Protein 4FTD (pdb70)

Sequence (433 aa):
DTELLSIKILNAGANGDKVVEGTIDEAKKKTINFPRLDVETDFSALSIEAELSEGAALQSEVDYSDAETNEKTQVLRIINHNRYKDYLKVRKRVPVFGADFEKPTVYNFSGDNIYSDFATNYTRCASYDGEHVLVVSRPTTPNFHTPHLLKVSDLKRRGEIKPILDVTGVKGGTYDYNGALINGHVYLSSLSGGKVSPFKIYYWETPTSNPEVIANINVGNIPGAGNRHGDNASYNIDENGNGFIFFGDNAATEFLKVPISGHKTVDIGNIKVLPSKSDATVTNVYRVGDTDQYLWSGIRVPVTLVDESLGEKYKSKIAGEAVAPKVVTFNEERYLLVCTAGQGAASKASIALEVYDLTKGETIEDALKKFDEGENHNPIYQFKLGGSGNGNALAQTDYYIEKDENGKDAKKLCLFASRTQSGFVICEFPIKQEED

Solvent-accessible surface area: 19383 Å² total

B-factor: mean 55.39, std 16.57, range [30.2, 189.11]

Foldseek 3Di:
DWDWPWKWFQQFDLRGGDIWTWDADPVQQEIGTPATEPNTQQQWTFMDTDIDPFKDWPDRIGFDDPPDFKDKDWTWIDGPHDIDTHIMYGHFDDAFDFDQVDKDKLFCFDVNPDVLLQALQWFDWEDAPQWIWTQGCADPPRGDHIFIAGVVCSVVVHGDTAAACVVLDWAPASFRWYQDLQKTKTWGKHQFQATWTWIWIDPHRHRHIDTLDGDRNVPDPPGDTIWRLDWEDEADNQRWDWIWIAGQQQQWIFTWTTGNNRHTDNVPTDTAGGDNQQNLKYWYDADPDQWIWIHHQRAATFIAGPRRHTDGGAPHHLQWHAWYWDAARQWIKTWTARFQADQPRPRQRKTFIATQRPADDSRRSRVVCRPDPDNGTPHIDRLDDHHDNSWNKHKDWYFDADPVRHTFKIWIKMATRSTHMMIIMTGIDDTDD

Secondary structure (DSSP, 8-state):
---EEEEEEEEETTTT-EEEE-EEETTTTEEE-PPBPTTS-TTS--EEEEESTT-EES-------TT--EE---EEEE-SS-EEEE--EEB-----SB-TTS-EEEEEEGGG--GGGGSTTEEEEEE-SSEEEEEEPP-TTT-PPSEEEEHHHHHTT--------TT---SSBS---EEETTEEEEE-BB-STTS-EEEEEESSTTSPPEEEEEE-GGGSTT--S-B-S--EEEE-TTS-EEEEEEBTTSSEEEEEEEETTTEE-GGG-EEEE--GGG--EEEEE-TTSS-EEEEETTEEEEEE-TT--EEEE-S--TTEEEEEEEEETTEEEEEEEE--BSTT-----EEEEEE--SSSSHHHHHHHHHHSS--S-SEEEE-----BTT--EEEEEEEEE-TTS-EEEEEEEEEETTTEEEEEEEEBP----

Structure (mmCIF, N/CA/C/O backbone):
data_4FTD
#
_entry.id   4FTD
#
_cell.length_a   139.428
_cell.length_b   60.391
_cell.length_c   81.109
_cell.angle_alpha   90.000
_cell.angle_beta   91.450
_cell.angle_gamma   90.000
#
_symmetry.space_group_name_H-M   'C 1 2 1'
#
loop_
_entity.id
_entity.type
_entity.pdbx_description
1 polymer 'Uncharacterized protein'
2 non-polymer GLYCEROL
3 water water
#
loop_
_atom_site.group_PDB
_atom_site.id
_atom_site.type_symbol
_atom_site.label_atom_id
_atom_site.label_alt_id
_atom_site.label_comp_id
_atom_site.label_asym_id
_atom_site.label_entity_id
_atom_site.label_seq_id
_atom_site.pdbx_PDB_ins_code
_atom_site.Cartn_x
_atom_site.Cartn_y
_atom_site.Cartn_z
_atom_site.occupancy
_atom_site.B_iso_or_equiv
_atom_site.auth_seq_id
_atom_site.auth_comp_id
_atom_site.auth_asym_id
_atom_site.auth_atom_id
_atom_site.pdbx_PDB_model_num
ATOM 1 N N . ASP A 1 14 ? 62.622 25.489 -39.720 1.00 96.94 35 ASP A N 1
ATOM 2 C CA . ASP A 1 14 ? 62.493 25.701 -38.249 1.00 111.88 35 ASP A CA 1
ATOM 3 C C . ASP A 1 14 ? 63.020 24.453 -37.545 1.00 114.35 35 ASP A C 1
ATOM 4 O O . ASP A 1 14 ? 63.979 24.525 -36.765 1.00 123.43 35 ASP A O 1
ATOM 6 N N . THR A 1 15 ? 62.376 23.327 -37.863 1.00 96.98 36 THR A N 1
ATOM 7 C CA . THR A 1 15 ? 62.675 21.960 -37.379 1.00 91.07 36 THR A CA 1
ATOM 8 C C . THR A 1 15 ? 62.388 21.645 -35.898 1.00 84.98 36 THR A C 1
ATOM 9 O O . THR A 1 15 ? 63.306 21.458 -35.091 1.00 81.80 36 THR A O 1
ATOM 13 N N . GLU A 1 16 ? 61.098 21.562 -35.566 1.00 64.18 37 GLU A N 1
ATOM 14 C CA . GLU A 1 16 ? 60.662 21.180 -34.223 1.00 66.30 37 GLU A CA 1
ATOM 15 C C . GLU A 1 16 ? 59.367 20.369 -34.159 1.00 69.73 37 GLU A C 1
ATOM 16 O O . GLU A 1 16 ? 58.613 20.277 -35.137 1.00 57.64 37 GLU A O 1
ATOM 22 N N . LEU A 1 17 ? 59.200 19.714 -33.006 1.00 55.12 38 LEU A N 1
ATOM 23 C CA . LEU A 1 17 ? 58.092 18.832 -32.720 1.00 65.34 38 LEU A CA 1
ATOM 24 C C . LEU A 1 17 ? 57.119 19.674 -31.955 1.00 61.18 38 LEU A C 1
ATOM 25 O O . LEU A 1 17 ? 57.399 20.049 -30.836 1.00 62.52 38 LEU A O 1
ATOM 30 N N . LEU A 1 18 ? 55.971 19.948 -32.563 1.00 65.11 39 LEU A N 1
ATOM 31 C CA . LEU A 1 18 ? 54.913 20.789 -31.971 1.00 62.67 39 LEU A CA 1
ATOM 32 C C . LEU A 1 18 ? 53.929 19.983 -31.069 1.00 58.07 39 LEU A C 1
ATOM 33 O O . LEU A 1 18 ? 53.425 20.492 -30.075 1.00 64.38 39 LEU A O 1
ATOM 38 N N . SER A 1 19 ? 53.653 18.719 -31.407 1.00 58.20 40 SER A N 1
ATOM 39 C CA . SER A 1 19 ? 52.824 17.854 -30.541 1.00 57.44 40 SER A CA 1
ATOM 40 C C . SER A 1 19 ? 53.066 16.399 -30.907 1.00 51.05 40 SER A C 1
ATOM 41 O O . SER A 1 19 ? 53.512 16.106 -32.004 1.00 51.53 40 SER A O 1
ATOM 44 N N . ILE A 1 20 ? 52.790 15.502 -29.975 1.00 50.01 41 ILE A N 1
ATOM 45 C CA . ILE A 1 20 ? 53.037 14.082 -30.192 1.00 49.13 41 ILE A CA 1
ATOM 46 C C . ILE A 1 20 ? 52.067 13.262 -29.319 1.00 53.94 41 ILE A C 1
ATOM 47 O O . ILE A 1 20 ? 51.689 13.666 -28.207 1.00 51.93 41 ILE A O 1
ATOM 52 N N . LYS A 1 21 ? 51.607 12.161 -29.879 1.00 44.52 42 LYS A N 1
ATOM 53 C CA . LYS A 1 21 ? 50.785 11.194 -29.177 1.00 48.55 42 LYS A CA 1
ATOM 54 C C . LYS A 1 21 ? 51.182 9.793 -29.541 1.00 45.62 42 LYS A C 1
ATOM 55 O O . LYS A 1 21 ? 51.632 9.534 -30.683 1.00 43.56 42 LYS A O 1
ATOM 61 N N . ILE A 1 22 ? 51.034 8.911 -28.558 1.00 42.95 43 ILE A N 1
ATOM 62 C CA . ILE A 1 22 ? 51.109 7.459 -28.761 1.00 40.59 43 ILE A CA 1
ATOM 63 C C . ILE A 1 22 ? 49.663 7.026 -29.037 1.00 47.47 43 ILE A C 1
ATOM 64 O O . ILE A 1 22 ? 48.751 7.380 -28.302 1.00 45.65 43 ILE A O 1
ATOM 69 N N . LEU A 1 23 ? 49.440 6.308 -30.125 1.00 41.99 44 LEU A N 1
ATOM 70 C CA . LEU A 1 23 ? 48.074 5.947 -30.528 1.00 41.14 44 LEU A CA 1
ATOM 71 C C . LEU A 1 23 ? 47.620 4.576 -30.005 1.00 40.62 44 LEU A C 1
ATOM 72 O O . LEU A 1 23 ? 46.425 4.289 -29.964 1.00 46.33 44 LEU A O 1
ATOM 77 N N . ASN A 1 24 ? 48.551 3.749 -29.533 1.00 41.86 45 ASN A N 1
ATOM 78 C CA . ASN A 1 24 ? 48.217 2.346 -29.226 1.00 45.89 45 ASN A CA 1
ATOM 79 C C . ASN A 1 24 ? 48.711 1.826 -27.863 1.00 43.43 45 ASN A C 1
ATOM 80 O O . ASN A 1 24 ? 49.244 0.726 -27.772 1.00 47.12 45 ASN A O 1
ATOM 85 N N . ALA A 1 25 ? 48.473 2.615 -26.815 1.00 44.94 46 ALA A N 1
ATOM 86 C CA . ALA A 1 25 ? 48.780 2.223 -25.424 1.00 45.90 46 ALA A CA 1
ATOM 87 C C . ALA A 1 25 ? 47.658 1.326 -24.920 1.00 48.26 46 ALA A C 1
ATOM 88 O O . ALA A 1 25 ? 46.654 1.133 -25.608 1.00 45.87 46 ALA A O 1
ATOM 90 N N . GLY A 1 26 ? 47.856 0.734 -23.751 1.00 48.08 47 GLY A N 1
ATOM 91 C CA . GLY A 1 26 ? 46.883 -0.121 -23.099 1.00 49.80 47 GLY A CA 1
ATOM 92 C C . GLY A 1 26 ? 46.926 -1.555 -23.532 1.00 56.72 47 GLY A C 1
ATOM 93 O O . GLY A 1 26 ? 47.489 -1.871 -24.577 1.00 52.78 47 GLY A O 1
ATOM 94 N N . ALA A 1 27 ? 46.276 -2.418 -22.736 1.00 52.97 48 ALA A N 1
ATOM 95 C CA . ALA A 1 27 ? 46.186 -3.870 -23.012 1.00 62.13 48 ALA A CA 1
ATOM 96 C C . ALA A 1 27 ? 45.613 -4.150 -24.411 1.00 60.20 48 ALA A C 1
ATOM 97 O O . ALA A 1 27 ? 46.049 -5.069 -25.091 1.00 59.00 48 ALA A O 1
ATOM 99 N N . ASN A 1 28 ? 44.651 -3.336 -24.834 1.00 55.94 49 ASN A N 1
ATOM 100 C CA . ASN A 1 28 ? 44.000 -3.494 -26.123 1.00 59.42 49 ASN A CA 1
ATOM 101 C C . ASN A 1 28 ? 44.577 -2.648 -27.255 1.00 60.30 49 ASN A C 1
ATOM 102 O O . ASN A 1 28 ? 43.989 -2.606 -28.326 1.00 55.93 49 ASN A O 1
ATOM 107 N N . GLY A 1 29 ? 45.709 -1.994 -27.007 1.00 49.18 50 GLY A N 1
ATOM 108 C CA . GLY A 1 29 ? 46.446 -1.263 -28.033 1.00 47.45 50 GLY A CA 1
ATOM 109 C C . GLY A 1 29 ? 45.628 -0.169 -28.693 1.00 46.35 50 GLY A C 1
ATOM 110 O O . GLY A 1 29 ? 45.824 0.113 -29.852 1.00 44.01 50 GLY A O 1
ATOM 111 N N . ASP A 1 30 ? 44.738 0.456 -27.929 1.00 43.73 51 ASP A N 1
ATOM 112 C CA . ASP A 1 30 ? 43.820 1.434 -28.466 1.00 49.06 51 ASP A CA 1
ATOM 113 C C . ASP A 1 30 ? 43.678 2.708 -27.624 1.00 48.13 51 ASP A C 1
ATOM 114 O O . ASP A 1 30 ? 42.726 3.440 -27.823 1.00 49.08 51 ASP A O 1
ATOM 119 N N . LYS A 1 31 ? 44.608 2.985 -26.703 1.00 52.38 52 LYS A N 1
ATOM 120 C CA . LYS A 1 31 ? 44.550 4.225 -25.931 1.00 53.93 52 LYS A CA 1
ATOM 121 C C . LYS A 1 31 ? 45.489 5.269 -26.531 1.00 51.13 52 LYS A C 1
ATOM 122 O O . LYS A 1 31 ? 46.681 5.011 -26.711 1.00 49.95 52 LYS A O 1
ATOM 128 N N . VAL A 1 32 ? 44.943 6.445 -26.834 1.00 49.11 53 VAL A N 1
ATOM 129 C CA . VAL A 1 32 ? 45.693 7.563 -27.394 1.00 44.56 53 VAL A CA 1
ATOM 130 C C . VAL A 1 32 ? 46.178 8.338 -26.177 1.00 53.37 53 VAL A C 1
ATOM 131 O O . VAL A 1 32 ? 45.361 8.713 -25.350 1.00 52.97 53 VAL A O 1
ATOM 135 N N . VAL A 1 33 ? 47.489 8.579 -26.074 1.00 47.92 54 VAL A N 1
ATOM 136 C CA . VAL A 1 33 ? 48.124 9.244 -24.928 1.00 49.43 54 VAL A CA 1
ATOM 137 C C . VAL A 1 33 ? 48.991 10.410 -25.431 1.00 55.65 54 VAL A C 1
ATOM 138 O O . VAL A 1 33 ? 49.879 10.236 -26.252 1.00 48.30 54 VAL A O 1
ATOM 142 N N . GLU A 1 34 ? 48.682 11.600 -24.948 1.00 52.24 55 GLU A N 1
ATOM 143 C CA . GLU A 1 34 ? 49.330 12.824 -25.366 1.00 55.55 55 GLU A CA 1
ATOM 144 C C . GLU A 1 34 ? 50.689 12.975 -24.653 1.00 57.08 55 GLU A C 1
ATOM 145 O O . GLU A 1 34 ? 50.819 12.681 -23.456 1.00 51.87 55 GLU A O 1
ATOM 151 N N . GLY A 1 35 ? 51.700 13.420 -25.393 1.00 51.44 56 GLY A N 1
ATOM 152 C CA . GLY A 1 35 ? 53.025 13.678 -24.841 1.00 48.51 56 GLY A CA 1
ATOM 153 C C . GLY A 1 35 ? 53.216 15.130 -24.440 1.00 53.14 56 GLY A C 1
ATOM 154 O O . GLY A 1 35 ? 52.513 16.014 -24.950 1.00 54.44 56 GLY A O 1
ATOM 155 N N . THR A 1 36 ? 54.165 15.361 -23.527 1.00 54.77 57 THR A N 1
ATOM 156 C CA . THR A 1 36 ? 54.581 16.700 -23.128 1.00 58.91 57 THR A CA 1
ATOM 157 C C . THR A 1 36 ? 56.000 16.934 -23.669 1.00 57.43 57 THR A C 1
ATOM 158 O O . THR A 1 36 ? 56.914 16.189 -23.342 1.00 55.85 57 THR A O 1
ATOM 162 N N . ILE A 1 37 ? 56.169 17.991 -24.466 1.00 59.04 58 ILE A N 1
ATOM 163 C CA . ILE A 1 37 ? 57.442 18.340 -25.093 1.00 57.92 58 ILE A CA 1
ATOM 164 C C . ILE A 1 37 ? 58.075 19.502 -24.354 1.00 62.93 58 ILE A C 1
ATOM 165 O O . ILE A 1 37 ? 57.441 20.525 -24.173 1.00 65.16 58 ILE A O 1
ATOM 170 N N . ASP A 1 38 ? 59.304 19.322 -23.890 1.00 65.86 59 ASP A N 1
ATOM 171 C CA . ASP A 1 38 ? 60.075 20.421 -23.306 1.00 68.14 59 ASP A CA 1
ATOM 172 C C . ASP A 1 38 ? 61.106 20.784 -24.364 1.00 64.44 59 ASP A C 1
ATOM 173 O O . ASP A 1 38 ? 62.119 20.110 -24.504 1.00 65.46 59 ASP A O 1
ATOM 178 N N . GLU A 1 39 ? 60.844 21.846 -25.119 1.00 70.62 60 GLU A N 1
ATOM 179 C CA . GLU A 1 39 ? 61.713 22.218 -26.237 1.00 68.46 60 GLU A CA 1
ATOM 180 C C . GLU A 1 39 ? 63.127 22.646 -25.842 1.00 69.90 60 GLU A C 1
ATOM 181 O O . GLU A 1 39 ? 64.069 22.359 -26.570 1.00 70.02 60 GLU A O 1
ATOM 187 N N . ALA A 1 40 ? 63.271 23.348 -24.717 1.00 75.66 61 ALA A N 1
ATOM 188 C CA . ALA A 1 40 ? 64.591 23.814 -24.267 1.00 79.84 61 ALA A CA 1
ATOM 189 C C . ALA A 1 40 ? 65.459 22.612 -23.905 1.00 82.85 61 ALA A C 1
ATOM 190 O O . ALA A 1 40 ? 66.642 22.568 -24.259 1.00 79.56 61 ALA A O 1
ATOM 192 N N . LYS A 1 41 ? 64.852 21.626 -23.235 1.00 72.77 62 LYS A N 1
ATOM 193 C CA . LYS A 1 41 ? 65.557 20.403 -22.806 1.00 73.30 62 LYS A CA 1
ATOM 194 C C . LYS A 1 41 ? 65.559 19.289 -23.865 1.00 71.99 62 LYS A C 1
ATOM 195 O O . LYS A 1 41 ? 66.269 18.291 -23.708 1.00 67.26 62 LYS A O 1
ATOM 201 N N . LYS A 1 42 ? 64.780 19.476 -24.939 1.00 70.64 63 LYS A N 1
ATOM 202 C CA A LYS A 1 42 ? 64.664 18.482 -26.009 0.50 66.54 63 LYS A CA 1
ATOM 203 C CA B LYS A 1 42 ? 64.633 18.485 -26.002 0.50 63.90 63 LYS A CA 1
ATOM 204 C C . LYS A 1 42 ? 64.239 17.119 -25.418 1.00 59.92 63 LYS A C 1
ATOM 205 O O . LYS A 1 42 ? 64.875 16.099 -25.659 1.00 55.36 63 LYS A O 1
ATOM 216 N N . THR A 1 43 ? 63.167 17.114 -24.629 1.00 59.21 64 THR A N 1
ATOM 217 C CA . THR A 1 43 ? 62.637 15.875 -24.047 1.00 56.11 64 THR A CA 1
ATOM 218 C C . THR A 1 43 ? 61.158 15.744 -24.355 1.00 56.58 64 THR A C 1
ATOM 219 O O . THR A 1 43 ? 60.455 16.735 -24.628 1.00 55.94 64 THR A O 1
ATOM 223 N N . ILE A 1 44 ? 60.700 14.501 -24.329 1.00 51.37 65 ILE A N 1
ATOM 224 C CA . ILE A 1 44 ? 59.307 14.177 -24.510 1.00 52.73 65 ILE A CA 1
ATOM 225 C C . ILE A 1 44 ? 58.942 13.196 -23.398 1.00 51.58 65 ILE A C 1
ATOM 226 O O . ILE A 1 44 ? 59.645 12.211 -23.182 1.00 50.57 65 ILE A O 1
ATOM 231 N N . ASN A 1 45 ? 57.864 13.495 -22.687 1.00 52.70 66 ASN A N 1
ATOM 232 C CA . ASN A 1 45 ? 57.291 12.599 -21.673 1.00 58.12 66 ASN A CA 1
ATOM 233 C C . ASN A 1 45 ? 55.817 12.310 -21.932 1.00 51.64 66 ASN A C 1
ATOM 234 O O . ASN A 1 45 ? 55.145 13.026 -22.658 1.00 51.69 66 ASN A O 1
ATOM 239 N N . PHE A 1 46 ? 55.354 11.229 -21.324 1.00 51.53 67 PHE A N 1
ATOM 240 C CA . PHE A 1 46 ? 53.964 10.800 -21.373 1.00 50.45 67 PHE A CA 1
ATOM 241 C C . PHE A 1 46 ? 53.528 10.375 -19.993 1.00 49.10 67 PHE A C 1
ATOM 242 O O . PHE A 1 46 ? 54.361 9.972 -19.192 1.00 53.30 67 PHE A O 1
ATOM 250 N N . PRO A 1 47 ? 52.220 10.405 -19.728 1.00 57.73 68 PRO A N 1
ATOM 251 C CA . PRO A 1 47 ? 51.758 9.731 -18.498 1.00 56.59 68 PRO A CA 1
ATOM 252 C C . PRO A 1 47 ? 52.166 8.247 -18.528 1.00 55.88 68 PRO A C 1
ATOM 253 O O . PRO A 1 47 ? 52.425 7.668 -19.596 1.00 55.34 68 PRO A O 1
ATOM 257 N N . ARG A 1 48 ? 52.277 7.651 -17.358 1.00 56.18 69 ARG A N 1
ATOM 258 C CA . ARG A 1 48 ? 52.701 6.264 -17.258 1.00 58.63 69 ARG A CA 1
ATOM 259 C C . ARG A 1 48 ? 51.659 5.384 -17.954 1.00 53.16 69 ARG A C 1
ATOM 260 O O . ARG A 1 48 ? 50.471 5.633 -17.852 1.00 53.26 69 ARG A O 1
ATOM 268 N N . LEU A 1 49 ? 52.116 4.375 -18.675 1.00 50.85 70 LEU A N 1
ATOM 269 C CA . LEU A 1 49 ? 51.235 3.510 -19.444 1.00 50.85 70 LEU A CA 1
ATOM 270 C C . LEU A 1 49 ? 50.965 2.195 -18.720 1.00 54.69 70 LEU A C 1
ATOM 271 O O . LEU A 1 49 ? 51.786 1.713 -17.901 1.00 54.72 70 LEU A O 1
ATOM 276 N N . ASP A 1 50 ? 49.832 1.581 -19.058 1.00 50.04 71 ASP A N 1
ATOM 277 C CA . ASP A 1 50 ? 49.466 0.295 -18.483 1.00 55.72 71 ASP A CA 1
ATOM 278 C C . ASP A 1 50 ? 50.563 -0.692 -18.765 1.00 56.39 71 ASP A C 1
ATOM 279 O O . ASP A 1 50 ? 51.073 -0.740 -19.872 1.00 54.09 71 ASP A O 1
ATOM 284 N N . VAL A 1 51 ? 50.906 -1.480 -17.751 1.00 56.32 72 VAL A N 1
ATOM 285 C CA . VAL A 1 51 ? 51.959 -2.501 -17.837 1.00 59.28 72 VAL A CA 1
ATOM 286 C C . VAL A 1 51 ? 51.637 -3.586 -18.869 1.00 61.54 72 VAL A C 1
ATOM 287 O O . VAL A 1 51 ? 52.543 -4.244 -19.335 1.00 60.85 72 VAL A O 1
ATOM 291 N N . GLU A 1 52 ? 50.361 -3.728 -19.250 1.00 59.52 73 GLU A N 1
ATOM 292 C CA . GLU A 1 52 ? 49.930 -4.668 -20.291 1.00 64.67 73 GLU A CA 1
ATOM 293 C C . GLU A 1 52 ? 50.111 -4.132 -21.739 1.00 64.17 73 GLU A C 1
ATOM 294 O O . GLU A 1 52 ? 49.799 -4.826 -22.688 1.00 62.27 73 GLU A O 1
ATOM 300 N N . THR A 1 53 ? 50.611 -2.918 -21.903 1.00 55.73 74 THR A N 1
ATOM 301 C CA . THR A 1 53 ? 50.830 -2.325 -23.217 1.00 54.17 74 THR A CA 1
ATOM 302 C C . THR A 1 53 ? 51.898 -3.079 -23.972 1.00 59.62 74 THR A C 1
ATOM 303 O O . THR A 1 53 ? 52.887 -3.479 -23.376 1.00 54.73 74 THR A O 1
ATOM 307 N N . ASP A 1 54 ? 51.688 -3.308 -25.266 1.00 59.31 75 ASP A N 1
ATOM 308 C CA . ASP A 1 54 ? 52.725 -3.902 -26.130 1.00 59.87 75 ASP A CA 1
ATOM 309 C C . ASP A 1 54 ? 53.675 -2.748 -26.479 1.00 58.42 75 ASP A C 1
ATOM 310 O O . ASP A 1 54 ? 53.454 -1.965 -27.423 1.00 62.85 75 ASP A O 1
ATOM 315 N N . PHE A 1 55 ? 54.746 -2.656 -25.678 1.00 54.91 76 PHE A N 1
ATOM 316 C CA . PHE A 1 55 ? 55.779 -1.609 -25.805 1.00 54.68 76 PHE A CA 1
ATOM 317 C C . PHE A 1 55 ? 56.728 -1.832 -26.973 1.00 58.63 76 PHE A C 1
ATOM 318 O O . PHE A 1 55 ? 57.507 -0.945 -27.295 1.00 55.32 76 PHE A O 1
ATOM 326 N N . SER A 1 56 ? 56.671 -3.005 -27.604 1.00 59.22 77 SER A N 1
ATOM 327 C CA . SER A 1 56 ? 57.589 -3.337 -28.693 1.00 62.91 77 SER A CA 1
ATOM 328 C C . SER A 1 56 ? 57.339 -2.591 -30.000 1.00 62.38 77 SER A C 1
ATOM 329 O O . SER A 1 56 ? 58.261 -2.475 -30.818 1.00 54.04 77 SER A O 1
ATOM 332 N N . ALA A 1 57 ? 56.104 -2.143 -30.226 1.00 54.30 78 ALA A N 1
ATOM 333 C CA . ALA A 1 57 ? 55.769 -1.381 -31.410 1.00 51.19 78 ALA A CA 1
ATOM 334 C C . ALA A 1 57 ? 54.733 -0.274 -31.064 1.00 53.01 78 ALA A C 1
ATOM 335 O O . ALA A 1 57 ? 53.533 -0.445 -31.253 1.00 55.63 78 ALA A O 1
ATOM 337 N N . LEU A 1 58 ? 55.219 0.846 -30.525 1.00 46.06 79 LEU A N 1
ATOM 338 C CA . LEU A 1 58 ? 54.352 2.003 -30.232 1.00 45.86 79 LEU A CA 1
ATOM 339 C C . LEU A 1 58 ? 54.198 2.861 -31.499 1.00 42.83 79 LEU A C 1
ATOM 340 O O . LEU A 1 58 ? 55.188 3.317 -32.084 1.00 44.53 79 LEU A O 1
ATOM 345 N N . SER A 1 59 ? 52.958 3.061 -31.937 1.00 41.95 80 SER A N 1
ATOM 346 C CA . SER A 1 59 ? 52.641 3.877 -33.115 1.00 41.40 80 SER A CA 1
ATOM 347 C C . SER A 1 59 ? 52.416 5.310 -32.591 1.00 40.71 80 SER A C 1
ATOM 348 O O . SER A 1 59 ? 51.713 5.506 -31.586 1.00 41.29 80 SER A O 1
ATOM 351 N N . ILE A 1 60 ? 53.020 6.284 -33.261 1.00 43.30 81 ILE A N 1
ATOM 352 C CA . ILE A 1 60 ? 52.973 7.673 -32.840 1.00 41.71 81 ILE A CA 1
ATOM 353 C C . ILE A 1 60 ? 52.454 8.547 -33.965 1.00 47.66 81 ILE A C 1
ATOM 354 O O . ILE A 1 60 ? 52.534 8.193 -35.122 1.00 43.40 81 ILE A O 1
ATOM 359 N N . GLU A 1 61 ? 51.932 9.699 -33.591 1.00 45.92 82 GLU A N 1
ATOM 360 C CA . GLU A 1 61 ? 51.476 10.709 -34.524 1.00 45.77 82 GLU A CA 1
ATOM 361 C C . GLU A 1 61 ? 51.969 12.025 -33.996 1.00 50.74 82 GLU A C 1
ATOM 362 O O . GLU A 1 61 ? 51.841 12.290 -32.799 1.00 49.02 82 GLU A O 1
ATOM 368 N N . ALA A 1 62 ? 52.491 12.855 -34.886 1.00 50.89 83 ALA A N 1
ATOM 369 C CA . ALA A 1 62 ? 53.145 14.099 -34.483 1.00 56.03 83 ALA A CA 1
ATOM 370 C C . ALA A 1 62 ? 52.753 15.253 -35.357 1.00 56.44 83 ALA A C 1
ATOM 371 O O . ALA A 1 62 ? 52.424 15.051 -36.516 1.00 55.67 83 ALA A O 1
ATOM 373 N N . GLU A 1 63 ? 52.759 16.453 -34.794 1.00 62.74 84 GLU A N 1
ATOM 374 C CA . GLU A 1 63 ? 52.693 17.677 -35.580 1.00 62.47 84 GLU A CA 1
ATOM 375 C C . GLU A 1 63 ? 54.113 18.271 -35.543 1.00 66.53 84 GLU A C 1
ATOM 376 O O . GLU A 1 63 ? 54.700 18.390 -34.478 1.00 60.43 84 GLU A O 1
ATOM 382 N N . LEU A 1 64 ? 54.632 18.621 -36.712 1.00 68.34 85 LEU A N 1
ATOM 383 C CA . LEU A 1 64 ? 55.994 19.109 -36.917 1.00 64.71 85 LEU A CA 1
ATOM 384 C C . LEU A 1 64 ? 55.953 20.491 -37.575 1.00 73.12 85 LEU A C 1
ATOM 385 O O . LEU A 1 64 ? 54.883 21.008 -37.883 1.00 77.22 85 LEU A O 1
ATOM 390 N N . SER A 1 65 ? 57.123 21.096 -37.754 1.00 72.89 86 SER A N 1
ATOM 391 C CA . SER A 1 65 ? 57.266 22.363 -38.481 1.00 68.60 86 SER A CA 1
ATOM 392 C C . SER A 1 65 ? 57.119 22.056 -39.977 1.00 77.02 86 SER A C 1
ATOM 393 O O . SER A 1 65 ? 57.426 20.928 -40.410 1.00 67.44 86 SER A O 1
ATOM 396 N N . GLU A 1 66 ? 56.666 23.044 -40.765 1.00 85.98 87 GLU A N 1
ATOM 397 C CA . GLU A 1 66 ? 56.490 22.880 -42.225 1.00 77.07 87 GLU A CA 1
ATOM 398 C C . GLU A 1 66 ? 57.749 22.215 -42.802 1.00 73.67 87 GLU A C 1
ATOM 399 O O . GLU A 1 66 ? 58.856 22.653 -42.539 1.00 77.47 87 GLU A O 1
ATOM 401 N N . GLY A 1 67 ? 57.575 21.105 -43.513 1.00 70.55 88 GLY A N 1
ATOM 402 C CA . GLY A 1 67 ? 58.685 20.365 -44.129 1.00 70.81 88 GLY A CA 1
ATOM 403 C C . GLY A 1 67 ? 59.416 19.277 -43.341 1.00 73.37 88 GLY A C 1
ATOM 404 O O . GLY A 1 67 ? 60.225 18.550 -43.930 1.00 73.95 88 GLY A O 1
ATOM 405 N N . ALA A 1 68 ? 59.197 19.181 -42.028 1.00 71.97 89 ALA A N 1
ATOM 406 C CA . ALA A 1 68 ? 59.923 18.200 -41.189 1.00 78.48 89 ALA A CA 1
ATOM 407 C C . ALA A 1 68 ? 59.214 16.840 -41.213 1.00 72.99 89 ALA A C 1
ATOM 408 O O . ALA A 1 68 ? 58.007 16.799 -41.260 1.00 73.61 89 ALA A O 1
ATOM 410 N N . ALA A 1 69 ? 59.980 15.749 -41.199 1.00 81.23 90 ALA A N 1
ATOM 411 C CA . ALA A 1 69 ? 59.470 14.366 -41.193 1.00 75.59 90 ALA A CA 1
ATOM 412 C C . ALA A 1 69 ? 59.986 13.614 -39.960 1.00 79.17 90 ALA A C 1
ATOM 413 O O . ALA A 1 69 ? 61.119 13.841 -39.547 1.00 60.80 90 ALA A O 1
ATOM 415 N N . LEU A 1 70 ? 59.158 12.739 -39.375 1.00 59.54 91 LEU A N 1
ATOM 416 C CA . LEU A 1 70 ? 59.620 11.753 -38.402 1.00 60.11 91 LEU A CA 1
ATOM 417 C C . LEU A 1 70 ? 60.488 10.704 -39.139 1.00 56.71 91 LEU A C 1
ATOM 418 O O . LEU A 1 70 ? 60.224 10.348 -40.305 1.00 58.97 91 LEU A O 1
ATOM 423 N N . GLN A 1 71 ? 61.547 10.225 -38.489 1.00 70.98 92 GLN A N 1
ATOM 424 C CA . GLN A 1 71 ? 62.278 9.054 -39.012 1.00 73.95 92 GLN A CA 1
ATOM 425 C C . GLN A 1 71 ? 61.327 7.882 -39.223 1.00 69.59 92 GLN A C 1
ATOM 426 O O . GLN A 1 71 ? 61.421 7.165 -40.204 1.00 68.25 92 GLN A O 1
ATOM 432 N N . SER A 1 72 ? 60.456 7.655 -38.239 1.00 57.97 93 SER A N 1
ATOM 433 C CA . SER A 1 72 ? 59.555 6.507 -38.238 1.00 57.17 93 SER A CA 1
ATOM 434 C C . SER A 1 72 ? 58.319 6.858 -37.403 1.00 57.74 93 SER A C 1
ATOM 435 O O . SER A 1 72 ? 58.397 7.713 -36.531 1.00 50.71 93 SER A O 1
ATOM 438 N N . GLU A 1 73 ? 57.214 6.178 -37.687 1.00 48.66 94 GLU A N 1
ATOM 439 C CA . GLU A 1 73 ? 55.951 6.330 -36.954 1.00 48.25 94 GLU A CA 1
ATOM 440 C C . GLU A 1 73 ? 55.769 5.249 -35.932 1.00 46.23 94 GLU A C 1
ATOM 441 O O . GLU A 1 73 ? 54.727 5.237 -35.281 1.00 46.15 94 GLU A O 1
ATOM 447 N N . VAL A 1 74 ? 56.715 4.297 -35.861 1.00 45.54 95 VAL A N 1
ATOM 448 C CA . VAL A 1 74 ? 56.632 3.132 -34.977 1.00 48.49 95 VAL A CA 1
ATOM 449 C C . VAL A 1 74 ? 57.916 3.101 -34.180 1.00 45.31 95 VAL A C 1
ATOM 450 O O . VAL A 1 74 ? 58.965 3.306 -34.744 1.00 47.91 95 VAL A O 1
ATOM 462 N N . ASP A 1 76 ? 60.248 1.141 -30.869 1.00 49.63 97 ASP A N 1
ATOM 463 C CA . ASP A 1 76 ? 60.429 -0.062 -30.051 1.00 51.49 97 ASP A CA 1
ATOM 464 C C . ASP A 1 76 ? 60.893 0.345 -28.652 1.00 54.01 97 ASP A C 1
ATOM 465 O O . ASP A 1 76 ? 62.052 0.747 -28.454 1.00 54.67 97 ASP A O 1
ATOM 470 N N . TYR A 1 77 ? 59.972 0.274 -27.700 1.00 55.74 98 TYR A N 1
ATOM 471 C CA . TYR A 1 77 ? 60.247 0.550 -26.290 1.00 57.54 98 TYR A CA 1
ATOM 472 C C . TYR A 1 77 ? 60.237 -0.745 -25.441 1.00 55.48 98 TYR A C 1
ATOM 473 O O . TYR A 1 77 ? 59.903 -0.712 -24.267 1.00 60.46 98 TYR A O 1
ATOM 482 N N . SER A 1 78 ? 60.575 -1.871 -26.054 1.00 59.12 99 SER A N 1
ATOM 483 C CA . SER A 1 78 ? 60.708 -3.135 -25.345 1.00 68.60 99 SER A CA 1
ATOM 484 C C . SER A 1 78 ? 61.509 -2.937 -24.050 1.00 67.96 99 SER A C 1
ATOM 485 O O . SER A 1 78 ? 62.568 -2.302 -24.044 1.00 68.29 99 SER A O 1
ATOM 496 N N . ASP A 1 80 ? 62.294 -5.279 -20.224 1.00 85.71 101 ASP A N 1
ATOM 497 C CA . ASP A 1 80 ? 62.035 -6.504 -19.441 1.00 87.59 101 ASP A CA 1
ATOM 498 C C . ASP A 1 80 ? 61.045 -6.205 -18.292 1.00 94.12 101 ASP A C 1
ATOM 499 O O . ASP A 1 80 ? 60.847 -5.045 -17.917 1.00 88.10 101 ASP A O 1
ATOM 504 N N . ALA A 1 81 ? 60.436 -7.247 -17.728 1.00 100.08 102 ALA A N 1
ATOM 505 C CA . ALA A 1 81 ? 59.444 -7.077 -16.657 1.00 93.84 102 ALA A CA 1
ATOM 506 C C . ALA A 1 81 ? 59.973 -6.272 -15.451 1.00 96.54 102 ALA A C 1
ATOM 507 O O . ALA A 1 81 ? 59.191 -5.634 -14.753 1.00 101.75 102 ALA A O 1
ATOM 509 N N . GLU A 1 82 ? 61.287 -6.282 -15.228 1.00 89.42 103 GLU A N 1
ATOM 510 C CA . GLU A 1 82 ? 61.910 -5.510 -14.132 1.00 98.03 103 GLU A CA 1
ATOM 511 C C . GLU A 1 82 ? 61.916 -3.994 -14.329 1.00 92.36 103 GLU A C 1
ATOM 512 O O . GLU A 1 82 ? 61.793 -3.252 -13.358 1.00 93.32 103 GLU A O 1
ATOM 518 N N . THR A 1 83 ? 62.070 -3.548 -15.578 1.00 92.37 104 THR A N 1
ATOM 519 C CA . THR A 1 83 ? 62.279 -2.128 -15.917 1.00 78.50 104 THR A CA 1
ATOM 520 C C . THR A 1 83 ? 60.977 -1.372 -16.021 1.00 73.04 104 THR A C 1
ATOM 521 O O . THR A 1 83 ? 60.066 -1.855 -16.689 1.00 76.91 104 THR A O 1
ATOM 525 N N . ASN A 1 84 ? 60.884 -0.198 -15.380 1.00 70.39 105 ASN A N 1
ATOM 526 C CA . ASN A 1 84 ? 59.676 0.679 -15.480 1.00 71.15 105 ASN A CA 1
ATOM 527 C C . ASN A 1 84 ? 59.764 1.869 -16.419 1.00 62.80 105 ASN A C 1
ATOM 528 O O . ASN A 1 84 ? 58.759 2.561 -16.611 1.00 62.83 105 ASN A O 1
ATOM 533 N N . GLU A 1 85 ? 60.935 2.113 -16.996 1.00 67.18 106 GLU A N 1
ATOM 534 C CA . GLU A 1 85 ? 61.088 3.172 -17.988 1.00 66.45 106 GLU A CA 1
ATOM 535 C C . GLU A 1 85 ? 62.189 2.898 -19.013 1.00 69.83 106 GLU A C 1
ATOM 536 O O . GLU A 1 85 ? 63.111 2.120 -18.773 1.00 69.17 106 GLU A O 1
ATOM 542 N N . LYS A 1 86 ? 62.052 3.552 -20.167 1.00 69.28 107 LYS A N 1
ATOM 543 C CA . LYS A 1 86 ? 63.006 3.454 -21.255 1.00 66.33 107 LYS A CA 1
ATOM 544 C C . LYS A 1 86 ? 62.960 4.745 -22.063 1.00 60.12 107 LYS A C 1
ATOM 545 O O . LYS A 1 86 ? 61.880 5.250 -22.347 1.00 54.41 107 LYS A O 1
ATOM 551 N N . THR A 1 87 ? 64.132 5.251 -22.437 1.00 59.82 108 THR A N 1
ATOM 552 C CA . THR A 1 87 ? 64.292 6.441 -23.291 1.00 58.56 108 THR A CA 1
ATOM 553 C C . THR A 1 87 ? 64.868 5.988 -24.647 1.00 63.68 108 THR A C 1
ATOM 554 O O . THR A 1 87 ? 65.661 5.065 -24.697 1.00 68.44 108 THR A O 1
ATOM 558 N N . GLN A 1 88 ? 64.394 6.601 -25.727 1.00 53.33 109 GLN A N 1
ATOM 559 C CA . GLN A 1 88 ? 64.827 6.385 -27.121 1.00 56.70 109 GLN A CA 1
ATOM 560 C C . GLN A 1 88 ? 64.916 7.804 -27.752 1.00 58.23 109 GLN A C 1
ATOM 561 O O . GLN A 1 88 ? 64.231 8.730 -27.315 1.00 56.95 109 GLN A O 1
ATOM 567 N N . VAL A 1 89 ? 65.719 7.940 -28.804 1.00 59.61 110 VAL A N 1
ATOM 568 C CA . VAL A 1 89 ? 65.852 9.182 -29.547 1.00 49.46 110 VAL A CA 1
ATOM 569 C C . VAL A 1 89 ? 64.707 9.262 -30.552 1.00 48.88 110 VAL A C 1
ATOM 570 O O . VAL A 1 89 ? 64.444 8.307 -31.259 1.00 50.94 110 VAL A O 1
ATOM 574 N N . LEU A 1 90 ? 63.973 10.372 -30.541 1.00 47.19 111 LEU A N 1
ATOM 575 C CA . LEU A 1 90 ? 63.009 10.679 -31.585 1.00 47.28 111 LEU A CA 1
ATOM 576 C C . LEU A 1 90 ? 63.659 11.763 -32.422 1.00 49.87 111 LEU A C 1
ATOM 577 O O . LEU A 1 90 ? 63.899 12.876 -31.928 1.00 47.15 111 LEU A O 1
ATOM 582 N N . ARG A 1 91 ? 63.948 11.433 -33.680 1.00 45.18 112 ARG A N 1
ATOM 583 C CA . ARG A 1 91 ? 64.594 12.336 -34.613 1.00 45.07 112 ARG A CA 1
ATOM 584 C C . ARG A 1 91 ? 63.606 12.944 -35.632 1.00 48.16 112 ARG A C 1
ATOM 585 O O . ARG A 1 91 ? 62.837 12.229 -36.252 1.00 57.17 112 ARG A O 1
ATOM 593 N N . ILE A 1 92 ? 63.631 14.271 -35.760 1.00 51.77 113 ILE A N 1
ATOM 594 C CA . ILE A 1 92 ? 62.868 14.952 -36.799 1.00 47.19 113 ILE A CA 1
ATOM 595 C C . ILE A 1 92 ? 63.878 15.535 -37.803 1.00 52.83 113 ILE A C 1
ATOM 596 O O . ILE A 1 92 ? 64.974 16.004 -37.425 1.00 49.87 113 ILE A O 1
ATOM 601 N N . ILE A 1 93 ? 63.549 15.437 -39.084 1.00 49.04 114 ILE A N 1
ATOM 602 C CA . ILE A 1 93 ? 64.504 15.748 -40.146 1.00 57.54 114 ILE A CA 1
ATOM 603 C C . ILE A 1 93 ? 63.814 16.535 -41.210 1.00 64.41 114 ILE A C 1
ATOM 604 O O . ILE A 1 93 ? 62.628 16.340 -41.458 1.00 73.40 114 ILE A O 1
ATOM 609 N N . ASN A 1 94 ? 64.580 17.400 -41.854 1.00 66.07 115 ASN A N 1
ATOM 610 C CA . ASN A 1 94 ? 64.171 17.978 -43.120 1.00 76.85 115 ASN A CA 1
ATOM 611 C C . ASN A 1 94 ? 65.309 18.063 -44.201 1.00 76.77 115 ASN A C 1
ATOM 612 O O . ASN A 1 94 ? 66.335 17.344 -44.140 1.00 60.13 115 ASN A O 1
ATOM 617 N N . HIS A 1 95 ? 65.107 18.914 -45.196 1.00 64.06 116 HIS A N 1
ATOM 618 C CA . HIS A 1 95 ? 66.000 18.999 -46.342 1.00 86.99 116 HIS A CA 1
ATOM 619 C C . HIS A 1 95 ? 67.490 19.012 -45.969 1.00 84.05 116 HIS A C 1
ATOM 620 O O . HIS A 1 95 ? 68.351 18.540 -46.729 1.00 81.59 116 HIS A O 1
ATOM 627 N N . ASN A 1 96 ? 67.804 19.568 -44.819 1.00 61.55 117 ASN A N 1
ATOM 628 C CA . ASN A 1 96 ? 69.182 19.558 -44.399 1.00 64.35 117 ASN A CA 1
ATOM 629 C C . ASN A 1 96 ? 69.422 19.789 -42.899 1.00 58.49 117 ASN A C 1
ATOM 630 O O . ASN A 1 96 ? 70.528 20.134 -42.507 1.00 58.88 117 ASN A O 1
ATOM 635 N N . ARG A 1 97 ? 68.388 19.643 -42.089 1.00 53.69 118 ARG A N 1
ATOM 636 C CA . ARG A 1 97 ? 68.518 19.868 -40.649 1.00 56.85 118 ARG A CA 1
ATOM 637 C C . ARG A 1 97 ? 67.880 18.720 -39.985 1.00 49.50 118 ARG A C 1
ATOM 638 O O . ARG A 1 97 ? 67.007 18.094 -40.561 1.00 53.24 118 ARG A O 1
ATOM 646 N N . TYR A 1 98 ? 68.274 18.460 -38.761 1.00 46.99 119 TYR A N 1
ATOM 647 C CA . TYR A 1 98 ? 67.644 17.432 -37.969 1.00 48.85 119 TYR A CA 1
ATOM 648 C C . TYR A 1 98 ? 67.725 17.857 -36.505 1.00 50.65 119 TYR A C 1
ATOM 649 O O . TYR A 1 98 ? 68.556 18.686 -36.163 1.00 48.30 119 TYR A O 1
ATOM 658 N N . LYS A 1 99 ? 66.881 17.263 -35.676 1.00 51.64 120 LYS A N 1
ATOM 659 C CA . LYS A 1 99 ? 66.840 17.567 -34.250 1.00 54.71 120 LYS A CA 1
ATOM 660 C C . LYS A 1 99 ? 66.460 16.308 -33.516 1.00 51.30 120 LYS A C 1
ATOM 661 O O . LYS A 1 99 ? 65.512 15.626 -33.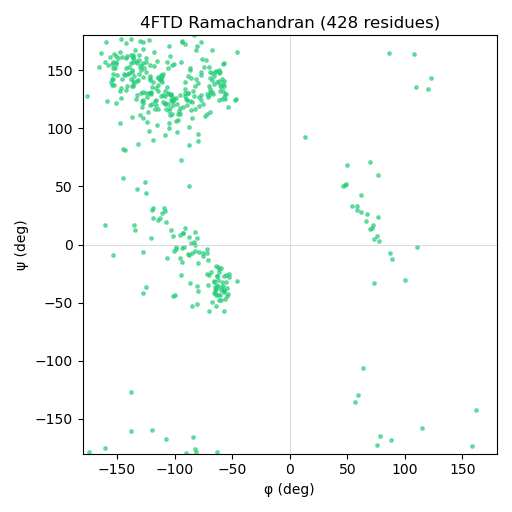887 1.00 48.17 120 LYS A O 1
ATOM 667 N N . ASP A 1 100 ? 67.214 16.000 -32.467 1.00 48.43 121 ASP A N 1
ATOM 668 C CA . ASP A 1 100 ? 66.971 14.813 -31.651 1.00 43.27 121 ASP A CA 1
ATOM 669 C C . ASP A 1 100 ? 66.322 15.178 -30.302 1.00 52.10 121 ASP A C 1
ATOM 670 O O . ASP A 1 100 ? 66.788 16.060 -29.583 1.00 53.17 121 ASP A O 1
ATOM 675 N N . TYR A 1 101 ? 65.226 14.492 -29.989 1.00 51.89 122 TYR A N 1
ATOM 676 C CA . TYR A 1 101 ? 64.520 14.620 -28.718 1.00 53.85 122 TYR A CA 1
ATOM 677 C C . TYR A 1 101 ? 64.716 13.296 -27.987 1.00 50.98 122 TYR A C 1
ATOM 678 O O . TYR A 1 101 ? 64.740 12.236 -28.618 1.00 52.18 122 TYR A O 1
ATOM 687 N N . LEU A 1 102 ? 64.865 13.361 -26.668 1.00 52.69 123 LEU A N 1
ATOM 688 C CA . LEU A 1 102 ? 64.954 12.175 -25.818 1.00 53.47 123 LEU A CA 1
ATOM 689 C C . LEU A 1 102 ? 63.543 11.865 -25.321 1.00 53.37 123 LEU A C 1
ATOM 690 O O . LEU A 1 102 ? 62.975 12.611 -24.505 1.00 51.54 123 LEU A O 1
ATOM 703 N N . LYS A 1 104 ? 60.927 9.555 -23.363 1.00 51.28 125 LYS A N 1
ATOM 704 C CA . LYS A 1 104 ? 60.838 8.601 -22.259 1.00 52.67 125 LYS A CA 1
ATOM 705 C C . LYS A 1 104 ? 59.425 8.030 -22.149 1.00 47.60 125 LYS A C 1
ATOM 706 O O . LYS A 1 104 ? 58.445 8.784 -22.129 1.00 49.31 125 LYS A O 1
ATOM 712 N N . VAL A 1 105 ? 59.340 6.698 -22.116 1.00 51.57 126 VAL A N 1
ATOM 713 C CA . VAL A 1 105 ? 58.083 5.990 -21.900 1.00 50.21 126 VAL A CA 1
ATOM 714 C C . VAL A 1 105 ? 58.225 5.220 -20.568 1.00 49.55 126 VAL A C 1
ATOM 715 O O . VAL A 1 105 ? 59.247 4.566 -20.339 1.00 58.03 126 VAL A O 1
ATOM 719 N N . ARG A 1 106 ? 57.181 5.312 -19.736 1.00 54.05 127 ARG A N 1
ATOM 720 C CA . ARG A 1 106 ? 57.159 4.764 -18.382 1.00 57.76 127 ARG A CA 1
ATOM 721 C C . ARG A 1 106 ? 55.948 3.876 -18.120 1.00 54.26 127 ARG A C 1
ATOM 722 O O . ARG A 1 106 ? 54.866 4.157 -18.639 1.00 55.41 127 ARG A O 1
ATOM 730 N N . LYS A 1 107 ? 56.157 2.806 -17.333 1.00 59.57 128 LYS A N 1
ATOM 731 C CA . LYS A 1 107 ? 55.096 1.886 -16.910 1.00 55.81 128 LYS A CA 1
ATOM 732 C C . LYS A 1 107 ? 54.464 2.440 -15.651 1.00 61.07 128 LYS A C 1
ATOM 733 O O . LYS A 1 107 ? 55.143 3.063 -14.813 1.00 65.10 128 LYS A O 1
ATOM 739 N N . ARG A 1 108 ? 53.182 2.151 -15.470 1.00 59.30 129 ARG A N 1
ATOM 740 C CA . ARG A 1 108 ? 52.525 2.443 -14.194 1.00 61.48 129 ARG A CA 1
ATOM 741 C C . ARG A 1 108 ? 53.123 1.585 -13.096 1.00 66.12 129 ARG A C 1
ATOM 742 O O . ARG A 1 108 ? 53.507 0.447 -13.347 1.00 66.10 129 ARG A O 1
ATOM 750 N N . VAL A 1 109 ? 53.210 2.158 -11.896 1.00 70.25 130 VAL A N 1
ATOM 751 C CA . VAL A 1 109 ? 53.777 1.497 -10.737 1.00 73.72 130 VAL A CA 1
ATOM 752 C C . VAL A 1 109 ? 52.688 1.514 -9.663 1.00 72.80 130 VAL A C 1
ATOM 753 O O . VAL A 1 109 ? 52.311 2.588 -9.212 1.00 72.12 130 VAL A O 1
ATOM 757 N N . PRO A 1 110 ? 52.161 0.339 -9.266 1.00 75.37 131 PRO A N 1
ATOM 758 C CA . PRO A 1 110 ? 51.162 0.311 -8.205 1.00 71.20 131 PRO A CA 1
ATOM 759 C C . PRO A 1 110 ? 51.734 0.791 -6.891 1.00 73.48 131 PRO A C 1
ATOM 760 O O . PRO A 1 110 ? 52.922 0.634 -6.664 1.00 76.77 131 PRO A O 1
ATOM 764 N N . VAL A 1 111 ? 50.899 1.403 -6.063 1.00 76.13 132 VAL A N 1
ATOM 765 C CA . VAL A 1 111 ? 51.317 1.914 -4.756 1.00 79.89 132 VAL A CA 1
ATOM 766 C C . VAL A 1 111 ? 50.394 1.344 -3.691 1.00 83.93 132 VAL A C 1
ATOM 767 O O . VAL A 1 111 ? 49.240 1.017 -3.967 1.00 82.77 132 VAL A O 1
ATOM 771 N N . PHE A 1 112 ? 50.920 1.204 -2.478 1.00 87.31 133 PHE A N 1
ATOM 772 C CA . PHE A 1 112 ? 50.226 0.539 -1.385 1.00 90.11 133 PHE A CA 1
ATOM 773 C C . PHE A 1 112 ? 50.348 1.295 -0.083 1.00 96.43 133 PHE A C 1
ATOM 774 O O . PHE A 1 112 ? 51.185 2.171 0.064 1.00 95.61 133 PHE A O 1
ATOM 782 N N . GLY A 1 113 ? 49.473 0.948 0.849 1.00 54.51 134 GLY A N 1
ATOM 783 C CA . GLY A 1 113 ? 49.485 1.504 2.175 1.00 50.65 134 GLY A CA 1
ATOM 784 C C . GLY A 1 113 ? 48.888 2.894 2.276 1.00 52.69 134 GLY A C 1
ATOM 785 O O . GLY A 1 113 ? 48.164 3.343 1.406 1.00 56.75 134 GLY A O 1
ATOM 786 N N . ALA A 1 114 ? 49.178 3.538 3.397 1.00 52.27 135 ALA A N 1
ATOM 787 C CA . ALA A 1 114 ? 48.735 4.885 3.715 1.00 54.00 135 ALA A CA 1
ATOM 788 C C . ALA A 1 114 ? 49.711 5.901 3.145 1.00 56.83 135 ALA A C 1
ATOM 789 O O . ALA A 1 114 ? 50.899 5.627 2.988 1.00 53.04 135 ALA A O 1
ATOM 791 N N . ASP A 1 115 ? 49.206 7.082 2.830 1.00 59.09 136 ASP A N 1
ATOM 792 C CA . ASP A 1 115 ? 50.062 8.173 2.417 1.00 57.87 136 ASP A CA 1
ATOM 793 C C . ASP A 1 115 ? 50.299 9.046 3.647 1.00 56.36 136 ASP A C 1
ATOM 794 O O . ASP A 1 115 ? 49.497 9.922 3.987 1.00 53.86 136 ASP A O 1
ATOM 799 N N . PHE A 1 116 ? 51.432 8.803 4.288 1.00 55.43 137 PHE A N 1
ATOM 800 C CA . PHE A 1 116 ? 51.804 9.526 5.500 1.00 58.54 137 PHE A CA 1
ATOM 801 C C . PHE A 1 116 ? 52.203 10.978 5.261 1.00 58.76 137 PHE A C 1
ATOM 802 O O . PHE A 1 116 ? 52.353 11.724 6.215 1.00 59.74 137 PHE A O 1
ATOM 810 N N . GLU A 1 117 ? 52.319 11.372 3.994 1.00 58.49 138 GLU A N 1
ATOM 81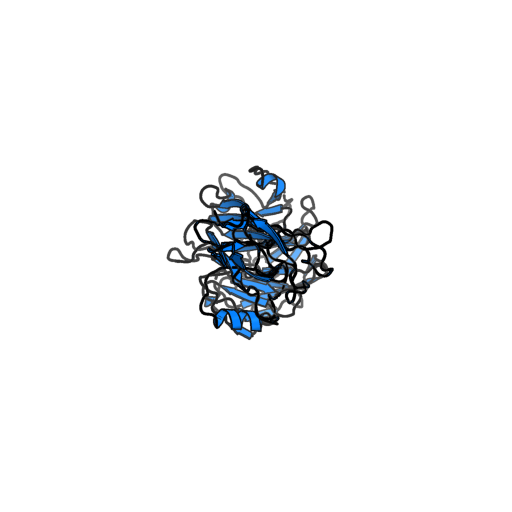1 C CA . GLU A 1 117 ? 52.589 12.772 3.606 1.00 61.31 138 GLU A CA 1
ATOM 812 C C . GLU A 1 117 ? 51.313 13.632 3.592 1.00 66.10 138 GLU A C 1
ATOM 813 O O . GLU A 1 117 ? 51.403 14.837 3.360 1.00 70.56 138 GLU A O 1
ATOM 819 N N . LYS A 1 118 ? 50.141 13.017 3.805 1.00 60.65 139 LYS A N 1
ATOM 820 C CA . LYS A 1 118 ? 48.843 13.700 3.774 1.00 61.03 139 LYS A CA 1
ATOM 821 C C . LYS A 1 118 ? 48.013 13.480 5.064 1.00 58.06 139 LYS A C 1
ATOM 822 O O . LYS A 1 118 ? 46.858 13.061 5.000 1.00 59.75 139 LYS A O 1
ATOM 828 N N . PRO A 1 119 ? 48.608 13.773 6.239 1.00 57.02 140 PRO A N 1
ATOM 829 C CA . PRO A 1 119 ? 47.866 13.655 7.479 1.00 55.68 140 PRO A CA 1
ATOM 830 C C . PRO A 1 119 ? 46.755 14.678 7.606 1.00 51.97 140 PRO A C 1
ATOM 831 O O . PRO A 1 119 ? 46.898 15.793 7.138 1.00 54.72 140 PRO A O 1
ATOM 835 N N . THR A 1 120 ? 45.626 14.274 8.167 1.00 54.24 141 THR A N 1
ATOM 836 C CA . THR A 1 120 ? 44.599 15.212 8.637 1.00 54.60 141 THR A CA 1
ATOM 837 C C . THR A 1 120 ? 44.616 14.976 10.129 1.00 51.47 141 THR A C 1
ATOM 838 O O . THR A 1 120 ? 44.351 13.853 10.603 1.00 51.19 141 THR A O 1
ATOM 842 N N . VAL A 1 121 ? 44.985 16.008 10.870 1.00 49.69 142 VAL A N 1
ATOM 843 C CA . VAL A 1 121 ? 45.169 15.916 12.323 1.00 48.02 142 VAL A CA 1
ATOM 844 C C . VAL A 1 121 ? 44.082 16.636 13.108 1.00 50.43 142 VAL A C 1
ATOM 845 O O . VAL A 1 121 ? 43.758 17.769 12.804 1.00 53.61 142 VAL A O 1
ATOM 849 N N . TYR A 1 122 ? 43.527 15.952 14.112 1.00 48.24 143 TYR A N 1
ATOM 850 C CA . TYR A 1 122 ? 42.623 16.541 15.093 1.00 43.15 143 TYR A CA 1
ATOM 851 C C . TYR A 1 122 ? 43.372 16.433 16.413 1.00 48.02 143 TYR A C 1
ATOM 852 O O . TYR A 1 122 ? 43.471 15.351 17.031 1.00 43.29 143 TYR A O 1
ATOM 861 N N . ASN A 1 123 ? 43.928 17.562 16.825 1.00 46.30 144 ASN A N 1
ATOM 862 C CA . ASN A 1 123 ? 44.855 17.629 17.939 1.00 49.18 144 ASN A CA 1
ATOM 863 C C . ASN A 1 123 ? 44.267 18.119 19.254 1.00 47.12 144 ASN A C 1
ATOM 864 O O . ASN A 1 123 ? 43.732 19.216 19.314 1.00 43.73 144 ASN A O 1
ATOM 869 N N . PHE A 1 124 ? 44.405 17.291 20.290 1.00 45.89 145 PHE A N 1
ATOM 870 C CA . PHE A 1 124 ? 44.002 17.649 21.672 1.00 46.65 145 PHE A CA 1
ATOM 871 C C . PHE A 1 124 ? 45.189 17.466 22.623 1.00 47.02 145 PHE A C 1
ATOM 872 O O . PHE A 1 124 ? 45.031 16.953 23.733 1.00 40.76 145 PHE A O 1
ATOM 880 N N . SER A 1 125 ? 46.344 17.956 22.154 1.00 41.16 146 SER A N 1
ATOM 881 C CA . SER A 1 125 ? 47.620 17.917 22.878 1.00 44.73 146 SER A CA 1
ATOM 882 C C . SER A 1 125 ? 48.313 19.246 22.710 1.00 41.77 146 SER A C 1
ATOM 883 O O . SER A 1 125 ? 47.806 20.104 21.995 1.00 50.29 146 SER A O 1
ATOM 886 N N . GLY A 1 126 ? 49.470 19.399 23.368 1.00 52.86 147 GLY A N 1
ATOM 887 C CA . GLY A 1 126 ? 50.316 20.574 23.251 1.00 55.67 147 GLY A CA 1
ATOM 888 C C . GLY A 1 126 ? 49.536 21.783 23.678 1.00 55.31 147 GLY A C 1
ATOM 889 O O . GLY A 1 126 ? 48.885 21.754 24.710 1.00 56.66 147 GLY A O 1
ATOM 890 N N . ASP A 1 127 ? 49.538 22.812 22.848 1.00 62.84 148 ASP A N 1
ATOM 891 C CA . ASP A 1 127 ? 48.722 23.995 23.085 1.00 63.49 148 ASP A CA 1
ATOM 892 C C . ASP A 1 127 ? 47.231 23.738 23.165 1.00 61.70 148 ASP A C 1
ATOM 893 O O . ASP A 1 127 ? 46.528 24.582 23.676 1.00 58.85 148 ASP A O 1
ATOM 898 N N . ASN A 1 128 ? 46.730 22.638 22.636 1.00 52.74 149 ASN A N 1
ATOM 899 C CA . ASN A 1 128 ? 45.310 22.361 22.745 1.00 47.92 149 ASN A CA 1
ATOM 900 C C . ASN A 1 128 ? 45.010 21.163 23.680 1.00 49.59 149 ASN A C 1
ATOM 901 O O . ASN A 1 128 ? 43.993 20.473 23.484 1.00 48.82 149 ASN A O 1
ATOM 906 N N . ILE A 1 129 ? 45.893 20.910 24.661 1.00 42.21 150 ILE A N 1
ATOM 907 C CA . ILE A 1 129 ? 45.798 19.755 25.578 1.00 45.82 150 ILE A CA 1
ATOM 908 C C . ILE A 1 129 ? 44.386 19.587 26.166 1.00 45.86 150 ILE A C 1
ATOM 909 O O . ILE A 1 129 ? 43.843 20.527 26.699 1.00 42.14 150 ILE A O 1
ATOM 914 N N . TYR A 1 130 ? 43.767 18.409 26.011 1.00 45.94 151 TYR A N 1
ATOM 915 C CA . TYR A 1 130 ? 42.455 18.138 26.603 1.00 41.62 151 TYR A CA 1
ATOM 916 C C . TYR A 1 130 ? 42.564 18.367 28.126 1.00 41.99 151 TYR A C 1
ATOM 917 O O . TYR A 1 130 ? 43.459 17.824 28.765 1.00 38.67 151 TYR A O 1
ATOM 926 N N . SER A 1 131 ? 41.684 19.195 28.694 1.00 41.18 152 SER A N 1
ATOM 927 C CA . SER A 1 131 ? 41.883 19.739 30.065 1.00 47.11 152 SER A CA 1
ATOM 928 C C . SER A 1 131 ? 42.042 18.648 31.127 1.00 46.02 152 SER A C 1
ATOM 929 O O . SER A 1 131 ? 42.897 18.753 31.997 1.00 47.06 152 SER A O 1
ATOM 932 N N . ASP A 1 132 ? 41.264 17.578 31.027 1.00 42.39 153 ASP A N 1
ATOM 933 C CA . ASP A 1 132 ? 41.419 16.430 31.991 1.00 45.16 153 ASP A CA 1
ATOM 934 C C . ASP A 1 132 ? 42.750 15.725 31.935 1.00 40.47 153 ASP A C 1
ATOM 935 O O . ASP A 1 132 ? 43.240 15.222 32.940 1.00 44.14 153 ASP A O 1
ATOM 940 N N . PHE A 1 133 ? 43.371 15.774 30.767 1.00 41.09 154 PHE A N 1
ATOM 941 C CA . PHE A 1 133 ? 44.727 15.288 30.586 1.00 39.49 154 PHE A CA 1
ATOM 942 C C . PHE A 1 133 ? 45.856 16.209 31.019 1.00 43.44 154 PHE A C 1
ATOM 943 O O . PHE A 1 133 ? 46.998 15.878 30.786 1.00 53.73 154 PHE A O 1
ATOM 951 N N . ALA A 1 134 ? 45.553 17.336 31.627 1.00 42.85 155 ALA A N 1
ATOM 952 C CA . ALA A 1 134 ? 46.571 18.210 32.132 1.00 50.20 155 ALA A CA 1
ATOM 953 C C . ALA A 1 134 ? 47.008 17.778 33.518 1.00 51.78 155 ALA A C 1
ATOM 954 O O . ALA A 1 134 ? 47.944 18.329 34.006 1.00 52.63 155 ALA A O 1
ATOM 956 N N . THR A 1 135 ? 46.365 16.802 34.156 1.00 45.93 156 THR A N 1
ATOM 957 C CA . THR A 1 135 ? 46.794 16.329 35.506 1.00 43.22 156 THR A CA 1
ATOM 958 C C . THR A 1 135 ? 46.973 14.859 35.488 1.00 49.83 156 THR A C 1
ATOM 959 O O . THR A 1 135 ? 46.539 14.205 34.571 1.00 45.21 156 THR A O 1
ATOM 963 N N . ASN A 1 136 ? 47.581 14.314 36.527 1.00 42.83 157 ASN A N 1
ATOM 964 C CA . ASN A 1 136 ? 47.715 12.869 36.597 1.00 50.68 157 ASN A CA 1
ATOM 965 C C . ASN A 1 136 ? 46.459 12.176 37.133 1.00 38.60 157 ASN A C 1
ATOM 966 O O . ASN A 1 136 ? 46.489 11.013 37.475 1.00 42.08 157 ASN A O 1
ATOM 971 N N . TYR A 1 137 ? 45.354 12.906 37.248 1.00 38.79 158 TYR A N 1
ATOM 972 C CA . TYR A 1 137 ? 44.058 12.269 37.587 1.00 38.95 158 TYR A CA 1
ATOM 973 C C . TYR A 1 137 ? 43.392 11.590 36.393 1.00 39.04 158 TYR A C 1
ATOM 974 O O . TYR A 1 137 ? 42.409 10.915 36.553 1.00 37.32 158 TYR A O 1
ATOM 983 N N . THR A 1 138 ? 43.946 11.757 35.202 1.00 38.66 159 THR A N 1
ATOM 984 C CA . THR A 1 138 ? 43.492 11.011 34.018 1.00 35.98 159 THR A CA 1
ATOM 985 C C . THR A 1 138 ? 44.733 10.388 33.410 1.00 37.88 159 THR A C 1
ATOM 986 O O . THR A 1 138 ? 45.645 11.096 33.012 1.00 38.01 159 THR A O 1
ATOM 990 N N . ARG A 1 139 ? 44.764 9.067 33.356 1.00 32.53 160 ARG A N 1
ATOM 991 C CA . ARG A 1 139 ? 45.945 8.300 32.878 1.00 35.13 160 ARG A CA 1
ATOM 992 C C . ARG A 1 139 ? 45.653 7.415 31.691 1.00 35.82 160 ARG A C 1
ATOM 993 O O . ARG A 1 139 ? 46.513 6.679 31.202 1.00 37.24 160 ARG A O 1
ATOM 1001 N N . CYS A 1 140 ? 44.443 7.521 31.160 1.00 35.33 161 CYS A N 1
ATOM 1002 C CA . CYS A 1 140 ? 44.043 6.682 30.068 1.00 36.32 161 CYS A CA 1
ATOM 1003 C C . CYS A 1 140 ? 42.945 7.284 29.216 1.00 38.05 161 CYS A C 1
ATOM 1004 O O . CYS A 1 140 ? 41.986 7.826 29.734 1.00 34.40 161 CYS A O 1
ATOM 1007 N N . ALA A 1 141 ? 43.092 7.097 27.916 1.00 36.30 162 ALA A N 1
ATOM 1008 C CA . ALA A 1 141 ? 42.100 7.415 26.910 1.00 37.58 162 ALA A CA 1
ATOM 1009 C C . ALA A 1 141 ? 42.154 6.327 25.840 1.00 37.83 162 ALA A C 1
ATOM 1010 O O . ALA A 1 141 ? 43.179 5.678 25.648 1.00 40.14 162 ALA A O 1
ATOM 1012 N N . SER A 1 142 ? 41.029 6.082 25.178 1.00 37.15 163 SER A N 1
ATOM 1013 C CA . SER A 1 142 ? 40.916 5.082 24.150 1.00 38.85 163 SER A CA 1
ATOM 1014 C C . SER A 1 142 ? 39.995 5.632 23.023 1.00 39.15 163 SER A C 1
ATOM 1015 O O . SER A 1 142 ? 39.292 6.600 23.225 1.00 39.93 163 SER A O 1
ATOM 1018 N N . TYR A 1 143 ? 40.088 5.048 21.842 1.00 35.59 164 TYR A N 1
ATOM 1019 C CA . TYR A 1 143 ? 39.410 5.542 20.631 1.00 38.57 164 TYR A CA 1
ATOM 1020 C C . TYR A 1 143 ? 38.989 4.383 19.765 1.00 43.12 164 TYR A C 1
ATOM 1021 O O . TYR A 1 143 ? 39.694 3.417 19.682 1.00 37.93 164 TYR A O 1
ATOM 1030 N N . ASP A 1 144 ? 37.834 4.471 19.139 1.00 41.63 165 ASP A N 1
ATOM 1031 C CA . ASP A 1 144 ? 37.381 3.447 18.220 1.00 47.56 165 ASP A CA 1
ATOM 1032 C C . ASP A 1 144 ? 36.818 4.010 16.907 1.00 49.18 165 ASP A C 1
ATOM 1033 O O . ASP A 1 144 ? 36.155 3.295 16.202 1.00 47.42 165 ASP A O 1
ATOM 1038 N N . GLY A 1 145 ? 37.017 5.295 16.625 1.00 45.86 166 GLY A N 1
ATOM 1039 C CA . GLY A 1 145 ? 36.501 5.913 15.402 1.00 49.25 166 GLY A CA 1
ATOM 1040 C C . GLY A 1 145 ? 35.222 6.695 15.629 1.00 45.53 166 GLY A C 1
ATOM 1041 O O . GLY A 1 145 ? 34.970 7.657 14.937 1.00 48.59 166 GLY A O 1
ATOM 1042 N N . GLU A 1 146 ? 34.411 6.265 16.588 1.00 43.29 167 GLU A N 1
ATOM 1043 C CA . GLU A 1 146 ? 33.129 6.891 16.884 1.00 47.76 167 GLU A CA 1
ATOM 1044 C C . GLU A 1 146 ? 33.272 7.780 18.121 1.00 44.50 167 GLU A C 1
ATOM 1045 O O . GLU A 1 146 ? 32.758 8.880 18.132 1.00 46.05 167 GLU A O 1
ATOM 1051 N N . HIS A 1 147 ? 33.952 7.283 19.166 1.00 41.18 168 HIS A N 1
ATOM 1052 C CA . HIS A 1 147 ? 34.210 8.076 20.356 1.00 40.36 168 HIS A CA 1
ATOM 1053 C C . HIS A 1 147 ? 35.668 8.023 20.794 1.00 40.33 168 HIS A C 1
ATOM 1054 O O . HIS A 1 147 ? 36.381 7.101 20.474 1.00 40.05 168 HIS A O 1
ATOM 1061 N N . VAL A 1 148 ? 36.017 8.984 21.624 1.00 39.46 169 VAL A N 1
ATOM 1062 C CA . VAL A 1 148 ? 37.200 8.951 22.492 1.00 36.82 169 VAL A CA 1
ATOM 1063 C C . VAL A 1 148 ? 36.661 8.768 23.937 1.00 42.30 169 VAL A C 1
ATOM 1064 O O . VAL A 1 148 ? 35.766 9.473 24.359 1.00 42.38 169 VAL A O 1
ATOM 1068 N N . LEU A 1 149 ? 37.181 7.782 24.646 1.00 37.05 170 LEU A N 1
ATOM 1069 C CA . LEU A 1 149 ? 36.914 7.542 26.065 1.00 37.66 170 LEU A CA 1
ATOM 1070 C C . LEU A 1 149 ? 38.037 8.211 26.853 1.00 39.22 170 LEU A C 1
ATOM 1071 O O . LEU A 1 149 ? 39.206 8.004 26.530 1.00 37.30 170 LEU A O 1
ATOM 1076 N N . VAL A 1 150 ? 37.675 9.037 27.847 1.00 36.76 171 VAL A N 1
ATOM 1077 C CA . VAL A 1 150 ? 38.610 9.703 28.726 1.00 32.73 171 VAL A CA 1
ATOM 1078 C C . VAL A 1 150 ? 38.340 9.182 30.132 1.00 34.82 171 VAL A C 1
ATOM 1079 O O . VAL A 1 150 ? 37.219 9.306 30.619 1.00 35.17 171 VAL A O 1
ATOM 1083 N N . VAL A 1 151 ? 39.333 8.499 30.745 1.00 33.70 172 VAL A N 1
ATOM 1084 C CA . VAL A 1 151 ? 39.099 7.834 32.038 1.00 36.38 172 VAL A CA 1
ATOM 1085 C C . VAL A 1 151 ? 39.554 8.835 33.098 1.00 34.37 172 VAL A C 1
ATOM 1086 O O . VAL A 1 151 ? 40.582 8.690 33.734 1.00 36.02 172 VAL A O 1
ATOM 1090 N N . SER A 1 152 ? 38.753 9.876 33.261 1.00 35.40 173 SER A N 1
ATOM 1091 C CA . SER A 1 152 ? 39.080 10.919 34.202 1.00 39.21 173 SER A CA 1
ATOM 1092 C C . SER A 1 152 ? 38.543 10.627 35.612 1.00 38.92 173 SER A C 1
ATOM 1093 O O . SER A 1 152 ? 37.423 10.214 35.779 1.00 36.59 173 SER A O 1
ATOM 1096 N N . ARG A 1 153 ? 39.422 10.755 36.597 1.00 41.16 174 ARG A N 1
ATOM 1097 C CA . ARG A 1 153 ? 39.017 10.722 37.987 1.00 40.02 174 ARG A CA 1
ATOM 1098 C C . ARG A 1 153 ? 38.747 12.205 38.336 1.00 33.23 174 ARG A C 1
ATOM 1099 O O . ARG A 1 153 ? 39.467 13.088 37.896 1.00 43.49 174 ARG A O 1
ATOM 1107 N N . PRO A 1 154 ? 37.693 12.458 39.107 1.00 37.99 175 PRO A N 1
ATOM 1108 C CA . PRO A 1 154 ? 37.275 13.832 39.327 1.00 39.92 175 PRO A CA 1
ATOM 1109 C C . PRO A 1 154 ? 38.253 14.645 40.187 1.00 45.24 175 PRO A C 1
ATOM 1110 O O . PRO A 1 154 ? 38.609 14.228 41.258 1.00 39.84 175 PRO A O 1
ATOM 1114 N N . THR A 1 155 ? 38.607 15.834 39.743 1.00 43.14 176 THR A N 1
ATOM 1115 C CA . THR A 1 155 ? 39.550 16.652 40.486 1.00 42.31 176 THR A CA 1
ATOM 1116 C C . THR A 1 155 ? 39.343 18.106 40.127 1.00 44.21 176 THR A C 1
ATOM 1117 O O . THR A 1 155 ? 38.688 18.413 39.118 1.00 42.08 176 THR A O 1
ATOM 1121 N N . THR A 1 156 ? 39.842 19.007 40.975 1.00 44.24 177 THR A N 1
ATOM 1122 C CA . THR A 1 156 ? 39.668 20.427 40.721 1.00 47.92 177 THR A CA 1
ATOM 1123 C C . THR A 1 156 ? 40.281 20.807 39.366 1.00 53.02 177 THR A C 1
ATOM 1124 O O . THR A 1 156 ? 41.248 20.174 38.957 1.00 49.42 177 THR A O 1
ATOM 1128 N N . PRO A 1 157 ? 39.651 21.717 38.598 1.00 52.12 178 PRO A N 1
ATOM 1129 C CA . PRO A 1 157 ? 38.370 22.401 38.825 1.00 54.68 178 PRO A CA 1
ATOM 1130 C C . PRO A 1 157 ? 37.177 21.785 38.061 1.00 44.40 178 PRO A C 1
ATOM 1131 O O . PRO A 1 157 ? 36.053 22.213 38.302 1.00 47.49 178 PRO A O 1
ATOM 1135 N N . ASN A 1 158 ? 37.403 20.762 37.210 1.00 47.44 179 ASN A N 1
ATOM 1136 C CA . ASN A 1 158 ? 36.372 20.144 36.363 1.00 46.16 179 ASN A CA 1
ATOM 1137 C C . ASN A 1 158 ? 35.476 19.134 37.137 1.00 38.34 179 ASN A C 1
ATOM 1138 O O . ASN A 1 158 ? 34.261 19.032 36.894 1.00 39.72 179 ASN A O 1
ATOM 1143 N N . PHE A 1 159 ? 36.083 18.343 38.020 1.00 38.96 180 PHE A N 1
ATOM 1144 C CA . PHE A 1 159 ? 35.390 17.224 38.668 1.00 41.69 180 PHE A CA 1
ATOM 1145 C C . PHE A 1 159 ? 34.634 16.364 37.649 1.00 41.61 180 PHE A C 1
ATOM 1146 O O . PHE A 1 159 ? 33.452 16.003 37.854 1.00 39.08 180 PHE A O 1
ATOM 1154 N N . HIS A 1 160 ? 35.361 15.971 36.600 1.00 39.01 181 HIS A N 1
ATOM 1155 C CA . HIS A 1 160 ? 34.827 15.058 35.548 1.00 37.32 181 HIS A CA 1
ATOM 1156 C C . HIS A 1 160 ? 35.054 13.600 35.934 1.00 35.43 181 HIS A C 1
ATOM 1157 O O . HIS A 1 160 ? 36.147 13.232 36.338 1.00 42.00 181 HIS A O 1
ATOM 1164 N N . THR A 1 161 ? 33.991 12.819 35.846 1.00 35.22 182 THR A N 1
ATOM 1165 C CA . THR A 1 161 ? 34.067 11.335 35.938 1.00 34.35 182 THR A CA 1
ATOM 1166 C C . THR A 1 161 ? 34.255 10.812 34.490 1.00 35.47 182 THR A C 1
ATOM 1167 O O . THR A 1 161 ? 34.252 11.574 33.523 1.00 38.62 182 THR A O 1
ATOM 1171 N N . PRO A 1 162 ? 34.502 9.495 34.321 1.00 34.11 183 PRO A N 1
ATOM 1172 C CA . PRO A 1 162 ? 34.821 8.977 32.986 1.00 34.18 183 PRO A CA 1
ATOM 1173 C C . PRO A 1 162 ? 33.742 9.255 31.938 1.00 34.22 183 PRO A C 1
ATOM 1174 O O . PRO A 1 162 ? 32.535 9.182 32.232 1.00 40.74 183 PRO A O 1
ATOM 1178 N N . HIS A 1 163 ? 34.184 9.633 30.746 1.00 36.21 184 HIS A N 1
ATOM 1179 C CA . HIS A 1 163 ? 33.289 10.097 29.755 1.00 34.64 184 HIS A CA 1
ATOM 1180 C C . HIS A 1 163 ? 33.758 9.821 28.343 1.00 37.57 184 HIS A C 1
ATOM 1181 O O . HIS A 1 163 ? 34.892 9.498 28.116 1.00 37.34 184 HIS A O 1
ATOM 1188 N N . LEU A 1 164 ? 32.802 9.903 27.434 1.00 36.61 185 LEU A N 1
ATOM 1189 C CA . LEU A 1 164 ? 33.020 9.793 26.000 1.00 40.68 185 LEU A CA 1
ATOM 1190 C C . LEU A 1 164 ? 32.908 11.173 25.345 1.00 44.10 185 LEU A C 1
ATOM 1191 O O . LEU A 1 164 ? 32.221 12.062 25.841 1.00 44.85 185 LEU A O 1
ATOM 1196 N N . LEU A 1 165 ? 33.615 11.328 24.242 1.00 39.91 186 LEU A N 1
ATOM 1197 C CA . LEU A 1 165 ? 33.569 12.493 23.392 1.00 44.12 186 LEU A CA 1
ATOM 1198 C C . LEU A 1 165 ? 33.287 11.927 21.998 1.00 44.83 186 LEU A C 1
ATOM 1199 O O . LEU A 1 165 ? 33.981 11.051 21.520 1.00 42.16 186 LEU A O 1
ATOM 1204 N N . LYS A 1 166 ? 32.243 12.393 21.366 1.00 42.64 187 LYS A N 1
ATOM 1205 C CA . LYS A 1 166 ? 31.907 11.930 20.031 1.00 47.63 187 LYS A CA 1
ATOM 1206 C C . LYS A 1 166 ? 32.968 12.504 19.063 1.00 45.32 187 LYS A C 1
ATOM 1207 O O . LYS A 1 166 ? 33.270 13.709 19.067 1.00 40.25 187 LYS A O 1
ATOM 1213 N N . VAL A 1 167 ? 33.585 11.636 18.281 1.00 43.38 188 VAL A N 1
ATOM 1214 C CA . VAL A 1 167 ? 34.603 12.058 17.306 1.00 43.52 188 VAL A CA 1
ATOM 1215 C C . VAL A 1 167 ? 34.065 13.101 16.299 1.00 45.98 188 VAL A C 1
ATOM 1216 O O . VAL A 1 167 ? 34.761 14.077 16.006 1.00 53.06 188 VAL A O 1
ATOM 1220 N N . SER A 1 168 ? 32.832 12.956 15.842 1.00 49.72 189 SER A N 1
ATOM 1221 C CA . SER A 1 168 ? 32.248 13.976 14.925 1.00 50.94 189 SER A CA 1
ATOM 1222 C C . SER A 1 168 ? 32.214 15.371 15.588 1.00 56.53 189 SER A C 1
ATOM 1223 O O . SER A 1 168 ? 32.456 16.375 14.917 1.00 52.70 189 SER A O 1
ATOM 1226 N N . ASP A 1 169 ? 31.955 15.434 16.898 1.00 54.18 190 ASP A N 1
ATOM 1227 C CA . ASP A 1 169 ? 32.044 16.707 17.640 1.00 54.50 190 ASP A CA 1
ATOM 1228 C C . ASP A 1 169 ? 33.467 17.233 17.734 1.00 52.86 190 ASP A C 1
ATOM 1229 O O . ASP A 1 169 ? 33.709 18.400 17.459 1.00 53.65 190 ASP A O 1
ATOM 1234 N N . LEU A 1 170 ? 34.403 16.384 18.132 1.00 48.61 191 LEU A N 1
ATOM 1235 C CA . LEU A 1 170 ? 35.813 16.780 18.199 1.00 52.27 191 LEU A CA 1
ATOM 1236 C C . LEU A 1 170 ? 36.403 17.274 16.859 1.00 60.35 191 LEU A C 1
ATOM 1237 O O . LEU A 1 170 ? 37.245 18.162 16.852 1.00 53.00 191 LEU A O 1
ATOM 1242 N N . LYS A 1 171 ? 35.987 16.686 15.740 1.00 55.14 192 LYS A N 1
ATOM 1243 C CA . LYS A 1 171 ? 36.458 17.141 14.427 1.00 52.35 192 LYS A CA 1
ATOM 1244 C C . LYS A 1 171 ? 36.023 18.576 14.147 1.00 55.86 192 LYS A C 1
ATOM 1245 O O . LYS A 1 171 ? 36.683 19.258 13.401 1.00 56.32 192 LYS A O 1
ATOM 1251 N N . ARG A 1 172 ? 34.912 19.006 14.743 1.00 56.81 193 ARG A N 1
ATOM 1252 C CA A ARG A 1 172 ? 34.428 20.374 14.616 0.50 60.16 193 ARG A CA 1
ATOM 1253 C CA B ARG A 1 172 ? 34.417 20.380 14.624 0.50 62.21 193 ARG A CA 1
ATOM 1254 C C . ARG A 1 172 ? 34.959 21.242 15.769 1.00 61.58 193 ARG A C 1
ATOM 1255 O O . ARG A 1 172 ? 34.543 22.367 15.938 1.00 64.26 193 ARG A O 1
ATOM 1270 N N . GLY A 1 173 ? 35.899 20.719 16.550 1.00 59.13 194 GLY A N 1
ATOM 1271 C CA . GLY A 1 173 ? 36.469 21.437 17.689 1.00 61.18 194 GLY A CA 1
ATOM 1272 C C . GLY A 1 173 ? 35.536 21.567 18.886 1.00 63.41 194 GLY A C 1
ATOM 1273 O O . GLY A 1 173 ? 35.793 22.358 19.766 1.00 69.83 194 GLY A O 1
ATOM 1274 N N . GLU A 1 174 ? 34.476 20.770 18.951 1.00 57.85 195 GLU A N 1
ATOM 1275 C CA . GLU A 1 174 ? 33.506 20.885 20.033 1.00 58.62 195 GLU A CA 1
ATOM 1276 C C . GLU A 1 174 ? 33.727 19.784 21.060 1.00 53.37 195 GLU A C 1
ATOM 1277 O O . GLU A 1 174 ? 33.656 18.605 20.732 1.00 49.76 195 GLU A O 1
ATOM 1283 N N . ILE A 1 175 ? 33.941 20.188 22.305 1.00 53.21 196 ILE A N 1
ATOM 1284 C CA . ILE A 1 175 ? 34.113 19.292 23.457 1.00 52.57 196 ILE A CA 1
ATOM 1285 C C . ILE A 1 175 ? 32.767 19.224 24.196 1.00 50.85 196 ILE A C 1
ATOM 1286 O O . ILE A 1 175 ? 32.336 20.200 24.813 1.00 56.02 196 ILE A O 1
ATOM 1291 N N . LYS A 1 176 ? 32.088 18.087 24.048 1.00 45.70 197 LYS A N 1
ATOM 1292 C CA . LYS A 1 176 ? 30.787 17.792 24.649 1.00 47.56 197 LYS A CA 1
ATOM 1293 C C . LYS A 1 176 ? 30.813 16.404 25.333 1.00 47.15 197 LYS A C 1
ATOM 1294 O O . LYS A 1 176 ? 30.424 15.414 24.728 1.00 50.89 197 LYS A O 1
ATOM 1300 N N . PRO A 1 177 ? 31.254 16.359 26.607 1.00 46.18 198 PRO A N 1
ATOM 1301 C CA . PRO A 1 177 ? 31.358 15.121 27.367 1.00 47.56 198 PRO A CA 1
ATOM 1302 C C . PRO A 1 177 ? 30.063 14.387 27.556 1.00 49.92 198 PRO A C 1
ATOM 1303 O O . PRO A 1 177 ? 29.048 14.965 27.909 1.00 47.34 198 PRO A O 1
ATOM 1307 N N . ILE A 1 178 ? 30.091 13.095 27.286 1.00 49.34 199 ILE A N 1
ATOM 1308 C CA . ILE A 1 178 ? 28.961 12.235 27.511 1.00 44.73 199 ILE A CA 1
ATOM 1309 C C . ILE A 1 178 ? 29.434 11.440 28.726 1.00 45.30 199 ILE A C 1
ATOM 1310 O O . ILE A 1 178 ? 30.286 10.546 28.591 1.00 40.73 199 ILE A O 1
ATOM 1323 N N . LEU A 1 180 ? 29.548 8.608 31.507 1.00 40.42 201 LEU A N 1
ATOM 1324 C CA . LEU A 1 180 ? 29.075 7.300 31.812 1.00 39.63 201 LEU A CA 1
ATOM 1325 C C . LEU A 1 180 ? 28.353 7.268 33.133 1.00 40.03 201 LEU A C 1
ATOM 1326 O O . LEU A 1 180 ? 28.720 7.979 34.071 1.00 40.56 201 LEU A O 1
ATOM 1331 N N . ASP A 1 181 ? 27.365 6.382 33.242 1.00 41.84 202 ASP A N 1
ATOM 1332 C CA . ASP A 1 181 ? 26.728 6.087 34.525 1.00 42.16 202 ASP A CA 1
ATOM 1333 C C . ASP A 1 181 ? 27.739 5.358 35.378 1.00 45.46 202 ASP A C 1
ATOM 1334 O O . ASP A 1 181 ? 28.162 4.266 35.010 1.00 40.02 202 ASP A O 1
ATOM 1339 N N . VAL A 1 182 ? 28.179 5.981 36.487 1.00 42.04 203 VAL A N 1
ATOM 1340 C CA . VAL A 1 182 ? 29.178 5.374 37.395 1.00 42.11 203 VAL A CA 1
ATOM 1341 C C . VAL A 1 182 ? 28.539 5.030 38.764 1.00 41.07 203 VAL A C 1
ATOM 1342 O O . VAL A 1 182 ? 29.227 4.862 39.754 1.00 39.63 203 VAL A O 1
ATOM 1346 N N . THR A 1 183 ? 27.222 4.855 38.815 1.00 41.86 204 THR A N 1
ATOM 1347 C CA . THR A 1 183 ? 26.542 4.423 40.072 1.00 48.87 204 THR A CA 1
ATOM 1348 C C . THR A 1 183 ? 27.109 3.079 40.522 1.00 48.44 204 THR A C 1
ATOM 1349 O O . THR A 1 183 ? 27.231 2.160 39.721 1.00 43.71 204 THR A O 1
ATOM 1353 N N . GLY A 1 184 ? 27.591 3.016 41.760 1.00 53.37 205 GLY A N 1
ATOM 1354 C CA . GLY A 1 184 ? 28.218 1.777 42.281 1.00 46.00 205 GLY A CA 1
ATOM 1355 C C . GLY A 1 184 ? 29.590 1.429 41.756 1.00 45.63 205 GLY A C 1
ATOM 1356 O O . GLY A 1 184 ? 30.115 0.370 42.095 1.00 51.12 205 GLY A O 1
ATOM 1357 N N . VAL A 1 185 ? 30.198 2.302 40.937 1.00 39.82 206 VAL A N 1
ATOM 1358 C CA . VAL A 1 185 ? 31.520 2.070 40.423 1.00 37.66 206 VAL A CA 1
ATOM 1359 C C . VAL A 1 185 ? 32.490 2.643 41.487 1.00 44.68 206 VAL A C 1
ATOM 1360 O O . VAL A 1 185 ? 32.978 3.784 41.387 1.00 45.86 206 VAL A O 1
ATOM 1364 N N . LYS A 1 186 ? 32.776 1.787 42.459 1.00 38.92 207 LYS A N 1
ATOM 1365 C CA . LYS A 1 186 ? 33.503 2.071 43.702 1.00 41.48 207 LYS A CA 1
ATOM 1366 C C . LYS A 1 186 ? 34.258 0.842 44.192 1.00 37.53 207 LYS A C 1
ATOM 1367 O O . LYS A 1 186 ? 33.759 -0.277 44.100 1.00 42.04 207 LYS A O 1
ATOM 1373 N N . GLY A 1 187 ? 35.419 1.069 44.802 1.00 41.41 208 GLY A N 1
ATOM 1374 C CA . GLY A 1 187 ? 36.266 -0.025 45.281 1.00 41.72 208 GLY A CA 1
ATOM 1375 C C . GLY A 1 187 ? 37.651 -0.016 44.635 1.00 40.29 208 GLY A C 1
ATOM 1376 O O . GLY A 1 187 ? 37.783 0.027 43.399 1.00 41.83 208 GLY A O 1
ATOM 1377 N N . GLY A 1 188 ? 38.670 -0.171 45.471 1.00 39.49 209 GLY A N 1
ATOM 1378 C CA . GLY A 1 188 ? 40.033 -0.120 45.036 1.00 41.90 209 GLY A CA 1
ATOM 1379 C C . GLY A 1 188 ? 40.643 1.176 45.520 1.00 37.73 209 GLY A C 1
ATOM 1380 O O . GLY A 1 188 ? 39.954 2.047 45.976 1.00 39.32 209 GLY A O 1
ATOM 1381 N N . THR A 1 189 ? 41.966 1.256 45.503 1.00 35.76 210 THR A N 1
ATOM 1382 C CA . THR A 1 189 ? 42.688 2.499 45.801 1.00 38.69 210 THR A CA 1
ATOM 1383 C C . THR A 1 189 ? 42.265 3.641 44.873 1.00 41.19 210 THR A C 1
ATOM 1384 O O . THR A 1 189 ? 42.098 4.788 45.319 1.00 38.98 210 THR A O 1
ATOM 1388 N N . TYR A 1 190 ? 42.079 3.350 43.587 1.00 36.69 211 TYR A N 1
ATOM 1389 C CA . TYR A 1 190 ? 41.358 4.259 42.687 1.00 37.60 211 TYR A CA 1
ATOM 1390 C C . TYR A 1 190 ? 40.157 3.511 42.194 1.00 41.46 211 TYR A C 1
ATOM 1391 O O . TYR A 1 190 ? 40.213 2.301 41.902 1.00 33.73 211 TYR A O 1
ATOM 1400 N N . ASP A 1 191 ? 39.042 4.198 42.101 1.00 33.92 212 ASP A N 1
ATOM 1401 C CA . ASP A 1 191 ? 37.810 3.550 41.619 1.00 37.58 212 ASP A CA 1
ATOM 1402 C C . ASP A 1 191 ? 37.945 3.072 40.159 1.00 36.29 212 ASP A C 1
ATOM 1403 O O . ASP A 1 191 ? 37.287 2.166 39.738 1.00 36.00 212 ASP A O 1
ATOM 1408 N N . TYR A 1 192 ? 38.678 3.840 39.365 1.00 34.96 213 TYR A N 1
ATOM 1409 C CA . TYR A 1 192 ? 38.998 3.524 37.981 1.00 36.56 213 TYR A CA 1
ATOM 1410 C C . TYR A 1 192 ? 40.328 4.221 37.630 1.00 35.10 213 TYR A C 1
ATOM 1411 O O . TYR A 1 192 ? 40.722 5.216 38.242 1.00 40.86 213 TYR A O 1
ATOM 1420 N N . ASN A 1 193 ? 40.980 3.665 36.629 1.00 34.89 214 ASN A N 1
ATOM 1421 C CA . ASN A 1 193 ? 42.292 4.092 36.201 1.00 32.39 214 ASN A CA 1
ATOM 1422 C C . ASN A 1 193 ? 42.519 3.790 34.747 1.00 35.99 214 ASN A C 1
ATOM 1423 O O . ASN A 1 193 ? 42.637 4.712 33.960 1.00 33.54 214 ASN A O 1
ATOM 1436 N N . GLY A 1 195 ? 41.173 1.816 31.014 1.00 33.99 216 GLY A N 1
ATOM 1437 C CA . GLY A 1 195 ? 39.948 1.332 30.385 1.00 30.20 216 GLY A CA 1
ATOM 1438 C C . GLY A 1 195 ? 40.165 1.244 28.885 1.00 32.37 216 GLY A C 1
ATOM 1439 O O . GLY A 1 195 ? 41.252 1.561 28.403 1.00 36.32 216 GLY A O 1
ATOM 1440 N N . ALA A 1 196 ? 39.109 0.951 28.160 1.00 34.19 217 ALA A N 1
ATOM 1441 C CA . ALA A 1 196 ? 39.204 0.768 26.726 1.00 34.64 217 ALA A CA 1
ATOM 1442 C C . ALA A 1 196 ? 37.791 0.807 26.138 1.00 34.16 217 ALA A C 1
ATOM 1443 O O . ALA A 1 196 ? 36.804 0.407 26.775 1.00 39.99 217 ALA A O 1
ATOM 1445 N N . LEU A 1 197 ? 37.746 1.220 24.886 1.00 34.51 218 LEU A N 1
ATOM 1446 C CA . LEU A 1 197 ? 36.616 1.093 23.993 1.00 39.53 218 LEU A CA 1
ATOM 1447 C C . LEU A 1 197 ? 36.894 -0.099 23.058 1.00 39.17 218 LEU A C 1
ATOM 1448 O O . LEU A 1 197 ? 37.901 -0.139 22.370 1.00 40.56 218 LEU A O 1
ATOM 1453 N N . ILE A 1 198 ? 36.030 -1.097 23.083 1.00 41.45 219 ILE A N 1
ATOM 1454 C CA . ILE A 1 198 ? 36.208 -2.327 22.318 1.00 46.41 219 ILE A CA 1
ATOM 1455 C C . ILE A 1 198 ? 34.826 -2.815 21.914 1.00 44.45 219 ILE A C 1
ATOM 1456 O O . ILE A 1 198 ? 33.960 -2.969 22.771 1.00 41.45 219 ILE A O 1
ATOM 1461 N N . ASN A 1 199 ? 34.632 -3.050 20.614 1.00 44.22 220 ASN A N 1
ATOM 1462 C CA . ASN A 1 199 ? 33.377 -3.587 20.066 1.00 42.07 220 ASN A CA 1
ATOM 1463 C C . ASN A 1 199 ? 32.196 -2.712 20.380 1.00 43.98 220 ASN A C 1
ATOM 1464 O O . ASN A 1 199 ? 31.093 -3.181 20.532 1.00 46.82 220 ASN A O 1
ATOM 1469 N N . GLY A 1 200 ? 32.411 -1.413 20.506 1.00 41.12 221 GLY A N 1
ATOM 1470 C CA . GLY A 1 200 ? 31.332 -0.522 20.911 1.00 41.84 221 GLY A CA 1
ATOM 1471 C C . GLY A 1 200 ? 30.991 -0.522 22.412 1.00 44.60 221 GLY A C 1
ATOM 1472 O O . GLY A 1 200 ? 30.033 0.124 22.805 1.00 50.61 221 GLY A O 1
ATOM 1473 N N . HIS A 1 201 ? 31.741 -1.271 23.223 1.00 43.38 222 HIS A N 1
ATOM 1474 C CA . HIS A 1 201 ? 31.530 -1.337 24.662 1.00 42.05 222 HIS A CA 1
ATOM 1475 C C . HIS A 1 201 ? 32.628 -0.584 25.388 1.00 40.92 222 HIS A C 1
ATOM 1476 O O . HIS A 1 201 ? 33.727 -0.442 24.874 1.00 44.19 222 HIS A O 1
ATOM 1483 N N . VAL A 1 202 ? 32.339 -0.164 26.613 1.00 39.66 223 VAL A N 1
ATOM 1484 C CA . VAL A 1 202 ? 33.333 0.433 27.475 1.00 36.99 223 VAL A CA 1
ATOM 1485 C C . VAL A 1 202 ? 33.720 -0.557 28.581 1.00 36.37 223 VAL A C 1
ATOM 1486 O O . VAL A 1 202 ? 32.864 -1.237 29.177 1.00 39.15 223 VAL A O 1
ATOM 1490 N N . TYR A 1 203 ? 35.025 -0.650 28.806 1.00 35.48 224 TYR A N 1
ATOM 1491 C CA . TYR A 1 203 ? 35.583 -1.370 29.922 1.00 38.26 224 TYR A CA 1
ATOM 1492 C C . TYR A 1 203 ? 36.385 -0.410 30.771 1.00 37.99 224 TYR A C 1
ATOM 1493 O O . TYR A 1 203 ? 37.164 0.352 30.219 1.00 38.11 224 TYR A O 1
ATOM 1502 N N . LEU A 1 204 ? 36.235 -0.479 32.091 1.00 34.57 225 LEU A N 1
ATOM 1503 C CA . LEU A 1 204 ? 37.117 0.221 33.008 1.00 39.60 225 LEU A CA 1
ATOM 1504 C C . LEU A 1 204 ? 37.618 -0.748 34.073 1.00 33.16 225 LEU A C 1
ATOM 1505 O O . LEU A 1 204 ? 36.926 -1.662 34.450 1.00 36.86 225 LEU A O 1
ATOM 1510 N N . SER A 1 205 ? 38.805 -0.467 34.630 1.00 36.19 226 SER A N 1
ATOM 1511 C CA . SER A 1 205 ? 39.334 -1.239 35.717 1.00 36.58 226 SER A CA 1
ATOM 1512 C C . SER A 1 205 ? 39.805 -0.319 36.848 1.00 34.55 226 SER A C 1
ATOM 1513 O O . SER A 1 205 ? 40.323 0.775 36.575 1.00 37.00 226 SER A O 1
ATOM 1516 N N . SER A 1 206 ? 39.674 -0.797 38.085 1.00 34.78 227 SER A N 1
ATOM 1517 C CA . SER A 1 206 ? 40.137 -0.067 39.248 1.00 33.67 227 SER A CA 1
ATOM 1518 C C . SER A 1 206 ? 41.668 -0.180 39.369 1.00 32.15 227 SER A C 1
ATOM 1519 O O . SER A 1 206 ? 42.311 -0.909 38.575 1.00 33.93 227 SER A O 1
ATOM 1522 N N . LEU A 1 207 ? 42.213 0.542 40.329 1.00 36.94 228 LEU A N 1
ATOM 1523 C CA . LEU A 1 207 ? 43.592 0.433 40.771 1.00 32.80 228 LEU A CA 1
ATOM 1524 C C . LEU A 1 207 ? 43.520 -0.251 42.147 1.00 37.89 228 LEU A C 1
ATOM 1525 O O . LEU A 1 207 ? 42.895 0.281 43.072 1.00 40.90 228 LEU A O 1
ATOM 1530 N N . SER A 1 208 ? 44.110 -1.458 42.234 1.00 35.38 229 SER A N 1
ATOM 1531 C CA . SER A 1 208 ? 44.196 -2.214 43.460 1.00 34.27 229 SER A CA 1
ATOM 1532 C C . SER A 1 208 ? 45.555 -1.929 44.098 1.00 40.91 229 SER A C 1
ATOM 1533 O O . SER A 1 208 ? 46.579 -2.381 43.579 1.00 40.16 229 SER A O 1
ATOM 1536 N N . GLY A 1 209 ? 45.569 -1.256 45.241 1.00 40.67 230 GLY A N 1
ATOM 1537 C CA . GLY A 1 209 ? 46.813 -0.903 45.935 1.00 44.09 230 GLY A CA 1
ATOM 1538 C C . GLY A 1 209 ? 47.418 -1.943 46.878 1.00 44.76 230 GLY A C 1
ATOM 1539 O O . GLY A 1 209 ? 48.429 -1.678 47.486 1.00 55.55 230 GLY A O 1
ATOM 1540 N N . GLY A 1 210 ? 46.815 -3.119 47.014 1.00 46.06 231 GLY A N 1
ATOM 1541 C CA . GLY A 1 210 ? 47.388 -4.166 47.873 1.00 45.76 231 GLY A CA 1
ATOM 1542 C C . GLY A 1 210 ? 46.547 -5.393 47.689 1.00 53.95 231 GLY A C 1
ATOM 1543 O O . GLY A 1 210 ? 45.559 -5.352 46.965 1.00 50.73 231 GLY A O 1
ATOM 1544 N N . LYS A 1 211 ? 46.890 -6.450 48.406 1.00 50.98 232 LYS A N 1
ATOM 1545 C CA . LYS A 1 211 ? 46.233 -7.753 48.298 1.00 48.90 232 LYS A CA 1
ATOM 1546 C C . LYS A 1 211 ? 44.752 -7.724 48.596 1.00 55.40 232 LYS A C 1
ATOM 1547 O O . LYS A 1 211 ? 43.995 -8.551 48.085 1.00 57.70 232 LYS A O 1
ATOM 1553 N N . VAL A 1 212 ? 44.375 -6.820 49.492 1.00 47.50 233 VAL A N 1
ATOM 1554 C CA . VAL A 1 212 ? 43.029 -6.704 50.001 1.00 52.80 233 VAL A CA 1
ATOM 1555 C C . VAL A 1 212 ? 42.196 -5.645 49.230 1.00 45.30 233 VAL A C 1
ATOM 1556 O O . VAL A 1 212 ? 40.945 -5.636 49.299 1.00 49.37 233 VAL A O 1
ATOM 1560 N N . SER A 1 213 ? 42.851 -4.829 48.396 1.00 42.68 234 SER A N 1
ATOM 1561 C CA . SER A 1 213 ? 42.145 -3.774 47.648 1.00 44.81 234 SER A CA 1
ATOM 1562 C C . SER A 1 213 ? 41.371 -4.383 46.439 1.00 41.36 234 SER A C 1
ATOM 1563 O O . SER A 1 213 ? 41.997 -5.016 45.600 1.00 43.23 234 SER A O 1
ATOM 1566 N N . PRO A 1 214 ? 40.044 -4.151 46.334 1.00 46.74 235 PRO A N 1
ATOM 1567 C CA . PRO A 1 214 ? 39.299 -4.719 45.206 1.00 42.63 235 PRO A CA 1
ATOM 1568 C C . PRO A 1 214 ? 39.881 -4.339 43.832 1.00 38.10 235 PRO A C 1
ATOM 1569 O O . PRO A 1 214 ? 40.195 -3.174 43.575 1.00 40.50 235 PRO A O 1
ATOM 1573 N N . PHE A 1 215 ? 40.086 -5.352 43.004 1.00 37.23 236 PHE A N 1
ATOM 1574 C CA . PHE A 1 215 ? 40.518 -5.183 41.648 1.00 37.04 236 PHE A CA 1
ATOM 1575 C C . PHE A 1 215 ? 39.351 -5.503 40.729 1.00 39.18 236 PHE A C 1
ATOM 1576 O O . PHE A 1 215 ? 39.111 -6.638 40.420 1.00 41.57 236 PHE A O 1
ATOM 1584 N N . LYS A 1 216 ? 38.629 -4.455 40.344 1.00 38.06 237 LYS A N 1
ATOM 1585 C CA . LYS A 1 216 ? 37.340 -4.582 39.705 1.00 39.13 237 LYS A CA 1
ATOM 1586 C C . LYS A 1 216 ? 37.416 -4.176 38.268 1.00 37.12 237 LYS A C 1
ATOM 1587 O O . LYS A 1 216 ? 38.247 -3.325 37.916 1.00 34.86 237 LYS A O 1
ATOM 1593 N N . ILE A 1 217 ? 36.615 -4.845 37.446 1.00 36.38 238 ILE A N 1
ATOM 1594 C CA . ILE A 1 217 ? 36.455 -4.561 36.025 1.00 36.05 238 ILE A CA 1
ATOM 1595 C C . ILE A 1 217 ? 34.959 -4.352 35.791 1.00 32.58 238 ILE A C 1
ATOM 1596 O O . ILE A 1 217 ? 34.113 -5.155 36.237 1.00 39.41 238 ILE A O 1
ATOM 1601 N N . TYR A 1 218 ? 34.683 -3.250 35.125 1.00 35.19 239 TYR A N 1
ATOM 1602 C CA . TYR A 1 218 ? 33.361 -2.814 34.804 1.00 32.91 239 TYR A CA 1
ATOM 1603 C C . TYR A 1 218 ? 33.144 -2.758 33.285 1.00 35.07 239 TYR A C 1
ATOM 1604 O O . TYR A 1 218 ? 34.086 -2.486 32.518 1.00 37.66 239 TYR A O 1
ATOM 1613 N N . TYR A 1 219 ? 31.865 -2.917 32.895 1.00 37.81 240 TYR A N 1
ATOM 1614 C CA . TYR A 1 219 ? 31.447 -3.006 31.516 1.00 39.63 240 TYR A CA 1
ATOM 1615 C C . TYR A 1 219 ? 30.187 -2.188 31.257 1.00 38.02 240 TYR A C 1
ATOM 1616 O O . TYR A 1 219 ? 29.224 -2.254 32.047 1.00 40.39 240 TYR A O 1
ATOM 1625 N N . TRP A 1 220 ? 30.188 -1.452 30.143 1.00 39.65 241 TRP A N 1
ATOM 1626 C CA . TRP A 1 220 ? 29.030 -0.737 29.648 1.00 41.28 241 TRP A CA 1
ATOM 1627 C C . TRP A 1 220 ? 28.732 -1.254 28.258 1.00 44.42 241 TRP A C 1
ATOM 1628 O O . TRP A 1 220 ? 29.585 -1.155 27.351 1.00 40.92 241 TRP A O 1
ATOM 1639 N N . GLU A 1 221 ? 27.546 -1.807 28.083 1.00 43.91 242 GLU A N 1
ATOM 1640 C CA . GLU A 1 221 ? 27.122 -2.344 26.784 1.00 43.17 242 GLU A CA 1
ATOM 1641 C C . GLU A 1 221 ? 27.091 -1.244 25.733 1.00 47.55 242 GLU A C 1
ATOM 1642 O O . GLU A 1 221 ? 27.594 -1.400 24.622 1.00 48.05 242 GLU A O 1
ATOM 1648 N N . THR A 1 222 ? 26.477 -0.131 26.112 1.00 40.97 243 THR A N 1
ATOM 1649 C CA . THR A 1 222 ? 26.386 1.062 25.302 1.00 50.59 243 THR A CA 1
ATOM 1650 C C . THR A 1 222 ? 26.715 2.267 26.206 1.00 51.66 243 THR A C 1
ATOM 1651 O O . THR A 1 222 ? 26.665 2.152 27.428 1.00 50.25 243 THR A O 1
ATOM 1655 N N . PRO A 1 223 ? 26.948 3.447 25.615 1.00 51.22 244 PRO A N 1
ATOM 1656 C CA . PRO A 1 223 ? 27.250 4.655 26.391 1.00 53.80 244 PRO A CA 1
ATOM 1657 C C . PRO A 1 223 ? 26.233 5.084 27.420 1.00 47.33 244 PRO A C 1
ATOM 1658 O O . PRO A 1 223 ? 26.603 5.729 28.389 1.00 45.90 244 PRO A O 1
ATOM 1662 N N . THR A 1 224 ? 24.964 4.738 27.213 1.00 46.80 245 THR A N 1
ATOM 1663 C CA . THR A 1 224 ? 23.887 5.133 28.123 1.00 55.64 245 THR A CA 1
ATOM 1664 C C . THR A 1 224 ? 23.480 3.978 29.060 1.00 50.49 245 THR A C 1
ATOM 1665 O O . THR A 1 224 ? 22.551 4.120 29.824 1.00 50.47 245 THR A O 1
ATOM 1669 N N . SER A 1 225 ? 24.210 2.859 29.047 1.00 53.45 246 SER A N 1
ATOM 1670 C CA . SER A 1 225 ? 23.845 1.662 29.858 1.00 54.03 246 SER A CA 1
ATOM 1671 C C . SER A 1 225 ? 24.197 1.854 31.327 1.00 45.90 246 SER A C 1
ATOM 1672 O O . SER A 1 225 ? 25.050 2.650 31.650 1.00 48.22 246 SER A O 1
ATOM 1675 N N . ASN A 1 226 ? 23.566 1.072 32.196 1.00 45.52 247 ASN A N 1
ATOM 1676 C CA . ASN A 1 226 ? 24.018 0.931 33.575 1.00 44.85 247 ASN A CA 1
ATOM 1677 C C . ASN A 1 226 ? 25.347 0.201 33.534 1.00 43.96 247 ASN A C 1
ATOM 1678 O O . ASN A 1 226 ? 25.549 -0.658 32.659 1.00 45.79 247 ASN A O 1
ATOM 1683 N N . PRO A 1 227 ? 26.247 0.503 34.474 1.00 43.97 248 PRO A N 1
ATOM 1684 C CA . PRO A 1 227 ? 27.491 -0.215 34.560 1.00 42.59 248 PRO A CA 1
ATOM 1685 C C . PRO A 1 227 ? 27.229 -1.674 35.038 1.00 40.29 248 PRO A C 1
ATOM 1686 O O . PRO A 1 227 ? 26.327 -1.871 35.823 1.00 43.00 248 PRO A O 1
ATOM 1690 N N . GLU A 1 228 ? 28.029 -2.641 34.601 1.00 44.72 249 GLU A N 1
ATOM 1691 C CA . GLU A 1 228 ? 27.992 -4.001 35.129 1.00 46.34 249 GLU A CA 1
ATOM 1692 C C . GLU A 1 228 ? 29.359 -4.334 35.700 1.00 44.48 249 GLU A C 1
ATOM 1693 O O . GLU A 1 228 ? 30.363 -4.119 35.038 1.00 39.77 249 GLU A O 1
ATOM 1699 N N . VAL A 1 229 ? 29.402 -4.836 36.930 1.00 41.41 250 VAL A N 1
ATOM 1700 C CA . VAL A 1 229 ? 30.650 -5.341 37.481 1.00 43.91 250 VAL A CA 1
ATOM 1701 C C . VAL A 1 229 ? 30.819 -6.729 36.848 1.00 36.89 250 VAL A C 1
ATOM 1702 O O . VAL A 1 229 ? 29.963 -7.581 37.029 1.00 37.04 250 VAL A O 1
ATOM 1706 N N . ILE A 1 230 ? 31.899 -6.921 36.102 1.00 39.29 251 ILE A N 1
ATOM 1707 C CA . ILE A 1 230 ? 32.221 -8.223 35.487 1.00 40.26 251 ILE A CA 1
ATOM 1708 C C . ILE A 1 230 ? 33.377 -8.948 36.174 1.00 42.36 251 ILE A C 1
ATOM 1709 O O . ILE A 1 230 ? 33.579 -10.118 35.925 1.00 39.56 251 ILE A O 1
ATOM 1714 N N . ALA A 1 231 ? 34.114 -8.271 37.052 1.00 43.75 252 ALA A N 1
ATOM 1715 C CA . ALA A 1 231 ? 35.147 -8.926 37.872 1.00 43.15 252 ALA A CA 1
ATOM 1716 C C . ALA A 1 231 ? 35.352 -8.163 39.131 1.00 40.32 252 ALA A C 1
ATOM 1717 O O . ALA A 1 231 ? 35.238 -6.915 39.159 1.00 36.70 252 ALA A O 1
ATOM 1719 N N . ASN A 1 232 ? 35.667 -8.906 40.173 1.00 35.98 253 ASN A N 1
ATOM 1720 C CA . ASN A 1 232 ? 36.039 -8.396 41.475 1.00 38.11 253 ASN A CA 1
ATOM 1721 C C . ASN A 1 232 ? 37.108 -9.359 42.020 1.00 43.77 253 ASN A C 1
ATOM 1722 O O . ASN A 1 232 ? 36.824 -10.280 42.758 1.00 45.56 253 ASN A O 1
ATOM 1727 N N . ILE A 1 233 ? 38.337 -9.130 41.575 1.00 38.89 254 ILE A N 1
ATOM 1728 C CA . ILE A 1 233 ? 39.453 -10.047 41.733 1.00 47.17 254 ILE A CA 1
ATOM 1729 C C . ILE A 1 233 ? 40.112 -9.785 43.066 1.00 44.78 254 ILE A C 1
ATOM 1730 O O . ILE A 1 233 ? 40.454 -8.634 43.418 1.00 45.26 254 ILE A O 1
ATOM 1735 N N . ASN A 1 234 ? 40.167 -10.852 43.855 1.00 45.87 255 ASN A N 1
ATOM 1736 C CA . ASN A 1 234 ? 40.859 -10.871 45.133 1.00 47.59 255 ASN A CA 1
ATOM 1737 C C . ASN A 1 234 ? 42.296 -11.246 44.816 1.00 46.25 255 ASN A C 1
ATOM 1738 O O . ASN A 1 234 ? 42.595 -12.419 44.639 1.00 45.24 255 ASN A O 1
ATOM 1743 N N . VAL A 1 235 ? 43.181 -10.255 44.791 1.00 43.49 256 VAL A N 1
ATOM 1744 C CA . VAL A 1 235 ? 44.573 -10.464 44.395 1.00 45.04 256 VAL A CA 1
ATOM 1745 C C . VAL A 1 235 ? 45.283 -11.363 45.410 1.00 52.93 256 VAL A C 1
ATOM 1746 O O . VAL A 1 235 ? 46.161 -12.149 45.040 1.00 46.25 256 VAL A O 1
ATOM 1750 N N . GLY A 1 236 ? 44.852 -11.267 46.676 1.00 46.57 257 GLY A N 1
ATOM 1751 C CA . GLY A 1 236 ? 45.381 -12.067 47.762 1.00 51.46 257 GLY A CA 1
ATOM 1752 C C . GLY A 1 236 ? 45.165 -13.570 47.562 1.00 50.95 257 GLY A C 1
ATOM 1753 O O . GLY A 1 236 ? 45.865 -14.330 48.134 1.00 55.30 257 GLY A O 1
ATOM 1754 N N . ASN A 1 237 ? 44.173 -13.968 46.763 1.00 52.55 258 ASN A N 1
ATOM 1755 C CA . ASN A 1 237 ? 43.896 -15.376 46.462 1.00 53.64 258 ASN A CA 1
ATOM 1756 C C . ASN A 1 237 ? 44.604 -15.842 45.180 1.00 55.05 258 ASN A C 1
ATOM 1757 O O . ASN A 1 237 ? 44.285 -16.898 44.690 1.00 60.35 258 ASN A O 1
ATOM 1762 N N . ILE A 1 238 ? 45.516 -15.041 44.603 1.00 48.20 259 ILE A N 1
ATOM 1763 C CA . ILE A 1 238 ? 46.256 -15.450 43.391 1.00 50.30 259 ILE A CA 1
ATOM 1764 C C . ILE A 1 238 ? 47.698 -15.822 43.783 1.00 52.05 259 ILE A C 1
ATOM 1765 O O . ILE A 1 238 ? 48.499 -14.942 44.041 1.00 51.02 259 ILE A O 1
ATOM 1770 N N . PRO A 1 239 ? 48.043 -17.126 43.823 1.00 53.32 260 PRO A N 1
ATOM 1771 C CA . PRO A 1 239 ? 49.452 -17.435 44.166 1.00 51.96 260 PRO A CA 1
ATOM 1772 C C . PRO A 1 239 ? 50.454 -16.775 43.200 1.00 52.10 260 PRO A C 1
ATOM 1773 O O . PRO A 1 239 ? 50.260 -16.836 42.000 1.00 52.65 260 PRO A O 1
ATOM 1777 N N . GLY A 1 240 ? 51.487 -16.129 43.734 1.00 57.24 261 GLY A N 1
ATOM 1778 C CA . GLY A 1 240 ? 52.525 -15.473 42.915 1.00 58.59 261 GLY A CA 1
ATOM 1779 C C . GLY A 1 240 ? 52.225 -14.035 42.491 1.00 54.17 261 GLY A C 1
ATOM 1780 O O . GLY A 1 240 ? 53.084 -13.353 41.923 1.00 53.87 261 GLY A O 1
ATOM 1781 N N . ALA A 1 241 ? 51.017 -13.534 42.744 1.00 48.74 262 ALA A N 1
ATOM 1782 C CA . ALA A 1 241 ? 50.705 -12.176 42.313 1.00 46.27 262 ALA A CA 1
ATOM 1783 C C . ALA A 1 241 ? 51.484 -11.194 43.164 1.00 50.59 262 ALA A C 1
ATOM 1784 O O . ALA A 1 241 ? 51.785 -11.486 44.300 1.00 50.11 262 ALA A O 1
ATOM 1786 N N . GLY A 1 242 ? 51.774 -10.020 42.608 1.00 51.87 263 GLY A N 1
ATOM 1787 C CA . GLY A 1 242 ? 52.391 -8.935 43.351 1.00 53.90 263 GLY A CA 1
ATOM 1788 C C . GLY A 1 242 ? 51.393 -8.088 44.122 1.00 44.66 263 GLY A C 1
ATOM 1789 O O . GLY A 1 242 ? 50.204 -8.441 44.308 1.00 52.45 263 GLY A O 1
ATOM 1790 N N . ASN A 1 243 ? 51.867 -6.934 44.549 1.00 46.86 264 ASN A N 1
ATOM 1791 C CA . ASN A 1 243 ? 51.129 -6.075 45.469 1.00 48.21 264 ASN A CA 1
ATOM 1792 C C . ASN A 1 243 ? 50.073 -5.215 44.864 1.00 45.06 264 ASN A C 1
ATOM 1793 O O . ASN A 1 243 ? 48.937 -5.182 45.354 1.00 47.06 264 ASN A O 1
ATOM 1798 N N . ARG A 1 244 ? 50.460 -4.496 43.820 1.00 39.14 265 ARG A N 1
ATOM 1799 C CA . ARG A 1 244 ? 49.601 -3.470 43.246 1.00 38.05 265 ARG A CA 1
ATOM 1800 C C . ARG A 1 244 ? 49.351 -3.691 41.755 1.00 35.33 265 ARG A C 1
ATOM 1801 O O . ARG A 1 244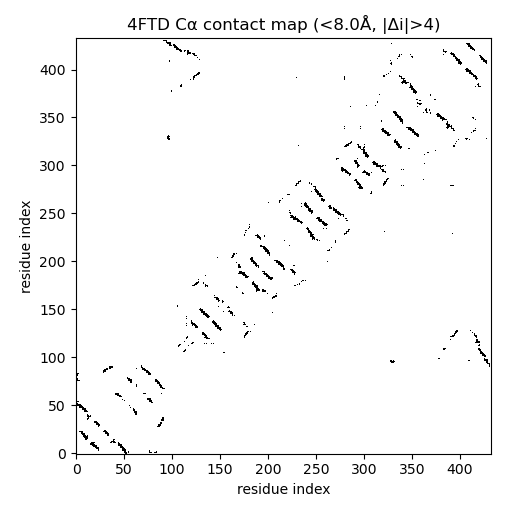 ? 50.315 -3.816 40.999 1.00 41.43 265 ARG A O 1
ATOM 1809 N N . HIS A 1 245 ? 48.068 -3.714 41.336 1.00 36.31 266 HIS A N 1
ATOM 1810 C CA . HIS A 1 245 ? 47.658 -3.917 39.917 1.00 36.22 266 HIS A CA 1
ATOM 1811 C C . HIS A 1 245 ? 46.698 -2.867 39.454 1.00 38.80 266 HIS A C 1
ATOM 1812 O O . HIS A 1 245 ? 45.948 -2.319 40.255 1.00 35.43 266 HIS A O 1
ATOM 1819 N N . GLY A 1 246 ? 46.734 -2.574 38.164 1.00 37.41 267 GLY A N 1
ATOM 1820 C CA . GLY A 1 246 ? 45.837 -1.581 37.584 1.00 41.82 267 GLY A CA 1
ATOM 1821 C C . GLY A 1 246 ? 46.505 -0.319 37.130 1.00 40.18 267 GLY A C 1
ATOM 1822 O O . GLY A 1 246 ? 45.833 0.570 36.635 1.00 34.89 267 GLY A O 1
ATOM 1823 N N . ASP A 1 247 ? 47.820 -0.187 37.318 1.00 34.28 268 ASP A N 1
ATOM 1824 C CA . ASP A 1 247 ? 48.496 0.983 36.784 1.00 36.42 268 ASP A CA 1
ATOM 1825 C C . ASP A 1 247 ? 48.485 1.030 35.254 1.00 34.18 268 ASP A C 1
ATOM 1826 O O . ASP A 1 247 ? 48.517 2.086 34.704 1.00 40.29 268 ASP A O 1
ATOM 1831 N N . ASN A 1 248 ? 48.516 -0.153 34.640 1.00 34.69 269 ASN A N 1
ATOM 1832 C CA . ASN A 1 248 ? 48.541 -0.368 33.197 1.00 40.70 269 ASN A CA 1
ATOM 1833 C C . ASN A 1 248 ? 47.509 -1.451 32.901 1.00 40.14 269 ASN A C 1
ATOM 1834 O O . ASN A 1 248 ? 47.080 -2.142 33.802 1.00 37.30 269 ASN A O 1
ATOM 1839 N N . ALA A 1 249 ? 47.041 -1.497 31.667 1.00 35.25 270 ALA A N 1
ATOM 1840 C CA . ALA A 1 249 ? 46.160 -2.545 31.213 1.00 39.12 270 ALA A CA 1
ATOM 1841 C C . ALA A 1 249 ? 46.291 -2.706 29.718 1.00 40.69 270 ALA A C 1
ATOM 1842 O O . ALA A 1 249 ? 46.422 -1.717 28.988 1.00 37.40 270 ALA A O 1
ATOM 1844 N N . SER A 1 250 ? 46.327 -3.954 29.272 1.00 34.56 271 SER A N 1
ATOM 1845 C CA . SER A 1 250 ? 46.251 -4.242 27.808 1.00 35.60 271 SER A CA 1
ATOM 1846 C C . SER A 1 250 ? 45.052 -5.147 27.541 1.00 36.70 271 SER A C 1
ATOM 1847 O O . SER A 1 250 ? 45.066 -6.332 27.838 1.00 37.77 271 SER A O 1
ATOM 1850 N N . TYR A 1 251 ? 43.953 -4.516 27.127 1.00 36.08 272 TYR A N 1
ATOM 1851 C CA . TYR A 1 251 ? 42.731 -5.212 26.810 1.00 39.36 272 TYR A CA 1
ATOM 1852 C C . TYR A 1 251 ? 42.840 -5.763 25.386 1.00 39.99 272 TYR A C 1
ATOM 1853 O O . TYR A 1 251 ? 42.968 -4.994 24.443 1.00 43.97 272 TYR A O 1
ATOM 1862 N N . ASN A 1 252 ? 42.812 -7.086 25.260 1.00 40.06 273 ASN A N 1
ATOM 1863 C CA . ASN A 1 252 ? 42.865 -7.798 23.980 1.00 39.94 273 ASN A CA 1
ATOM 1864 C C . ASN A 1 252 ? 41.556 -8.604 23.832 1.00 44.09 273 ASN A C 1
ATOM 1865 O O . ASN A 1 252 ? 41.457 -9.692 24.309 1.00 43.96 273 ASN A O 1
ATOM 1870 N N . ILE A 1 253 ? 40.530 -8.018 23.246 1.00 41.85 274 ILE A N 1
ATOM 1871 C CA . ILE A 1 253 ? 39.249 -8.667 23.161 1.00 40.70 274 ILE A CA 1
ATOM 1872 C C . ILE A 1 253 ? 38.839 -8.600 21.695 1.00 44.59 274 ILE A C 1
ATOM 1873 O O . ILE A 1 253 ? 38.754 -7.519 21.121 1.00 42.80 274 ILE A O 1
ATOM 1878 N N . ASP A 1 254 ? 38.582 -9.760 21.118 1.00 42.68 275 ASP A N 1
ATOM 1879 C CA . ASP A 1 254 ? 38.276 -9.898 19.688 1.00 48.26 275 ASP A CA 1
ATOM 1880 C C . ASP A 1 254 ? 36.803 -9.601 19.394 1.00 54.69 275 ASP A C 1
ATOM 1881 O O . ASP A 1 254 ? 36.046 -9.227 20.291 1.00 49.54 275 ASP A O 1
ATOM 1886 N N . GLU A 1 255 ? 36.388 -9.780 18.144 1.00 51.37 276 GLU A N 1
ATOM 1887 C CA . GLU A 1 255 ? 35.051 -9.370 17.751 1.00 59.68 276 GLU A CA 1
ATOM 1888 C C . GLU A 1 255 ? 33.981 -10.234 18.398 1.00 49.74 276 GLU A C 1
ATOM 1889 O O . GLU A 1 255 ? 32.856 -9.777 18.550 1.00 58.42 276 GLU A O 1
ATOM 1895 N N . ASN A 1 256 ? 34.338 -11.456 18.799 1.00 52.91 277 ASN A N 1
ATOM 1896 C CA . ASN A 1 256 ? 33.427 -12.317 19.536 1.00 47.01 277 ASN A CA 1
ATOM 1897 C C . ASN A 1 256 ? 33.473 -12.092 21.049 1.00 45.66 277 ASN A C 1
ATOM 1898 O O . ASN A 1 256 ? 32.839 -12.838 21.771 1.00 56.90 277 ASN A O 1
ATOM 1903 N N . GLY A 1 257 ? 34.209 -11.085 21.525 1.00 50.26 278 GLY A N 1
ATOM 1904 C CA . GLY A 1 257 ? 34.295 -10.822 22.974 1.00 46.34 278 GLY A CA 1
ATOM 1905 C C . GLY A 1 257 ? 35.209 -11.781 23.738 1.00 44.86 278 GLY A C 1
ATOM 1906 O O . GLY A 1 257 ? 35.097 -11.943 24.957 1.00 47.01 278 GLY A O 1
ATOM 1907 N N . ASN A 1 258 ? 36.153 -12.373 23.017 1.00 42.57 279 ASN A N 1
ATOM 1908 C CA . ASN A 1 258 ? 37.102 -13.334 23.567 1.00 50.82 279 ASN A CA 1
ATOM 1909 C C . ASN A 1 258 ? 38.522 -12.825 23.545 1.00 46.47 279 ASN A C 1
ATOM 1910 O O . ASN A 1 258 ? 38.975 -12.290 22.533 1.00 47.28 279 ASN A O 1
ATOM 1915 N N . GLY A 1 259 ? 39.222 -13.070 24.647 1.00 42.81 280 GLY A N 1
ATOM 1916 C CA . GLY A 1 259 ? 40.643 -12.787 24.712 1.00 51.46 280 GLY A CA 1
ATOM 1917 C C . GLY A 1 259 ? 41.151 -12.723 26.145 1.00 50.53 280 GLY A C 1
ATOM 1918 O O . GLY A 1 259 ? 40.726 -13.484 27.021 1.00 42.30 280 GLY A O 1
ATOM 1919 N N . PHE A 1 260 ? 42.062 -11.795 26.372 1.00 43.64 281 PHE A N 1
ATOM 1920 C CA . PHE A 1 260 ? 42.770 -11.669 27.662 1.00 42.78 281 PHE A CA 1
ATOM 1921 C C . PHE A 1 260 ? 43.000 -10.194 27.961 1.00 46.16 281 PHE A C 1
ATOM 1922 O O . PHE A 1 260 ? 43.267 -9.417 27.054 1.00 43.53 281 PHE A O 1
ATOM 1930 N N . ILE A 1 261 ? 42.965 -9.843 29.232 1.00 39.33 282 ILE A N 1
ATOM 1931 C CA . ILE A 1 261 ? 43.408 -8.553 29.676 1.00 38.37 282 ILE A CA 1
ATOM 1932 C C . ILE A 1 261 ? 44.726 -8.810 30.472 1.00 41.22 282 ILE A C 1
ATOM 1933 O O . ILE A 1 261 ? 44.782 -9.633 31.404 1.00 39.71 282 ILE A O 1
ATOM 1938 N N . PHE A 1 262 ? 45.771 -8.083 30.127 1.00 37.69 283 PHE A N 1
ATOM 1939 C CA . PHE A 1 262 ? 47.045 -8.187 30.819 1.00 35.18 283 PHE A CA 1
ATOM 1940 C C . PHE A 1 262 ? 47.200 -6.984 31.752 1.00 45.32 283 PHE A C 1
ATOM 1941 O O . PHE A 1 262 ? 47.127 -5.840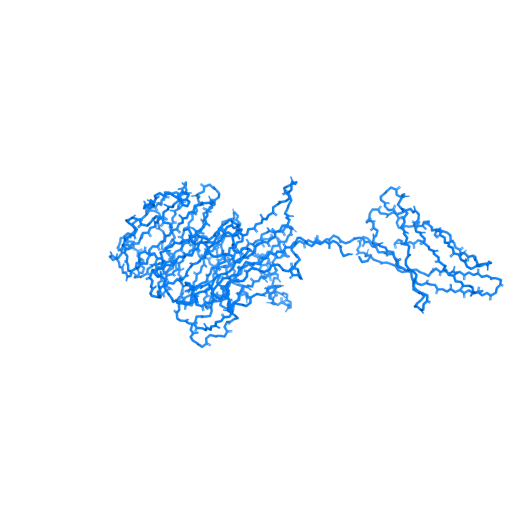 31.287 1.00 35.22 283 PHE A O 1
ATOM 1949 N N . PHE A 1 263 ? 47.533 -7.258 33.011 1.00 39.64 284 PHE A N 1
ATOM 1950 C CA . PHE A 1 263 ? 47.705 -6.215 34.019 1.00 36.66 284 PHE A CA 1
ATOM 1951 C C . PHE A 1 263 ? 49.052 -6.390 34.685 1.00 36.90 284 PHE A C 1
ATOM 1952 O O . PHE A 1 263 ? 49.252 -7.338 35.456 1.00 40.29 284 PHE A O 1
ATOM 1960 N N . GLY A 1 264 ? 49.988 -5.503 34.405 1.00 34.62 285 GLY A N 1
ATOM 1961 C CA . GLY A 1 264 ? 51.322 -5.612 35.062 1.00 35.84 285 GLY A CA 1
ATOM 1962 C C . GLY A 1 264 ? 51.325 -5.028 36.465 1.00 36.20 285 GLY A C 1
ATOM 1963 O O . GLY A 1 264 ? 50.718 -4.002 36.697 1.00 40.19 285 GLY A O 1
ATOM 1964 N N . ASP A 1 265 ? 52.035 -5.640 37.394 1.00 38.34 286 ASP A N 1
ATOM 1965 C CA . ASP A 1 265 ? 52.105 -5.091 38.753 1.00 37.91 286 ASP A CA 1
ATOM 1966 C C . ASP A 1 265 ? 52.984 -3.843 38.739 1.00 40.49 286 ASP A C 1
ATOM 1967 O O . ASP A 1 265 ? 53.816 -3.648 37.816 1.00 42.52 286 ASP A O 1
ATOM 1972 N N . ASN A 1 266 ? 52.794 -3.005 39.761 1.00 38.69 287 ASN A N 1
ATOM 1973 C CA . ASN A 1 266 ? 53.519 -1.753 39.846 1.00 42.08 287 ASN A CA 1
ATOM 1974 C C . ASN A 1 266 ? 55.037 -2.018 39.898 1.00 42.02 287 ASN A C 1
ATOM 1975 O O . AS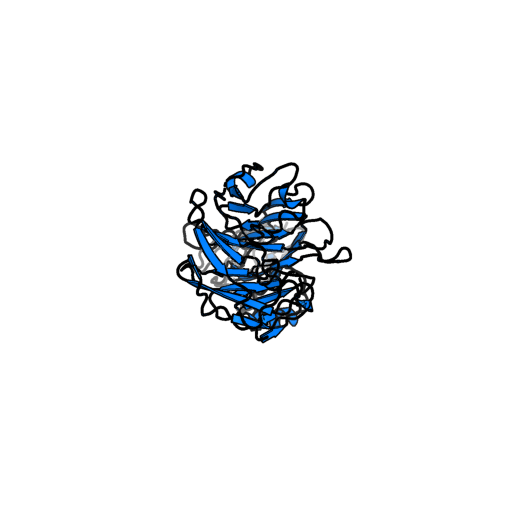N A 1 266 ? 55.791 -1.329 39.215 1.00 43.83 287 ASN A O 1
ATOM 1980 N N . ALA A 1 267 ? 55.447 -3.057 40.618 1.00 42.91 288 ALA A N 1
ATOM 1981 C CA . ALA A 1 267 ? 56.883 -3.399 40.774 1.00 47.87 288 ALA A CA 1
ATOM 1982 C C . ALA A 1 267 ? 57.490 -4.052 39.514 1.00 46.35 288 ALA A C 1
ATOM 1983 O O . ALA A 1 267 ? 58.669 -4.291 39.458 1.00 47.78 288 ALA A O 1
ATOM 1985 N N . ALA A 1 268 ? 56.672 -4.377 38.520 1.00 42.70 289 ALA A N 1
ATOM 1986 C CA . ALA A 1 268 ? 57.123 -5.017 37.262 1.00 46.34 289 ALA A CA 1
ATOM 1987 C C . ALA A 1 268 ? 57.755 -6.396 37.531 1.00 47.51 289 ALA A C 1
ATOM 1988 O O . ALA A 1 268 ? 58.815 -6.727 36.991 1.00 55.56 289 ALA A O 1
ATOM 1990 N N . THR A 1 269 ? 57.132 -7.170 38.418 1.00 46.31 290 THR A N 1
ATOM 1991 C CA . THR A 1 269 ? 57.534 -8.567 38.659 1.00 48.99 290 THR A CA 1
ATOM 1992 C C . THR A 1 269 ? 56.696 -9.524 37.814 1.00 47.56 290 THR A C 1
ATOM 1993 O O . THR A 1 269 ? 57.138 -10.626 37.516 1.00 51.46 290 THR A O 1
ATOM 1997 N N . GLU A 1 270 ? 55.479 -9.137 37.450 1.00 44.29 291 GLU A N 1
ATOM 1998 C CA . GLU A 1 270 ? 54.608 -10.037 36.713 1.00 43.33 291 GLU A CA 1
ATOM 1999 C C . GLU A 1 270 ? 53.516 -9.315 35.988 1.00 42.26 291 GLU A C 1
ATOM 2000 O O . GLU A 1 270 ? 53.350 -8.118 36.142 1.00 42.61 291 GLU A O 1
ATOM 2006 N N . PHE A 1 271 ? 52.769 -10.090 35.210 1.00 38.74 292 PHE A N 1
ATOM 2007 C CA . PHE A 1 271 ? 51.486 -9.725 34.653 1.00 34.29 292 PHE A CA 1
ATOM 2008 C C . PHE A 1 271 ? 50.460 -10.731 35.138 1.00 40.96 292 P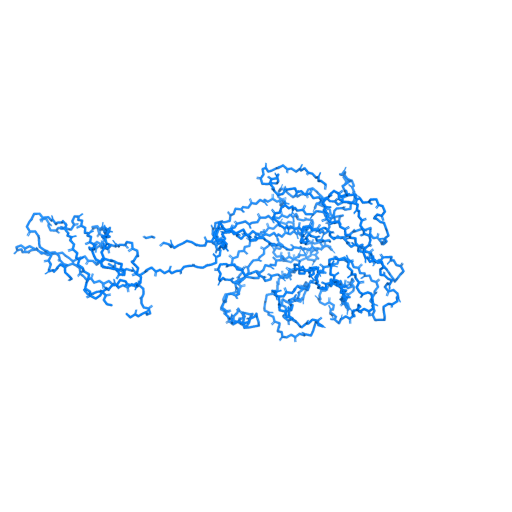HE A C 1
ATOM 2009 O O . PHE A 1 271 ? 50.741 -11.908 35.220 1.00 47.33 292 PHE A O 1
ATOM 2017 N N . LEU A 1 272 ? 49.270 -10.251 35.443 1.00 39.06 293 LEU A N 1
ATOM 2018 C CA . LEU A 1 272 ? 48.070 -11.071 35.590 1.00 46.59 293 LEU A CA 1
ATOM 2019 C C . LEU A 1 272 ? 47.474 -11.129 34.197 1.00 43.26 293 LEU A C 1
ATOM 2020 O O . LEU A 1 272 ? 47.220 -10.107 33.609 1.00 41.83 293 LEU A O 1
ATOM 2025 N N . LYS A 1 273 ? 47.343 -12.330 33.648 1.00 42.14 294 LYS A N 1
ATOM 2026 C CA . LYS A 1 273 ? 46.655 -12.584 32.376 1.00 45.29 294 LYS A CA 1
ATOM 2027 C C . LYS A 1 273 ? 45.221 -13.030 32.716 1.00 47.24 294 LYS A C 1
ATOM 2028 O O . LYS A 1 273 ? 45.005 -14.145 33.153 1.00 43.47 294 LYS A O 1
ATOM 2034 N N . VAL A 1 274 ? 44.255 -12.169 32.475 1.00 42.01 295 VAL A N 1
ATOM 2035 C CA . VAL A 1 274 ? 42.846 -12.382 32.891 1.00 45.22 295 VAL A CA 1
ATOM 2036 C C . VAL A 1 274 ? 41.994 -12.778 31.680 1.00 47.60 295 VAL A C 1
ATOM 2037 O O . VAL A 1 274 ? 41.815 -11.978 30.788 1.00 41.54 295 VAL A O 1
ATOM 2041 N N . PRO A 1 275 ? 41.498 -14.030 31.622 1.00 42.60 296 PRO A N 1
ATOM 2042 C CA . PRO A 1 275 ? 40.717 -14.388 30.420 1.00 47.33 296 PRO A CA 1
ATOM 2043 C C . PRO A 1 275 ? 39.307 -13.820 30.432 1.00 46.35 296 PRO A C 1
ATOM 2044 O O . PRO A 1 275 ? 38.694 -13.714 31.492 1.00 47.39 296 PRO A O 1
ATOM 2048 N N . ILE A 1 276 ? 38.820 -13.477 29.243 1.00 44.57 297 ILE A N 1
ATOM 2049 C CA . ILE A 1 276 ? 37.483 -12.937 29.065 1.00 45.67 297 ILE A CA 1
ATOM 2050 C C . ILE A 1 276 ? 36.869 -13.648 27.859 1.00 51.47 297 ILE A C 1
ATOM 2051 O O . ILE A 1 276 ? 37.560 -13.913 26.892 1.00 48.17 297 ILE A O 1
ATOM 2056 N N . SER A 1 277 ? 35.592 -13.998 27.966 1.00 43.59 298 SER A N 1
ATOM 2057 C CA . SER A 1 277 ? 34.825 -14.606 26.892 1.00 50.56 298 SER A CA 1
ATOM 2058 C C . SER A 1 277 ? 33.424 -14.029 26.851 1.00 48.96 298 SER A C 1
ATOM 2059 O O . SER A 1 277 ? 32.880 -13.568 27.858 1.00 47.75 298 SER A O 1
ATOM 2062 N N . GLY A 1 278 ? 32.846 -14.060 25.660 1.00 56.29 299 GLY A N 1
ATOM 2063 C CA . GLY A 1 278 ? 31.510 -13.541 25.423 1.00 49.60 299 GLY A CA 1
ATOM 2064 C C . GLY A 1 278 ? 31.368 -12.103 25.877 1.00 48.16 299 GLY A C 1
ATOM 2065 O O . GLY A 1 278 ? 30.323 -11.730 26.345 1.00 46.99 299 GLY A O 1
ATOM 2066 N N . HIS A 1 279 ? 32.429 -11.302 25.773 1.00 44.67 300 HIS A N 1
ATOM 2067 C CA . HIS A 1 279 ? 32.448 -9.888 26.114 1.00 51.57 300 HIS A CA 1
ATOM 2068 C C . HIS A 1 279 ? 32.414 -9.556 27.612 1.00 49.30 300 HIS A C 1
ATOM 2069 O O . HIS A 1 279 ? 32.942 -8.538 27.972 1.00 47.07 300 HIS A O 1
ATOM 2076 N N . LYS A 1 280 ? 31.735 -10.356 28.433 1.00 47.63 301 LYS A N 1
ATOM 2077 C CA . LYS A 1 280 ? 31.468 -10.004 29.826 1.00 51.28 301 LYS A CA 1
ATOM 2078 C C . LYS A 1 280 ? 31.871 -11.023 30.838 1.00 45.12 301 LYS A C 1
ATOM 2079 O O . LYS A 1 280 ? 31.695 -10.756 32.017 1.00 47.99 301 LYS A O 1
ATOM 2085 N N . THR A 1 281 ? 32.309 -12.219 30.430 1.00 48.12 302 THR A N 1
ATOM 2086 C CA . THR A 1 281 ? 32.557 -13.289 31.394 1.00 47.31 302 THR A CA 1
ATOM 2087 C C . THR A 1 281 ? 34.053 -13.408 31.647 1.00 49.47 302 THR A C 1
ATOM 2088 O O . THR A 1 281 ? 34.780 -13.814 30.753 1.00 51.34 302 THR A O 1
ATOM 2092 N N . VAL A 1 282 ? 34.493 -13.065 32.861 1.00 47.28 303 VAL A N 1
ATOM 2093 C CA . VAL A 1 282 ? 35.900 -13.120 33.266 1.00 46.46 303 VAL A CA 1
ATOM 2094 C C . VAL A 1 282 ? 36.112 -14.481 33.983 1.00 57.71 303 VAL A C 1
ATOM 2095 O O . VAL A 1 282 ? 35.515 -14.736 35.015 1.00 53.24 303 VAL A O 1
ATOM 2099 N N . ASP A 1 283 ? 36.961 -15.340 33.426 1.00 53.93 304 ASP A N 1
ATOM 2100 C CA . ASP A 1 283 ? 37.276 -16.659 34.017 1.00 51.56 304 ASP A CA 1
ATOM 2101 C C . ASP A 1 283 ? 38.309 -16.581 35.169 1.00 47.54 304 ASP A C 1
ATOM 2102 O O . ASP A 1 283 ? 39.526 -16.720 34.947 1.00 51.50 304 ASP A O 1
ATOM 2107 N N . ILE A 1 284 ? 37.810 -16.393 36.395 1.00 49.62 305 ILE A N 1
ATOM 2108 C CA . ILE A 1 284 ? 38.656 -16.258 37.602 1.00 52.14 305 ILE A CA 1
ATOM 2109 C C . ILE A 1 284 ? 39.499 -17.481 37.921 1.00 51.39 305 ILE A C 1
ATOM 2110 O O . ILE A 1 284 ? 40.603 -17.341 38.408 1.00 66.99 305 ILE A O 1
ATOM 2115 N N . GLY A 1 285 ? 39.013 -18.670 37.581 1.00 54.44 306 GLY A N 1
ATOM 2116 C CA . GLY A 1 285 ? 39.793 -19.893 37.748 1.00 54.98 306 GLY A CA 1
ATOM 2117 C C . GLY A 1 285 ? 40.963 -20.047 36.784 1.00 52.39 306 GLY A C 1
ATOM 2118 O O . GLY A 1 285 ? 41.800 -20.909 36.997 1.00 55.77 306 GLY A O 1
ATOM 2119 N N . ASN A 1 286 ? 41.038 -19.243 35.723 1.00 49.01 307 ASN A N 1
ATOM 2120 C CA . ASN A 1 286 ? 42.163 -19.333 34.787 1.00 51.73 307 ASN A CA 1
ATOM 2121 C C . ASN A 1 286 ? 43.024 -18.092 34.657 1.00 48.66 307 ASN A C 1
ATOM 2122 O O . ASN A 1 286 ? 43.717 -17.926 33.643 1.00 46.63 307 ASN A O 1
ATOM 2127 N N . ILE A 1 287 ? 43.007 -17.243 35.682 1.00 45.74 308 ILE A N 1
ATOM 2128 C CA . ILE A 1 287 ? 43.948 -16.127 35.721 1.00 43.08 308 ILE A CA 1
ATOM 2129 C C . ILE A 1 287 ? 45.319 -16.749 35.880 1.00 47.67 308 ILE A C 1
ATOM 2130 O O . ILE A 1 287 ? 45.492 -17.603 36.725 1.00 49.27 308 ILE A O 1
ATOM 2135 N N . LYS A 1 288 ? 46.245 -16.335 35.035 1.00 45.77 309 LYS A N 1
ATOM 2136 C CA . LYS A 1 288 ? 47.624 -16.794 35.084 1.00 49.91 309 LYS A CA 1
ATOM 2137 C C . LYS A 1 288 ? 48.541 -15.642 35.505 1.00 48.55 309 LYS A C 1
ATOM 2138 O O . LYS A 1 288 ? 48.307 -14.477 35.156 1.00 48.50 309 LYS A O 1
ATOM 2144 N N . VAL A 1 289 ? 49.588 -15.973 36.246 1.00 48.93 310 VAL A N 1
ATOM 2145 C CA . VAL A 1 289 ? 50.604 -15.013 36.687 1.00 43.34 310 VAL A CA 1
ATOM 2146 C C . VAL A 1 289 ? 51.803 -15.278 35.780 1.00 48.98 310 VAL A C 1
ATOM 2147 O O . VAL A 1 289 ? 52.332 -16.378 35.782 1.00 48.84 310 VAL A O 1
ATOM 2151 N N . LEU A 1 290 ? 52.204 -14.294 34.979 1.00 49.19 311 LEU A N 1
ATOM 2152 C CA . LEU A 1 290 ? 53.285 -14.464 34.000 1.00 48.21 311 LEU A CA 1
ATOM 2153 C C . LEU A 1 290 ? 54.485 -13.658 34.409 1.00 51.32 311 LEU A C 1
ATOM 2154 O O . LEU A 1 290 ? 54.324 -12.564 34.877 1.00 51.75 311 LEU A O 1
ATOM 2159 N N . PRO A 1 291 ? 55.701 -14.156 34.148 1.00 53.41 312 PRO A N 1
ATOM 2160 C CA . PRO A 1 291 ? 56.889 -13.404 34.548 1.00 55.23 312 PRO A CA 1
ATOM 2161 C C . PRO A 1 291 ? 57.102 -12.126 33.716 1.00 54.28 312 PRO A C 1
ATOM 2162 O O . PRO A 1 291 ? 56.873 -12.111 32.511 1.00 59.21 312 PRO A O 1
ATOM 2166 N N . SER A 1 292 ? 57.437 -11.029 34.387 1.00 50.89 313 SER A N 1
ATOM 2167 C CA . SER A 1 292 ? 57.788 -9.767 33.710 1.00 49.24 313 SER A CA 1
ATOM 2168 C C . SER A 1 292 ? 59.216 -9.437 34.127 1.00 54.19 313 SER A C 1
ATOM 2169 O O . SER A 1 292 ? 59.947 -10.331 34.544 1.00 49.53 313 SER A O 1
ATOM 2172 N N . LYS A 1 293 ? 59.654 -8.189 34.011 1.00 45.73 314 LYS A N 1
ATOM 2173 C CA . LYS A 1 293 ? 61.032 -7.861 34.492 1.00 49.03 314 LYS A CA 1
ATOM 2174 C C . LYS A 1 293 ? 61.014 -6.397 34.845 1.00 50.04 314 LYS A C 1
ATOM 2175 O O . LYS A 1 293 ? 60.224 -5.650 34.262 1.00 44.84 314 LYS A O 1
ATOM 2181 N N . SER A 1 294 ? 61.863 -5.998 35.794 1.00 53.34 315 SER A N 1
ATOM 2182 C CA . SER A 1 294 ? 61.824 -4.634 36.341 1.00 55.49 315 SER A CA 1
ATOM 2183 C C . SER A 1 294 ? 61.953 -3.565 35.254 1.00 53.68 315 SER A C 1
ATOM 2184 O O . SER A 1 294 ? 61.329 -2.534 35.372 1.00 49.06 315 SER A O 1
ATOM 2187 N N . ASP A 1 295 ? 62.691 -3.850 34.183 1.00 49.13 316 ASP A N 1
ATOM 2188 C CA . ASP A 1 295 ? 62.853 -2.909 33.070 1.00 46.65 316 ASP A CA 1
ATOM 2189 C C . ASP A 1 295 ? 61.561 -2.592 32.307 1.00 49.71 316 ASP A C 1
ATOM 2190 O O . ASP A 1 295 ? 61.541 -1.626 31.565 1.00 48.70 316 ASP A O 1
ATOM 2195 N N . ALA A 1 296 ? 60.526 -3.424 32.442 1.00 43.33 317 ALA A N 1
ATOM 2196 C CA . ALA A 1 296 ? 59.208 -3.119 31.866 1.00 44.06 317 ALA A CA 1
ATOM 2197 C C . ALA A 1 296 ? 58.631 -1.878 32.528 1.00 43.03 317 ALA A C 1
ATOM 2198 O O . ALA A 1 296 ? 57.990 -1.070 31.862 1.00 40.86 317 ALA A O 1
ATOM 2200 N N . THR A 1 297 ? 58.855 -1.764 33.838 1.00 43.72 318 THR A N 1
ATOM 2201 C CA . THR A 1 297 ? 58.265 -0.735 34.710 1.00 44.76 318 THR A CA 1
ATOM 2202 C C . THR A 1 297 ? 56.740 -0.870 34.791 1.00 44.61 318 THR A C 1
ATOM 2203 O O . THR A 1 297 ? 56.115 -1.804 34.251 1.00 43.54 318 THR A O 1
ATOM 2215 N N . VAL A 1 299 ? 54.802 1.217 33.287 1.00 39.88 320 VAL A N 1
ATOM 2216 C CA . VAL A 1 299 ? 54.357 1.661 31.949 1.00 42.88 320 VAL A CA 1
ATOM 2217 C C . VAL A 1 299 ? 54.812 0.626 30.938 1.00 41.76 320 VAL A C 1
ATOM 2218 O O . VAL A 1 299 ? 55.926 0.660 30.429 1.00 41.55 320 VAL A O 1
ATOM 2222 N N . THR A 1 300 ? 53.917 -0.323 30.666 1.00 40.65 321 THR A N 1
ATOM 2223 C CA . THR A 1 300 ? 54.215 -1.505 29.833 1.00 42.44 321 THR A CA 1
ATOM 2224 C C . THR A 1 300 ? 52.887 -2.049 29.297 1.00 43.12 321 THR A C 1
ATOM 2225 O O . THR A 1 300 ? 51.820 -1.816 29.902 1.00 38.28 321 THR A O 1
ATOM 2229 N N . ASN A 1 301 ? 52.953 -2.743 28.162 1.00 39.00 322 ASN A N 1
ATOM 2230 C CA . ASN A 1 301 ? 51.788 -3.259 27.503 1.00 37.67 322 ASN A CA 1
ATOM 2231 C C . ASN A 1 301 ? 52.119 -4.493 26.732 1.00 40.71 322 ASN A C 1
ATOM 2232 O O . ASN A 1 301 ? 53.229 -4.649 26.278 1.00 41.05 322 ASN A O 1
ATOM 2237 N N . VAL A 1 302 ? 51.094 -5.296 26.524 1.00 38.91 323 VAL A N 1
ATOM 2238 C CA . VAL A 1 302 ? 51.122 -6.582 25.822 1.00 39.98 323 VAL A CA 1
ATOM 2239 C C . VAL A 1 302 ? 49.887 -6.639 24.893 1.00 40.03 323 VAL A C 1
ATOM 2240 O O . VAL A 1 302 ? 48.744 -6.753 25.374 1.00 39.47 323 VAL A O 1
ATOM 2244 N N . TYR A 1 303 ? 50.104 -6.568 23.580 1.00 40.78 324 TYR A N 1
ATOM 2245 C CA . TYR A 1 303 ? 49.017 -6.538 22.600 1.00 40.57 324 TYR A CA 1
ATOM 2246 C C . TYR A 1 303 ? 49.175 -7.591 21.506 1.00 42.26 324 TYR A C 1
ATOM 2247 O O . TYR A 1 303 ? 50.253 -7.771 20.900 1.00 47.93 324 TYR A O 1
ATOM 2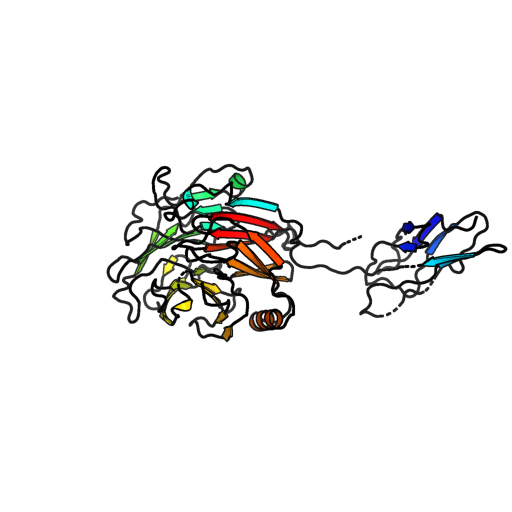256 N N . ARG A 1 304 ? 48.079 -8.310 21.296 1.00 44.66 325 ARG A N 1
ATOM 2257 C CA . ARG A 1 304 ? 47.974 -9.388 20.315 1.00 45.61 325 ARG A CA 1
ATOM 2258 C C . ARG A 1 304 ? 48.252 -8.911 18.895 1.00 46.37 325 ARG A C 1
ATOM 2259 O O . ARG A 1 304 ? 47.810 -7.869 18.507 1.00 44.79 325 ARG A O 1
ATOM 2267 N N . VAL A 1 305 ? 49.029 -9.682 18.162 1.00 47.97 326 VAL A N 1
ATOM 2268 C CA . VAL A 1 305 ? 49.303 -9.419 16.751 1.00 49.11 326 VAL A CA 1
ATOM 2269 C C . VAL A 1 305 ? 48.175 -10.035 15.937 1.00 54.09 326 VAL A C 1
ATOM 2270 O O . VAL A 1 305 ? 48.067 -11.248 15.867 1.00 53.44 326 VAL A O 1
ATOM 2274 N N . GLY A 1 306 ? 47.317 -9.203 15.360 1.00 51.18 327 GLY A N 1
ATOM 2275 C CA . GLY A 1 306 ? 46.228 -9.689 14.513 1.00 57.15 327 GLY A CA 1
ATOM 2276 C C . GLY A 1 306 ? 45.327 -10.681 15.218 1.00 62.36 327 GLY A C 1
ATOM 2277 O O . GLY A 1 306 ? 44.989 -10.484 16.386 1.00 57.41 327 GLY A O 1
ATOM 2278 N N . ASP A 1 307 ? 44.975 -11.775 14.533 1.00 58.34 328 ASP A N 1
ATOM 2279 C CA . ASP A 1 307 ? 44.192 -12.827 15.152 1.00 62.94 328 ASP A CA 1
ATOM 2280 C C . ASP A 1 307 ? 45.113 -14.041 15.348 1.00 72.04 328 ASP A C 1
ATOM 2281 O O . ASP A 1 307 ? 44.651 -15.158 15.305 1.00 69.92 328 ASP A O 1
ATOM 2283 N N . THR A 1 308 ? 46.412 -13.810 15.571 1.00 67.84 329 THR A N 1
ATOM 2284 C CA . THR A 1 308 ? 47.398 -14.893 15.777 1.00 56.10 329 THR A CA 1
ATOM 2285 C C . THR A 1 308 ? 47.579 -15.201 17.262 1.00 57.41 329 THR A C 1
ATOM 2286 O O . THR A 1 308 ? 47.071 -14.485 18.131 1.00 56.46 329 THR A O 1
ATOM 2290 N N . ASP A 1 309 ? 48.369 -16.221 17.570 1.00 58.38 330 ASP A N 1
ATOM 2291 C CA . ASP A 1 309 ? 48.641 -16.588 18.988 1.00 65.18 330 ASP A CA 1
ATOM 2292 C C . ASP A 1 309 ? 49.899 -15.881 19.584 1.00 60.48 330 ASP A C 1
ATOM 2293 O O . ASP A 1 309 ? 50.402 -16.278 20.641 1.00 64.54 330 ASP A O 1
ATOM 2298 N N . GLN A 1 310 ? 50.401 -14.844 18.905 1.00 56.57 331 GLN A N 1
ATOM 2299 C CA . GLN A 1 310 ? 51.557 -14.066 19.376 1.00 55.43 331 GLN A CA 1
ATOM 2300 C C . GLN A 1 310 ? 51.194 -12.627 19.699 1.00 51.21 331 GLN A C 1
ATOM 2301 O O . GLN A 1 310 ? 50.189 -12.096 19.235 1.00 51.24 331 GLN A O 1
ATOM 2307 N N . TYR A 1 311 ? 52.028 -12.013 20.532 1.00 50.29 332 TYR A N 1
ATOM 2308 C CA . TYR A 1 311 ? 51.782 -10.679 21.106 1.00 45.03 332 TYR A CA 1
ATOM 2309 C C . TYR A 1 311 ? 53.053 -9.861 21.053 1.00 41.71 332 TYR A C 1
ATOM 2310 O O . TYR A 1 311 ? 54.155 -10.427 20.931 1.00 49.86 332 TYR A O 1
ATOM 2319 N N . LEU A 1 312 ? 52.904 -8.540 21.166 1.00 49.50 333 LEU A N 1
ATOM 2320 C CA . LEU A 1 312 ? 54.047 -7.659 21.255 1.00 43.73 333 LEU A CA 1
ATOM 2321 C C . LEU A 1 312 ? 54.033 -7.092 22.669 1.00 45.06 333 LEU A C 1
ATOM 2322 O O . LEU A 1 312 ? 53.032 -6.615 23.143 1.00 43.57 333 LEU A O 1
ATOM 2327 N N . TRP A 1 313 ? 55.162 -7.208 23.353 1.00 45.48 334 TRP A N 1
ATOM 2328 C CA . TRP A 1 313 ? 55.347 -6.661 24.675 1.00 44.53 334 TRP A CA 1
ATOM 2329 C C . TRP A 1 313 ? 56.399 -5.573 24.598 1.00 45.23 334 TRP A C 1
ATOM 2330 O O . TRP A 1 313 ? 57.431 -5.752 23.969 1.00 42.00 334 TRP A O 1
ATOM 2341 N N . SER A 1 314 ? 56.103 -4.430 25.194 1.00 42.79 335 SER A N 1
ATOM 2342 C CA . SER A 1 314 ? 57.098 -3.403 25.399 1.00 46.21 335 SER A CA 1
ATOM 2343 C C . SER A 1 314 ? 56.840 -2.632 26.688 1.00 44.61 335 SER A C 1
ATOM 2344 O O . SER A 1 314 ? 55.747 -2.726 27.318 1.00 43.38 335 SER A O 1
ATOM 2347 N N . GLY A 1 315 ? 57.883 -1.889 27.072 1.00 47.76 336 GLY A N 1
ATOM 2348 C CA . GLY A 1 315 ? 57.903 -1.069 28.279 1.00 45.27 336 GLY A CA 1
ATOM 2349 C C . GLY A 1 315 ? 58.993 -0.005 28.180 1.00 40.84 336 GLY A C 1
ATOM 2350 O O . GLY A 1 315 ? 59.680 0.127 27.145 1.00 44.96 336 GLY A O 1
ATOM 2351 N N . ILE A 1 316 ? 59.173 0.730 29.261 1.00 44.79 337 ILE A N 1
ATOM 2352 C CA . ILE A 1 316 ? 60.088 1.859 29.287 1.00 44.71 337 ILE A CA 1
ATOM 2353 C C . ILE A 1 316 ? 61.496 1.462 28.891 1.00 50.21 337 ILE A C 1
ATOM 2354 O O . ILE A 1 316 ? 62.106 2.126 28.054 1.00 50.77 337 ILE A O 1
ATOM 2359 N N . ARG A 1 317 ? 61.985 0.377 29.467 1.00 46.83 338 ARG A N 1
ATOM 2360 C CA . ARG A 1 317 ? 63.308 -0.170 29.124 1.00 49.42 338 ARG A CA 1
ATOM 2361 C C . ARG A 1 317 ? 63.220 -1.602 28.567 1.00 49.37 338 ARG A C 1
ATOM 2362 O O . ARG A 1 317 ? 64.145 -2.403 28.741 1.00 53.11 338 ARG A O 1
ATOM 2370 N N . VAL A 1 318 ? 62.101 -1.916 27.913 1.00 52.80 339 VAL A N 1
ATOM 2371 C CA . VAL A 1 318 ? 61.897 -3.175 27.203 1.00 50.10 339 VAL A CA 1
ATOM 2372 C C . VAL A 1 318 ? 61.539 -2.802 25.753 1.00 47.09 339 VAL A C 1
ATOM 2373 O O . VAL A 1 318 ? 60.417 -2.313 25.481 1.00 46.48 339 VAL A O 1
ATOM 2377 N N . PRO A 1 319 ? 62.489 -2.990 24.814 1.00 51.25 340 PRO A N 1
ATOM 2378 C CA . PRO A 1 319 ? 62.171 -2.807 23.391 1.00 49.94 340 PRO A CA 1
ATOM 2379 C C . PRO A 1 319 ? 61.021 -3.712 22.981 1.00 48.31 340 PRO A C 1
ATOM 2380 O O . PRO A 1 319 ? 60.820 -4.738 23.619 1.00 50.54 340 PRO A O 1
ATOM 2384 N N . VAL A 1 320 ? 60.314 -3.330 21.916 1.00 49.18 341 VAL A N 1
ATOM 2385 C CA . VAL A 1 320 ? 59.200 -4.089 21.337 1.00 49.10 341 VAL A CA 1
ATOM 2386 C C . VAL A 1 320 ? 59.695 -5.518 21.056 1.00 47.72 341 VAL A C 1
ATOM 2387 O O . VAL A 1 320 ? 60.656 -5.731 20.305 1.00 52.63 341 VAL A O 1
ATOM 2391 N N . THR A 1 321 ? 59.062 -6.480 21.716 1.00 45.97 342 THR A N 1
ATOM 2392 C CA . THR A 1 321 ? 59.468 -7.884 21.701 1.00 51.66 342 THR A CA 1
ATOM 2393 C C . THR A 1 321 ? 58.267 -8.755 21.354 1.00 48.92 342 THR A C 1
ATOM 2394 O O . THR A 1 321 ? 57.192 -8.637 21.969 1.00 47.02 342 THR A O 1
ATOM 2398 N N . LEU A 1 322 ? 58.461 -9.647 20.396 1.00 54.18 343 LEU A N 1
ATOM 2399 C CA . LEU A 1 322 ? 57.472 -10.639 20.040 1.00 53.30 343 LEU A CA 1
ATOM 2400 C C . LEU A 1 322 ? 57.536 -11.734 21.125 1.00 53.61 343 LEU A C 1
ATOM 2401 O O . LEU A 1 322 ? 58.619 -12.256 21.410 1.00 57.06 343 LEU A O 1
ATOM 2406 N N . VAL A 1 323 ? 56.383 -12.077 21.697 1.00 55.10 344 VAL A N 1
ATOM 2407 C CA . VAL A 1 323 ? 56.255 -13.103 22.743 1.00 51.34 344 VAL A CA 1
ATOM 2408 C C . VAL A 1 323 ? 55.061 -14.029 22.501 1.00 53.32 344 VAL A C 1
ATOM 2409 O O . VAL A 1 323 ? 54.165 -13.689 21.757 1.00 53.49 344 VAL A O 1
ATOM 2413 N N . ASP A 1 324 ? 55.064 -15.209 23.117 1.00 56.11 345 ASP A N 1
ATOM 2414 C CA . ASP A 1 324 ? 53.901 -16.118 23.066 1.00 55.94 345 ASP A CA 1
ATOM 2415 C C . ASP A 1 324 ? 52.863 -15.682 24.098 1.00 59.57 345 ASP A C 1
ATOM 2416 O O . ASP A 1 324 ? 53.073 -14.681 24.793 1.00 55.62 345 ASP A O 1
ATOM 2421 N N . GLU A 1 325 ? 51.738 -16.391 24.232 1.00 64.40 346 GLU A N 1
ATOM 2422 C CA . GLU A 1 325 ? 50.691 -15.924 25.179 1.00 65.50 346 GLU A CA 1
ATOM 2423 C C . GLU A 1 325 ? 51.050 -16.094 26.682 1.00 59.95 346 GLU A C 1
ATOM 2424 O O . GLU A 1 325 ? 50.299 -15.665 27.539 1.00 59.17 346 GLU A O 1
ATOM 2430 N N . SER A 1 326 ? 52.200 -16.706 26.973 1.00 59.30 347 SER A N 1
ATOM 2431 C CA . SER A 1 326 ? 52.758 -16.801 28.336 1.00 57.09 347 SER A CA 1
ATOM 2432 C C . SER A 1 326 ? 53.900 -15.836 28.558 1.00 54.82 347 SER A C 1
ATOM 2433 O O . SER A 1 326 ? 54.631 -15.954 29.540 1.00 57.87 347 SER A O 1
ATOM 2436 N N . LEU A 1 327 ? 54.062 -14.891 27.630 1.00 52.25 348 LEU A N 1
ATOM 2437 C CA . LEU A 1 327 ? 55.130 -13.914 27.647 1.00 56.48 348 LEU A CA 1
ATOM 2438 C C . LEU A 1 327 ? 56.530 -14.520 27.444 1.00 56.78 348 LEU A C 1
ATOM 2439 O O . LEU A 1 327 ? 57.530 -13.888 27.779 1.00 57.50 348 LEU A O 1
ATOM 2444 N N . GLY A 1 328 ? 56.610 -15.726 26.889 1.00 61.09 349 GLY A N 1
ATOM 2445 C CA . GLY A 1 328 ? 57.902 -16.310 26.523 1.00 56.34 349 GLY A CA 1
ATOM 2446 C C . GLY A 1 328 ? 58.455 -15.530 25.335 1.00 60.34 349 GLY A C 1
ATOM 2447 O O . GLY A 1 328 ? 57.744 -15.354 24.344 1.00 60.00 349 GLY A O 1
ATOM 2448 N N . GLU A 1 329 ? 59.715 -15.075 25.434 1.00 59.00 350 GLU A N 1
ATOM 2449 C CA . GLU A 1 329 ? 60.322 -14.177 24.446 1.00 62.41 350 GLU A CA 1
ATOM 2450 C C . GLU A 1 329 ? 60.706 -14.909 23.169 1.00 60.73 350 GLU A C 1
ATOM 2451 O O . GLU A 1 329 ? 61.444 -15.847 23.215 1.00 69.64 350 GLU A O 1
ATOM 2457 N N . LYS A 1 330 ? 60.145 -14.487 22.041 1.00 68.38 351 LYS A N 1
ATOM 2458 C CA . LYS A 1 330 ? 60.421 -15.083 20.716 1.00 60.98 351 LYS A CA 1
ATOM 2459 C C . LYS A 1 330 ? 61.429 -14.223 19.971 1.00 62.79 351 LYS A C 1
ATOM 2460 O O . LYS A 1 330 ? 62.301 -14.757 19.340 1.00 65.98 351 LYS A O 1
ATOM 2466 N N . TYR A 1 331 ? 61.286 -12.890 20.001 1.00 65.33 352 TYR A N 1
ATOM 2467 C CA . TYR A 1 331 ? 62.234 -12.015 19.300 1.00 59.81 352 TYR A CA 1
ATOM 2468 C C . TYR A 1 331 ? 62.233 -10.589 19.843 1.00 54.86 352 TYR A C 1
ATOM 2469 O O . TYR A 1 331 ? 61.223 -9.946 19.809 1.00 57.11 352 TYR A O 1
ATOM 2478 N N . LYS A 1 332 ? 63.404 -10.103 20.267 1.00 57.60 353 LYS A N 1
ATOM 2479 C CA . LYS A 1 332 ? 63.574 -8.749 20.761 1.00 59.35 353 LYS A CA 1
ATOM 2480 C C . LYS A 1 332 ? 63.989 -7.865 19.600 1.00 58.39 353 LYS A C 1
ATOM 2481 O O . LYS A 1 332 ? 65.004 -8.101 19.014 1.00 59.60 353 LYS A O 1
ATOM 2487 N N . SER A 1 333 ? 63.199 -6.856 19.250 1.00 56.62 354 SER A N 1
ATOM 2488 C CA . SER A 1 333 ? 63.544 -5.936 18.150 1.00 58.01 354 SER A CA 1
ATOM 2489 C C . SER A 1 333 ? 64.354 -4.747 18.654 1.00 60.59 354 SER A C 1
ATOM 2490 O O . SER A 1 333 ? 64.632 -4.621 19.860 1.00 61.82 354 SER A O 1
ATOM 2493 N N . LYS A 1 334 ? 64.698 -3.860 17.727 1.00 60.38 355 LYS A N 1
ATOM 2494 C CA . LYS A 1 334 ? 65.424 -2.627 18.041 1.00 61.06 355 LYS A CA 1
ATOM 2495 C C . LYS A 1 334 ? 64.493 -1.434 18.262 1.00 63.71 355 LYS A C 1
ATOM 2496 O O . LYS A 1 334 ? 64.978 -0.365 18.581 1.00 61.79 355 LYS A O 1
ATOM 2502 N N . ILE A 1 335 ? 63.177 -1.603 18.098 1.00 55.15 356 ILE A N 1
ATOM 2503 C CA . ILE A 1 335 ? 62.219 -0.510 18.336 1.00 53.55 356 ILE A CA 1
ATOM 2504 C C . ILE A 1 335 ? 62.105 -0.292 19.858 1.00 52.35 356 ILE A C 1
ATOM 2505 O O . ILE A 1 335 ? 61.589 -1.136 20.554 1.00 53.82 356 ILE A O 1
ATOM 2510 N N . ALA A 1 336 ? 62.623 0.841 20.340 1.00 53.85 357 ALA A N 1
ATOM 2511 C CA . ALA A 1 336 ? 62.740 1.162 21.768 1.00 54.11 357 ALA A CA 1
ATOM 2512 C C . ALA A 1 336 ? 62.338 2.624 21.950 1.00 51.48 357 ALA A C 1
ATOM 2513 O O . ALA A 1 336 ? 61.261 3.001 21.520 1.00 47.30 357 ALA A O 1
ATOM 2515 N N . GLY A 1 337 ? 63.163 3.450 22.581 1.00 48.50 358 GLY A N 1
ATOM 2516 C CA . GLY A 1 337 ? 62.803 4.868 22.828 1.00 53.43 358 GLY A CA 1
ATOM 2517 C C . GLY A 1 337 ? 61.560 5.103 23.705 1.00 48.03 358 GLY A C 1
ATOM 2518 O O . GLY A 1 337 ? 60.886 6.149 23.587 1.00 49.15 358 GLY A O 1
ATOM 2519 N N . GLU A 1 338 ? 61.286 4.141 24.599 1.00 44.28 359 GLU A N 1
ATOM 2520 C CA . GLU A 1 338 ? 60.152 4.119 25.513 1.00 43.80 359 GLU A CA 1
ATOM 2521 C C . GLU A 1 338 ? 58.800 3.954 24.799 1.00 44.02 359 GLU A C 1
ATOM 2522 O O . GLU A 1 338 ? 57.775 4.393 25.335 1.00 41.41 359 GLU A O 1
ATOM 2528 N N . ALA A 1 339 ? 58.826 3.323 23.610 1.00 44.10 360 ALA A N 1
ATOM 2529 C CA . ALA A 1 339 ? 57.639 2.929 22.873 1.00 44.50 360 ALA A CA 1
ATOM 2530 C C . ALA A 1 339 ? 56.860 1.939 23.736 1.00 51.58 360 ALA A C 1
ATOM 2531 O O . ALA A 1 339 ? 57.383 0.935 24.217 1.00 42.36 360 ALA A O 1
ATOM 2533 N N . VAL A 1 340 ? 55.612 2.285 23.960 1.00 40.65 361 VAL A N 1
ATOM 2534 C CA . VAL A 1 340 ? 54.659 1.482 24.691 1.00 41.24 361 VAL A CA 1
ATOM 2535 C C . VAL A 1 340 ? 53.373 1.377 23.845 1.00 40.41 361 VAL A C 1
ATOM 2536 O O . VAL A 1 340 ? 53.284 1.915 22.740 1.00 40.24 361 VAL A O 1
ATOM 2540 N N . ALA A 1 341 ? 52.429 0.587 24.331 1.00 38.61 362 ALA A N 1
ATOM 2541 C CA . ALA A 1 341 ? 51.183 0.274 23.617 1.00 44.71 362 ALA A CA 1
ATOM 2542 C C . ALA A 1 341 ? 51.389 -0.161 22.128 1.00 46.09 362 ALA A C 1
ATOM 2543 O O . ALA A 1 341 ? 50.764 0.380 21.244 1.00 40.96 362 ALA A O 1
ATOM 2545 N N . PRO A 1 342 ? 52.264 -1.154 21.868 1.00 41.54 363 PRO A N 1
ATOM 2546 C CA . PRO A 1 342 ? 52.597 -1.587 20.486 1.00 46.01 363 PRO A CA 1
ATOM 2547 C C . PRO A 1 342 ? 51.470 -2.346 19.790 1.00 43.83 363 PRO A C 1
ATOM 2548 O O . PRO A 1 342 ? 51.117 -3.464 20.220 1.00 46.19 363 PRO A O 1
ATOM 2552 N N . LYS A 1 343 ? 50.884 -1.734 18.752 1.00 42.18 364 LYS A N 1
ATOM 2553 C CA . LYS A 1 343 ? 49.805 -2.364 17.998 1.00 46.16 364 LYS A CA 1
ATOM 2554 C C . LYS A 1 343 ? 50.167 -2.516 16.527 1.00 49.00 364 LYS A C 1
ATOM 2555 O O . LYS A 1 343 ? 50.617 -1.566 15.884 1.00 48.11 364 LYS A O 1
ATOM 2561 N N . VAL A 1 344 ? 49.961 -3.709 16.001 1.00 42.83 365 VAL A N 1
ATOM 2562 C CA . VAL A 1 344 ? 50.218 -3.992 14.581 1.00 46.80 365 VAL A CA 1
ATOM 2563 C C . VAL A 1 344 ? 48.954 -3.697 13.777 1.00 51.90 365 VAL A C 1
ATOM 2564 O O . VAL A 1 344 ? 47.913 -4.227 14.080 1.00 52.21 365 VAL A O 1
ATOM 2568 N N . VAL A 1 345 ? 49.081 -2.836 12.760 1.00 48.45 366 VAL A N 1
ATOM 2569 C CA . VAL A 1 345 ? 47.992 -2.395 11.896 1.00 50.67 366 VAL A CA 1
ATOM 2570 C C . VAL A 1 345 ? 48.253 -2.851 10.472 1.00 52.18 366 VAL A C 1
ATOM 2571 O O . VAL A 1 345 ? 49.320 -2.546 9.941 1.00 51.36 366 VAL A O 1
ATOM 2575 N N . THR A 1 346 ? 47.310 -3.594 9.871 1.00 52.27 367 THR A N 1
ATOM 2576 C CA . THR A 1 346 ? 47.388 -3.962 8.459 1.00 54.54 367 THR A CA 1
ATOM 2577 C C . THR A 1 346 ? 46.441 -3.055 7.688 1.00 53.59 367 THR A C 1
ATOM 2578 O O . THR A 1 346 ? 45.268 -2.969 8.015 1.00 55.30 367 THR A O 1
ATOM 2582 N N . PHE A 1 347 ? 46.956 -2.400 6.646 1.00 51.29 368 PHE A N 1
ATOM 2583 C CA . PHE A 1 347 ? 46.198 -1.408 5.902 1.00 50.59 368 PHE A CA 1
ATOM 2584 C C . PHE A 1 347 ? 46.648 -1.326 4.450 1.00 52.90 368 PHE A C 1
ATOM 2585 O O . PHE A 1 347 ? 47.826 -1.041 4.185 1.00 51.17 368 PHE A O 1
ATOM 2593 N N . ASN A 1 348 ? 45.703 -1.563 3.529 1.00 58.59 369 ASN A N 1
ATOM 2594 C CA . ASN A 1 348 ? 45.933 -1.463 2.082 1.00 59.87 369 ASN A CA 1
ATOM 2595 C C . ASN A 1 348 ? 47.233 -2.168 1.668 1.00 62.03 369 ASN A C 1
ATOM 2596 O O . ASN A 1 348 ? 48.116 -1.593 0.986 1.00 60.06 369 ASN A O 1
ATOM 2601 N N . GLU A 1 349 ? 47.348 -3.411 2.138 1.00 58.83 370 GLU A N 1
ATOM 2602 C CA . GLU A 1 349 ? 48.464 -4.311 1.822 1.00 59.15 370 GLU A CA 1
ATOM 2603 C C . GLU A 1 349 ? 49.822 -3.940 2.425 1.00 56.17 370 GLU A C 1
ATOM 2604 O O . GLU A 1 349 ? 50.834 -4.525 2.067 1.00 64.05 370 GLU A O 1
ATOM 2610 N N . GLU A 1 350 ? 49.834 -3.029 3.382 1.00 58.78 371 GLU A N 1
ATOM 2611 C CA . GLU A 1 350 ? 51.039 -2.752 4.171 1.00 54.86 371 GLU A CA 1
ATOM 2612 C C . GLU A 1 350 ? 50.777 -3.071 5.626 1.00 54.88 371 GLU A C 1
ATOM 2613 O O . GLU A 1 350 ? 49.641 -3.249 6.009 1.00 55.21 371 GLU A O 1
ATOM 2619 N N . ARG A 1 351 ? 51.845 -3.152 6.415 1.00 53.27 372 ARG A N 1
ATOM 2620 C CA . ARG A 1 351 ? 51.776 -3.522 7.829 1.00 53.25 372 ARG A CA 1
ATOM 2621 C C . ARG A 1 351 ? 52.638 -2.527 8.605 1.00 49.66 372 ARG A C 1
ATOM 2622 O O . ARG A 1 351 ? 53.802 -2.340 8.292 1.00 51.46 372 ARG A O 1
ATOM 2630 N N . TYR A 1 352 ? 52.027 -1.891 9.603 1.00 48.51 373 TYR A N 1
ATOM 2631 C CA . TYR A 1 352 ? 52.655 -0.885 10.431 1.00 48.81 373 TYR A CA 1
ATOM 2632 C C . TYR A 1 352 ? 52.646 -1.262 11.911 1.00 45.16 373 TYR A C 1
ATOM 2633 O O . TYR A 1 352 ? 51.802 -2.043 12.353 1.00 49.21 373 TYR A O 1
ATOM 2642 N N . LEU A 1 353 ? 53.611 -0.711 12.652 1.00 47.00 374 LEU A N 1
ATOM 2643 C CA . LEU A 1 353 ? 53.629 -0.759 14.110 1.00 46.58 374 LEU A CA 1
ATOM 2644 C C . LEU A 1 353 ? 53.305 0.656 14.590 1.00 43.31 374 LEU A C 1
ATOM 2645 O O . LEU A 1 353 ? 53.988 1.611 14.223 1.00 49.02 374 LEU A O 1
ATOM 2650 N N . LEU A 1 354 ? 52.226 0.761 15.365 1.00 44.08 375 LEU A N 1
ATOM 2651 C CA . LEU A 1 354 ? 51.758 1.992 16.004 1.00 42.01 375 LEU A CA 1
ATOM 2652 C C . LEU A 1 354 ? 52.224 1.907 17.463 1.00 46.93 375 LEU A C 1
ATOM 2653 O O . LEU A 1 354 ? 51.979 0.885 18.139 1.00 44.65 375 LEU A O 1
ATOM 2658 N N . VAL A 1 355 ? 52.947 2.922 17.917 1.00 41.14 376 VAL A N 1
ATOM 2659 C CA . VAL A 1 355 ? 53.381 2.986 19.317 1.00 42.90 376 VAL A CA 1
ATOM 2660 C C . VAL A 1 355 ? 53.199 4.391 19.817 1.00 43.10 376 VAL A C 1
ATOM 2661 O O . VAL A 1 355 ? 52.982 5.318 19.014 1.00 45.91 376 VAL A O 1
ATOM 2665 N N . CYS A 1 356 ? 53.202 4.558 21.148 1.00 40.63 377 CYS A N 1
ATOM 2666 C CA . CYS A 1 356 ? 53.342 5.902 21.721 1.00 43.74 377 CYS A CA 1
ATOM 2667 C C . CYS A 1 356 ? 54.540 5.901 22.622 1.00 43.38 377 CYS A C 1
ATOM 2668 O O . CYS A 1 356 ? 54.664 5.009 23.485 1.00 43.64 377 CYS A O 1
ATOM 2671 N N . THR A 1 357 ? 55.442 6.871 22.467 1.00 44.64 378 THR A N 1
ATOM 2672 C CA . THR A 1 357 ? 56.607 6.892 23.367 1.00 44.80 378 THR A CA 1
ATOM 2673 C C . THR A 1 357 ? 56.148 7.586 24.681 1.00 45.07 378 THR A C 1
ATOM 2674 O O . THR A 1 357 ? 55.457 8.588 24.628 1.00 47.25 378 THR A O 1
ATOM 2678 N N . ALA A 1 358 ? 56.530 7.037 25.836 1.00 45.43 379 ALA A N 1
ATOM 2679 C CA . ALA A 1 358 ? 55.945 7.418 27.143 1.00 42.01 379 ALA A CA 1
ATOM 2680 C C . ALA A 1 358 ? 56.559 8.636 27.819 1.00 43.40 379 ALA A C 1
ATOM 2681 O O . ALA A 1 358 ? 55.852 9.589 28.215 1.00 45.07 379 ALA A O 1
ATOM 2683 N N . GLY A 1 359 ? 57.879 8.627 27.984 1.00 42.39 380 GLY A N 1
ATOM 2684 C CA . GLY A 1 359 ? 58.507 9.695 28.745 1.00 45.55 380 GLY A CA 1
ATOM 2685 C C . GLY A 1 359 ? 58.330 9.542 30.250 1.00 46.37 380 GLY A C 1
ATOM 2686 O O . GLY A 1 359 ? 57.816 10.436 30.906 1.00 40.84 380 GLY A O 1
ATOM 2687 N N . GLN A 1 360 ? 58.830 8.431 30.789 1.00 44.03 381 GLN A N 1
ATOM 2688 C CA . GLN A 1 360 ? 58.699 8.088 32.217 1.00 44.90 381 GLN A CA 1
ATOM 2689 C C . GLN A 1 360 ? 59.941 8.530 32.929 1.00 49.30 381 GLN A C 1
ATOM 2690 O O . GLN A 1 360 ? 61.017 8.035 32.620 1.00 48.79 381 GLN A O 1
ATOM 2696 N N . GLY A 1 361 ? 59.801 9.492 33.836 1.00 45.04 382 GLY A N 1
ATOM 2697 C CA . GLY A 1 361 ? 60.894 10.044 34.627 1.00 48.90 382 GLY A CA 1
ATOM 2698 C C . GLY A 1 361 ? 61.138 11.439 34.123 1.00 48.10 382 GLY A C 1
ATOM 2699 O O . GLY A 1 361 ? 61.177 11.675 32.903 1.00 48.33 382 GLY A O 1
ATOM 2700 N N . ALA A 1 362 ? 61.310 12.361 35.059 1.00 51.97 383 ALA A N 1
ATOM 2701 C CA . ALA A 1 362 ? 61.570 13.759 34.756 1.00 49.94 383 ALA A CA 1
ATOM 2702 C C . ALA A 1 362 ? 62.739 13.965 33.808 1.00 55.99 383 ALA A C 1
ATOM 2703 O O . ALA A 1 362 ? 62.733 14.931 33.067 1.00 59.05 383 ALA A O 1
ATOM 2705 N N . ALA A 1 363 ? 63.717 13.047 33.807 1.00 56.08 384 ALA A N 1
ATOM 2706 C CA . ALA A 1 363 ? 64.918 13.153 32.961 1.00 52.12 384 ALA A CA 1
ATOM 2707 C C . ALA A 1 363 ? 64.760 12.449 31.609 1.00 53.26 384 ALA A C 1
ATOM 2708 O O . ALA A 1 363 ? 65.636 12.493 30.775 1.00 54.94 384 ALA A O 1
ATOM 2710 N N . SER A 1 364 ? 63.628 11.808 31.368 1.00 49.98 385 SER A N 1
ATOM 2711 C CA . SER A 1 364 ? 63.461 11.080 30.112 1.00 45.49 385 SER A CA 1
ATOM 2712 C C . SER A 1 364 ? 63.652 11.941 28.863 1.00 50.61 385 SER A C 1
ATOM 2713 O O . SER A 1 364 ? 63.172 13.062 28.792 1.00 53.34 385 SER A O 1
ATOM 2716 N N . LYS A 1 365 ? 64.302 11.363 27.864 1.00 53.66 386 LYS A N 1
ATOM 2717 C CA . LYS A 1 365 ? 64.517 12.007 26.593 1.00 57.80 386 LYS A CA 1
ATOM 2718 C C . LYS A 1 365 ? 63.622 11.359 25.540 1.00 55.10 386 LYS A C 1
ATOM 2719 O O . LYS A 1 365 ? 63.877 11.530 24.370 1.00 60.76 386 LYS A O 1
ATOM 2725 N N . ALA A 1 366 ? 62.551 10.651 25.932 1.00 50.02 387 ALA A N 1
ATOM 2726 C CA . ALA A 1 366 ? 61.644 10.053 24.957 1.00 47.94 387 ALA A CA 1
ATOM 2727 C C . ALA A 1 366 ? 61.029 11.155 24.080 1.00 51.95 387 ALA A C 1
ATOM 2728 O O . ALA A 1 366 ? 60.817 12.284 24.532 1.00 49.41 387 ALA A O 1
ATOM 2730 N N . SER A 1 367 ? 60.727 10.834 22.829 1.00 45.77 388 SER A N 1
ATOM 2731 C CA . SER A 1 367 ? 60.055 11.814 21.932 1.00 48.55 388 SER A CA 1
ATOM 2732 C C . SER A 1 367 ? 58.647 12.290 22.419 1.00 48.47 388 SER A C 1
ATOM 2733 O O . SER A 1 367 ? 58.161 13.368 22.012 1.00 51.83 388 SER A O 1
ATOM 2736 N N . ILE A 1 368 ? 58.005 11.498 23.286 1.00 48.19 389 ILE A N 1
ATOM 2737 C CA . ILE A 1 368 ? 56.616 11.722 23.734 1.00 44.10 389 ILE A CA 1
ATOM 2738 C C . ILE A 1 368 ? 55.717 11.941 22.512 1.00 45.19 389 ILE A C 1
ATOM 2739 O O . ILE A 1 368 ? 55.158 13.043 22.294 1.00 44.99 389 ILE A O 1
ATOM 2744 N N . ALA A 1 369 ? 55.553 10.867 21.742 1.00 47.77 390 ALA A N 1
ATOM 2745 C CA . ALA A 1 369 ? 54.959 10.967 20.429 1.00 46.63 390 ALA A CA 1
ATOM 2746 C C . ALA A 1 369 ? 54.244 9.718 19.959 1.00 45.82 390 ALA A C 1
ATOM 2747 O O . ALA A 1 369 ? 54.611 8.619 20.307 1.00 44.71 390 ALA A O 1
ATOM 2749 N N . LEU A 1 370 ? 53.237 9.915 19.110 1.00 42.71 391 LEU A N 1
ATOM 2750 C CA . LEU A 1 370 ? 52.669 8.823 18.330 1.00 43.85 391 LEU A CA 1
ATOM 2751 C C . LEU A 1 370 ? 53.764 8.540 17.300 1.00 43.93 391 LEU A C 1
ATOM 2752 O O . LEU A 1 370 ? 54.236 9.473 16.650 1.00 45.89 391 LEU A O 1
ATOM 2757 N N . GLU A 1 371 ? 54.163 7.276 17.144 1.00 46.66 392 GLU A N 1
ATOM 2758 C CA . GLU A 1 371 ? 55.120 6.890 16.105 1.00 48.39 392 GLU A CA 1
ATOM 2759 C C . GLU A 1 371 ? 54.608 5.683 15.346 1.00 47.03 392 GLU A C 1
ATOM 2760 O O . GLU A 1 371 ? 53.993 4.799 15.927 1.00 46.15 392 GLU A O 1
ATOM 2766 N N . VAL A 1 372 ? 54.842 5.683 14.038 1.00 43.41 393 VAL A N 1
ATOM 2767 C CA . VAL A 1 372 ? 54.486 4.593 13.163 1.00 50.01 393 VAL A CA 1
ATOM 2768 C C . VAL A 1 372 ? 55.759 4.088 12.492 1.00 46.47 393 VAL A C 1
ATOM 2769 O O . VAL A 1 372 ? 56.544 4.882 11.945 1.00 49.10 393 VAL A O 1
ATOM 2773 N N . TYR A 1 373 ? 55.957 2.771 12.542 1.00 46.73 394 TYR A N 1
ATOM 2774 C CA . TYR A 1 373 ? 57.088 2.117 11.926 1.00 51.80 394 TYR A CA 1
ATOM 2775 C C . TYR A 1 373 ? 56.588 1.235 10.812 1.00 49.67 394 TYR A C 1
ATOM 2776 O O . TYR A 1 373 ? 55.518 0.632 10.919 1.00 51.51 394 TYR A O 1
ATOM 2785 N N . ASP A 1 374 ? 57.356 1.158 9.740 1.00 55.01 395 ASP A N 1
ATOM 2786 C CA . ASP A 1 374 ? 56.981 0.322 8.587 1.00 58.12 395 ASP A CA 1
ATOM 2787 C C . ASP A 1 374 ? 57.452 -1.116 8.785 1.00 55.71 395 ASP A C 1
ATOM 2788 O O . ASP A 1 374 ? 58.654 -1.367 8.840 1.00 61.05 395 ASP A O 1
ATOM 2793 N N . LEU A 1 375 ? 56.505 -2.053 8.884 1.00 53.55 396 LEU A N 1
ATOM 2794 C CA . LEU A 1 375 ? 56.831 -3.494 9.014 1.00 56.61 396 LEU A CA 1
ATOM 2795 C C . LEU A 1 375 ? 56.267 -4.322 7.843 1.00 56.66 396 LEU A C 1
ATOM 2796 O O . LEU A 1 375 ? 55.956 -5.510 7.995 1.00 61.06 396 LEU A O 1
ATOM 2801 N N . THR A 1 376 ? 56.184 -3.699 6.659 1.00 55.65 397 THR A N 1
ATOM 2802 C CA . THR A 1 376 ? 55.594 -4.339 5.486 1.00 58.06 397 THR A CA 1
ATOM 2803 C C . THR A 1 376 ? 56.373 -5.561 5.003 1.00 60.28 397 THR A C 1
ATOM 2804 O O . THR A 1 376 ? 55.772 -6.612 4.857 1.00 69.94 397 THR A O 1
ATOM 2808 N N . LYS A 1 377 ? 57.686 -5.419 4.775 1.00 64.54 398 LYS A N 1
ATOM 2809 C CA . LYS A 1 377 ? 58.508 -6.506 4.249 1.00 69.00 398 LYS A CA 1
ATOM 2810 C C . LYS A 1 377 ? 58.605 -7.610 5.319 1.00 68.98 398 LYS A C 1
ATOM 2811 O O . LYS A 1 377 ? 58.798 -7.326 6.497 1.00 67.74 398 LYS A O 1
ATOM 2813 N N . GLY A 1 378 ? 58.349 -8.852 4.897 1.00 67.57 399 GLY A N 1
ATOM 2814 C CA . GLY A 1 378 ? 58.416 -10.053 5.744 1.00 67.63 399 GLY A CA 1
ATOM 2815 C C . GLY A 1 378 ? 57.101 -10.829 5.769 1.00 71.39 399 GLY A C 1
ATOM 2816 O O . GLY A 1 378 ? 56.025 -10.234 5.801 1.00 67.64 399 GLY A O 1
ATOM 2817 N N . GLU A 1 379 ? 57.184 -12.158 5.801 1.00 73.51 400 GLU A N 1
ATOM 2818 C CA . GLU A 1 379 ? 55.994 -13.018 5.782 1.00 76.67 400 GLU A CA 1
ATOM 2819 C C . GLU A 1 379 ? 55.226 -12.921 7.093 1.00 71.96 400 GLU A C 1
ATOM 2820 O O . GLU A 1 379 ? 54.050 -12.590 7.106 1.00 72.27 400 GLU A O 1
ATOM 2826 N N . THR A 1 380 ? 55.912 -13.211 8.187 1.00 66.89 401 THR A N 1
ATOM 2827 C CA . THR A 1 380 ? 55.319 -13.218 9.513 1.00 64.12 401 THR A CA 1
ATOM 2828 C C . THR A 1 380 ? 55.764 -11.962 10.274 1.00 63.65 401 THR A C 1
ATOM 2829 O O . THR A 1 380 ? 56.664 -11.225 9.836 1.00 63.18 401 THR A O 1
ATOM 2833 N N . ILE A 1 381 ? 55.159 -11.723 11.431 1.00 60.33 402 ILE A N 1
ATOM 2834 C CA . ILE A 1 381 ? 55.543 -10.565 12.218 1.00 57.40 402 ILE A CA 1
ATOM 2835 C C . ILE A 1 381 ? 57.024 -10.702 12.659 1.00 56.68 402 ILE A C 1
ATOM 2836 O O . ILE A 1 381 ? 57.756 -9.703 12.669 1.00 58.15 402 ILE A O 1
ATOM 2841 N N . GLU A 1 382 ? 57.465 -11.922 12.980 1.00 61.19 403 GLU A N 1
ATOM 2842 C CA . GLU A 1 382 ? 58.872 -12.158 13.343 1.00 61.45 403 GLU A CA 1
ATOM 2843 C C . GLU A 1 382 ? 59.813 -11.823 12.175 1.00 62.47 403 GLU A C 1
ATOM 2844 O O . GLU A 1 382 ? 60.846 -11.193 12.376 1.00 65.05 403 GLU A O 1
ATOM 2850 N N . ASP A 1 383 ? 59.449 -12.245 10.969 1.00 60.51 404 ASP A N 1
ATOM 2851 C CA . ASP A 1 383 ? 60.218 -11.882 9.766 1.00 67.34 404 ASP A CA 1
ATOM 2852 C C . ASP A 1 383 ? 60.247 -10.365 9.592 1.00 64.04 404 ASP A C 1
ATOM 2853 O O . ASP A 1 383 ? 61.289 -9.785 9.285 1.00 64.92 404 ASP A O 1
ATOM 2858 N N . ALA A 1 384 ? 59.101 -9.719 9.800 1.00 65.19 405 ALA A N 1
ATOM 2859 C CA . ALA A 1 384 ? 59.008 -8.270 9.606 1.00 62.32 405 ALA A CA 1
ATOM 2860 C C . ALA A 1 384 ? 59.911 -7.524 10.606 1.00 61.5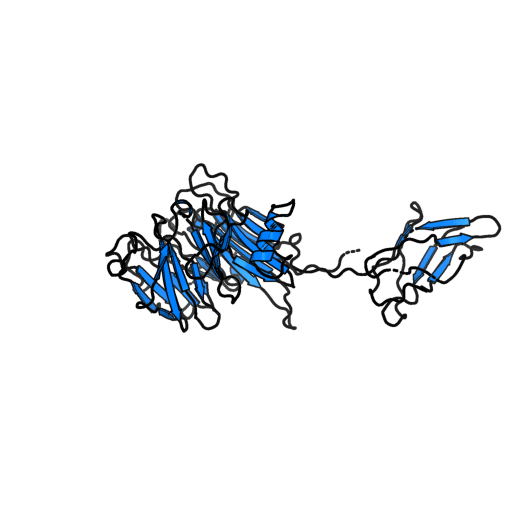7 405 ALA A C 1
ATOM 2861 O O . ALA A 1 384 ? 60.642 -6.615 10.214 1.00 64.09 405 ALA A O 1
ATOM 2863 N N . LEU A 1 385 ? 59.906 -7.948 11.872 1.00 59.18 406 LEU A N 1
ATOM 2864 C CA . LEU A 1 385 ? 60.760 -7.335 12.901 1.00 60.20 406 LEU A CA 1
ATOM 2865 C C . LEU A 1 385 ? 62.249 -7.570 12.578 1.00 59.76 406 LEU A C 1
ATOM 2866 O O . LEU A 1 385 ? 63.048 -6.669 12.733 1.00 61.23 406 LEU A O 1
ATOM 2871 N N . LYS A 1 386 ? 62.607 -8.772 12.129 1.00 63.58 407 LYS A N 1
ATOM 2872 C CA . LYS A 1 386 ? 63.980 -9.068 11.697 1.00 70.65 407 LYS A CA 1
ATOM 2873 C C . LYS A 1 386 ? 64.409 -8.167 10.554 1.00 71.15 407 LYS A C 1
ATOM 2874 O O . LYS A 1 386 ? 65.496 -7.576 10.612 1.00 69.35 407 LYS A O 1
ATOM 2880 N N . LYS A 1 387 ? 63.551 -8.040 9.537 1.00 73.80 408 LYS A N 1
ATOM 2881 C CA . LYS A 1 387 ? 63.894 -7.237 8.353 1.00 74.36 408 LYS A CA 1
ATOM 2882 C C . LYS A 1 387 ? 64.044 -5.774 8.726 1.00 69.78 408 LYS A C 1
ATOM 2883 O O . LYS A 1 387 ? 64.965 -5.133 8.255 1.00 66.98 408 LYS A O 1
ATOM 2889 N N . PHE A 1 388 ? 63.189 -5.269 9.621 1.00 70.45 409 PHE A N 1
ATOM 2890 C CA . PHE A 1 388 ? 63.332 -3.913 10.143 1.00 65.12 409 PHE A CA 1
ATOM 2891 C C . PHE A 1 388 ? 64.723 -3.775 10.769 1.00 64.05 409 PHE A C 1
ATOM 2892 O O . PHE A 1 388 ? 65.524 -2.940 10.346 1.00 72.45 409 PHE A O 1
ATOM 2900 N N . ASP A 1 389 ? 65.022 -4.634 11.739 1.00 64.52 410 ASP A N 1
ATOM 2901 C CA . ASP A 1 389 ? 66.308 -4.578 12.457 1.00 67.01 410 ASP A CA 1
ATOM 2902 C C . ASP A 1 389 ? 67.524 -4.595 11.546 1.00 68.08 410 ASP A C 1
ATOM 2903 O O . ASP A 1 389 ? 68.471 -3.864 11.791 1.00 63.62 410 ASP A O 1
ATOM 2908 N N . GLU A 1 390 ? 67.476 -5.445 10.524 1.00 74.80 411 GLU A N 1
ATOM 2909 C CA . GLU A 1 390 ? 68.552 -5.580 9.538 1.00 84.30 411 GLU A CA 1
ATOM 2910 C C . GLU A 1 390 ? 68.711 -4.397 8.588 1.00 83.99 411 GLU A C 1
ATOM 2911 O O . GLU A 1 390 ? 69.803 -4.188 8.098 1.00 82.02 411 GLU A O 1
ATOM 2917 N N . GLY A 1 391 ? 67.653 -3.630 8.320 1.00 85.83 412 GLY A N 1
ATOM 2918 C CA . GLY A 1 391 ? 67.747 -2.470 7.412 1.00 77.02 412 GLY A CA 1
ATOM 2919 C C . GLY A 1 391 ? 68.610 -1.349 7.971 1.00 75.86 412 GLY A C 1
ATOM 2920 O O . GLY A 1 391 ? 68.965 -1.349 9.159 1.00 77.64 412 GLY A O 1
ATOM 2921 N N . GLU A 1 392 ? 68.946 -0.390 7.112 1.00 78.53 413 GLU A N 1
ATOM 2922 C CA . GLU A 1 392 ? 69.818 0.731 7.488 1.00 85.45 413 GLU A CA 1
ATOM 2923 C C . GLU A 1 392 ? 69.000 1.792 8.244 1.00 84.68 413 GLU A C 1
ATOM 2924 O O . GLU A 1 392 ? 69.495 2.382 9.197 1.00 84.16 413 GLU A O 1
ATOM 2926 N N . ASN A 1 393 ? 67.743 1.997 7.855 1.00 79.77 414 ASN A N 1
ATOM 2927 C CA . ASN A 1 393 ? 66.911 3.038 8.463 1.00 84.58 414 ASN A CA 1
ATOM 2928 C C . ASN A 1 393 ? 65.966 2.521 9.559 1.00 76.04 414 ASN A C 1
ATOM 2929 O O . ASN A 1 393 ? 65.106 1.694 9.291 1.00 68.27 414 ASN A O 1
ATOM 2934 N N . HIS A 1 394 ? 66.090 3.034 10.778 1.00 70.99 415 HIS A N 1
ATOM 2935 C CA . HIS A 1 394 ? 65.157 2.651 11.851 1.00 65.25 415 HIS A CA 1
ATOM 2936 C C . HIS A 1 394 ? 64.288 3.802 12.322 1.00 59.19 415 HIS A C 1
ATOM 2937 O O . HIS A 1 394 ? 63.792 3.773 13.418 1.00 57.99 415 HIS A O 1
ATOM 2944 N N . ASN A 1 395 ? 64.123 4.828 11.504 1.00 62.92 416 ASN A N 1
ATOM 2945 C CA . ASN A 1 395 ? 63.271 5.954 11.868 1.00 61.46 416 ASN A CA 1
ATOM 2946 C C . ASN A 1 395 ? 61.799 5.581 11.694 1.00 60.55 416 ASN A C 1
ATOM 2947 O O . ASN A 1 395 ? 61.459 4.805 10.805 1.00 56.99 416 ASN A O 1
ATOM 2952 N N . PRO A 1 396 ? 60.917 6.157 12.516 1.00 56.10 417 PRO A N 1
ATOM 2953 C CA . PRO A 1 396 ? 59.498 5.979 12.205 1.00 53.52 417 PRO A CA 1
ATOM 2954 C C . PRO A 1 396 ? 59.167 6.588 10.837 1.00 57.04 417 PRO A C 1
ATOM 2955 O O . PRO A 1 396 ? 59.840 7.510 10.405 1.00 55.20 417 PRO A O 1
ATOM 2959 N N . ILE A 1 397 ? 58.182 6.028 10.142 1.00 53.13 418 ILE A N 1
ATOM 2960 C CA . ILE A 1 397 ? 57.684 6.577 8.884 1.00 54.08 418 ILE A CA 1
ATOM 2961 C C . ILE A 1 397 ? 56.724 7.761 9.162 1.00 58.84 418 ILE A C 1
ATOM 2962 O O . ILE A 1 397 ? 56.436 8.529 8.280 1.00 54.66 418 ILE A O 1
ATOM 2967 N N . TYR A 1 398 ? 56.234 7.910 10.392 1.00 53.82 419 TYR A N 1
ATOM 2968 C CA . TYR A 1 398 ? 55.388 9.058 10.772 1.00 49.56 419 TYR A CA 1
ATOM 2969 C C . TYR A 1 398 ? 55.527 9.301 12.273 1.00 50.11 419 TYR A C 1
ATOM 2970 O O . TYR A 1 398 ? 55.620 8.348 13.033 1.00 50.92 419 TYR A O 1
ATOM 2979 N N . GLN A 1 399 ? 55.538 10.571 12.681 1.00 49.73 420 GLN A N 1
ATOM 2980 C CA . GLN A 1 399 ? 55.631 10.954 14.082 1.00 48.28 420 GLN A CA 1
ATOM 2981 C C . GLN A 1 399 ? 54.749 12.154 14.341 1.00 49.14 420 GLN A C 1
ATOM 2982 O O . GLN A 1 399 ? 54.716 13.081 13.529 1.00 49.24 420 GLN A O 1
ATOM 2988 N N . PHE A 1 400 ? 54.014 12.118 15.449 1.00 49.33 421 PHE A N 1
ATOM 2989 C CA . PHE A 1 400 ? 53.266 13.272 15.909 1.00 45.97 421 PHE A CA 1
ATOM 2990 C C . PHE A 1 400 ? 53.623 13.456 17.374 1.00 47.31 421 PHE A C 1
ATOM 2991 O O . PHE A 1 400 ? 53.287 12.632 18.200 1.00 45.97 421 PHE A O 1
ATOM 2999 N N . LYS A 1 401 ? 54.331 14.528 17.664 1.00 44.66 422 LYS A N 1
ATOM 3000 C CA . LYS A 1 401 ? 54.774 14.847 18.998 1.00 47.36 422 LYS A CA 1
ATOM 3001 C C . LYS A 1 401 ? 53.633 15.446 19.808 1.00 49.50 422 LYS A C 1
ATOM 3002 O O . LYS A 1 401 ? 53.036 16.438 19.381 1.00 46.98 422 LYS A O 1
ATOM 3008 N N . LEU A 1 402 ? 53.366 14.870 20.988 1.00 42.88 423 LEU A N 1
ATOM 3009 C CA . LEU A 1 402 ? 52.251 15.276 21.841 1.00 46.86 423 LEU A CA 1
ATOM 3010 C C . LEU A 1 402 ? 52.636 16.412 22.800 1.00 43.44 423 LEU A C 1
ATOM 3011 O O . LEU A 1 402 ? 51.782 16.944 23.486 1.00 48.74 423 LEU A O 1
ATOM 3016 N N . GLY A 1 403 ? 53.922 16.758 22.866 1.00 45.98 424 GLY A N 1
ATOM 3017 C CA . GLY A 1 403 ? 54.401 17.780 23.803 1.00 49.73 424 GLY A CA 1
ATOM 3018 C C . GLY A 1 403 ? 54.472 17.235 25.227 1.00 46.78 424 GLY A C 1
ATOM 3019 O O . GLY A 1 403 ? 54.286 16.041 25.487 1.00 43.71 424 GLY A O 1
ATOM 3020 N N . GLY A 1 404 ? 54.744 18.136 26.144 1.00 47.07 425 GLY A N 1
ATOM 3021 C CA . GLY A 1 404 ? 54.853 17.820 27.547 1.00 50.91 425 GLY A CA 1
ATOM 3022 C C . GLY A 1 404 ? 56.276 17.407 27.842 1.00 52.30 425 GLY A C 1
ATOM 3023 O O . GLY A 1 404 ? 57.176 17.595 27.042 1.00 57.95 425 GLY A O 1
ATOM 3024 N N . SER A 1 405 ? 56.489 16.855 29.022 1.00 52.28 426 SER A N 1
ATOM 3025 C CA . SER A 1 405 ? 57.825 16.430 29.404 1.00 45.24 426 SER A CA 1
ATOM 3026 C C . SER A 1 405 ? 57.703 15.195 30.285 1.00 49.58 426 SER A C 1
ATOM 3027 O O . SER A 1 405 ? 56.602 14.704 30.595 1.00 44.57 426 SER A O 1
ATOM 3030 N N . GLY A 1 406 ? 58.839 14.655 30.664 1.00 46.47 427 GLY A N 1
ATOM 3031 C CA . GLY A 1 406 ? 58.823 13.458 31.454 1.00 50.76 427 GLY A CA 1
ATOM 3032 C C . GLY A 1 406 ? 58.134 13.617 32.788 1.00 44.36 427 GLY A C 1
ATOM 3033 O O . GLY A 1 406 ? 58.271 14.620 33.415 1.00 45.39 427 GLY A O 1
ATOM 3034 N N . ASN A 1 407 ? 57.385 12.613 33.197 1.00 45.38 428 ASN A N 1
ATOM 3035 C CA . ASN A 1 407 ? 56.726 12.612 34.506 1.00 46.73 428 ASN A CA 1
ATOM 3036 C C . ASN A 1 407 ? 56.758 11.207 35.110 1.00 43.85 428 ASN A C 1
ATOM 3037 O O . ASN A 1 407 ? 57.188 10.232 34.464 1.00 44.60 428 ASN A O 1
ATOM 3042 N N . GLY A 1 408 ? 56.315 11.104 36.357 1.00 48.51 429 GLY A N 1
ATOM 3043 C CA . GLY A 1 408 ? 56.335 9.826 37.079 1.00 44.68 429 GLY A CA 1
ATOM 3044 C C . GLY A 1 408 ? 55.154 8.903 36.800 1.00 50.42 429 GLY A C 1
ATOM 3045 O O . GLY A 1 408 ? 55.097 7.849 37.370 1.00 46.79 429 GLY A O 1
ATOM 3046 N N . ASN A 1 409 ? 54.226 9.265 35.909 1.00 45.61 430 ASN A N 1
ATOM 3047 C CA . ASN A 1 409 ? 53.035 8.457 35.659 1.00 43.77 430 ASN A CA 1
ATOM 3048 C C . ASN A 1 409 ? 52.657 8.547 34.170 1.00 44.52 430 ASN A C 1
ATOM 3049 O O . ASN A 1 409 ? 51.540 8.915 33.825 1.00 44.56 430 ASN A O 1
ATOM 3054 N N . ALA A 1 410 ? 53.613 8.166 33.322 1.00 43.68 431 ALA A N 1
ATOM 3055 C CA . ALA A 1 410 ? 53.592 8.425 31.889 1.00 46.57 431 ALA A CA 1
ATOM 3056 C C . ALA A 1 410 ? 52.839 7.325 31.113 1.00 40.51 431 ALA A C 1
ATOM 3057 O O . ALA A 1 410 ? 53.317 6.793 30.092 1.00 42.65 431 ALA A O 1
ATOM 3059 N N . LEU A 1 411 ? 51.637 7.011 31.573 1.00 41.21 432 LEU A N 1
ATOM 3060 C CA . LEU A 1 411 ? 50.822 6.006 30.916 1.00 38.78 432 LEU A CA 1
ATOM 3061 C C . LEU A 1 411 ? 50.383 6.601 29.544 1.00 34.84 432 LEU A C 1
ATOM 3062 O O . LEU A 1 411 ? 50.026 7.826 29.441 1.00 42.24 432 LEU A O 1
ATOM 3067 N N . ALA A 1 412 ? 50.518 5.759 28.519 1.00 38.43 433 ALA A N 1
ATOM 3068 C CA . ALA A 1 412 ? 50.221 6.107 27.123 1.00 36.29 433 ALA A CA 1
ATOM 3069 C C . ALA A 1 412 ? 49.437 4.990 26.472 1.00 41.00 433 ALA A C 1
ATOM 3070 O O . ALA A 1 412 ? 49.627 3.819 26.814 1.00 36.96 433 ALA A O 1
ATOM 3072 N N . GLN A 1 413 ? 48.518 5.366 25.584 1.00 35.42 434 GLN A N 1
ATOM 3073 C CA . GLN A 1 413 ? 47.658 4.444 24.877 1.00 37.62 434 GLN A CA 1
ATOM 3074 C C . GLN A 1 413 ? 47.745 4.772 23.367 1.00 41.85 434 GLN A C 1
ATOM 3075 O O . GLN A 1 413 ? 48.087 5.888 22.943 1.00 36.40 434 GLN A O 1
ATOM 3081 N N . THR A 1 414 ? 47.472 3.747 22.585 1.00 35.26 435 THR A N 1
ATOM 3082 C CA . THR A 1 414 ? 47.299 3.849 21.138 1.00 40.28 435 THR A CA 1
ATOM 3083 C C . THR A 1 414 ? 46.010 3.137 20.761 1.00 38.27 435 THR A C 1
ATOM 3084 O O . THR A 1 414 ? 45.499 2.271 21.480 1.00 38.63 435 THR A O 1
ATOM 3088 N N . ASP A 1 415 ? 45.491 3.498 19.604 1.00 37.59 436 ASP A N 1
ATOM 3089 C CA . ASP A 1 415 ? 44.310 2.837 19.033 1.00 36.52 436 ASP A CA 1
ATOM 3090 C C . ASP A 1 415 ? 44.248 3.212 17.560 1.00 43.06 436 ASP A C 1
ATOM 3091 O O . ASP A 1 415 ? 44.903 4.148 17.137 1.00 40.07 436 ASP A O 1
ATOM 3096 N N . TYR A 1 416 ? 43.456 2.485 16.790 1.00 44.69 437 TYR A N 1
ATOM 3097 C CA . TYR A 1 416 ? 43.283 2.849 15.390 1.00 44.57 437 TYR A CA 1
ATOM 3098 C C . TYR A 1 416 ? 41.949 2.398 14.900 1.00 46.65 437 TYR A C 1
ATOM 3099 O O . TYR A 1 416 ? 41.333 1.533 15.515 1.00 45.10 437 TYR A O 1
ATOM 3108 N N . TYR A 1 417 ? 41.552 2.958 13.763 1.00 43.85 438 TYR A N 1
ATOM 3109 C CA . TYR A 1 417 ? 40.319 2.642 13.073 1.00 41.07 438 TYR A CA 1
ATOM 3110 C C . TYR A 1 417 ? 40.550 2.768 11.557 1.00 46.49 438 TYR A C 1
ATOM 3111 O O . TYR A 1 417 ? 41.165 3.736 11.090 1.00 45.31 438 TYR A O 1
ATOM 3120 N N . ILE A 1 418 ? 40.071 1.784 10.815 1.00 47.03 439 ILE A N 1
ATOM 3121 C CA . ILE A 1 418 ? 40.156 1.748 9.353 1.00 51.39 439 ILE A CA 1
ATOM 3122 C C . ILE A 1 418 ? 38.790 1.992 8.753 1.00 53.88 439 ILE A C 1
ATOM 3123 O O . ILE A 1 418 ? 37.860 1.272 9.036 1.00 53.78 439 ILE A O 1
ATOM 3128 N N . GLU A 1 419 ? 38.670 3.019 7.928 1.00 52.98 440 GLU A N 1
ATOM 3129 C CA . GLU A 1 419 ? 37.443 3.285 7.191 1.00 56.39 440 GLU A CA 1
ATOM 3130 C C . GLU A 1 419 ? 37.528 2.573 5.832 1.00 57.39 440 GLU A C 1
ATOM 3131 O O . GLU A 1 419 ? 38.540 2.689 5.124 1.00 57.25 440 GLU A O 1
ATOM 3137 N N . LYS A 1 420 ? 36.484 1.823 5.471 1.00 62.88 441 LYS A N 1
ATOM 3138 C CA . LYS A 1 420 ? 36.407 1.158 4.159 1.00 64.22 441 LYS A CA 1
ATOM 3139 C C . LYS A 1 420 ? 35.480 1.940 3.211 1.00 71.12 441 LYS A C 1
ATOM 3140 O O . LYS A 1 420 ? 34.612 2.671 3.670 1.00 63.80 441 LYS A O 1
ATOM 3146 N N . ASP A 1 421 ? 35.681 1.816 1.896 1.00 67.40 442 ASP A N 1
ATOM 3147 C CA . ASP A 1 421 ? 34.788 2.464 0.926 1.00 70.37 442 ASP A CA 1
ATOM 3148 C C . ASP A 1 421 ? 33.535 1.603 0.687 1.00 80.15 442 ASP A C 1
ATOM 3149 O O . ASP A 1 421 ? 33.384 0.532 1.287 1.00 79.60 442 ASP A O 1
ATOM 3154 N N . GLU A 1 422 ? 32.639 2.081 -0.177 1.00 79.63 443 GLU A N 1
ATOM 3155 C CA . GLU A 1 422 ? 31.430 1.329 -0.569 1.00 87.80 443 GLU A CA 1
ATOM 3156 C C . GLU A 1 422 ? 31.685 -0.108 -1.078 1.00 92.09 443 GLU A C 1
ATOM 3157 O O . GLU A 1 422 ? 30.797 -0.945 -0.984 1.00 97.71 443 GLU A O 1
ATOM 3163 N N . ASN A 1 423 ? 32.882 -0.376 -1.612 1.00 83.02 444 ASN A N 1
ATOM 3164 C CA . ASN A 1 423 ? 33.273 -1.705 -2.100 1.00 79.11 444 ASN A CA 1
ATOM 3165 C C . ASN A 1 423 ? 34.004 -2.599 -1.091 1.00 80.54 444 ASN A C 1
ATOM 3166 O O . ASN A 1 423 ? 34.525 -3.643 -1.473 1.00 83.85 444 ASN A O 1
ATOM 3171 N N . GLY A 1 424 ? 34.059 -2.202 0.180 1.00 82.18 445 GLY A N 1
ATOM 3172 C CA . GLY A 1 424 ? 34.762 -2.974 1.223 1.00 75.86 445 GLY A CA 1
ATOM 3173 C C . GLY A 1 424 ? 36.289 -2.881 1.212 1.00 71.09 445 GLY A C 1
ATOM 3174 O O . GLY A 1 424 ? 36.954 -3.595 1.954 1.00 74.14 445 GLY A O 1
ATOM 3175 N N . LYS A 1 425 ? 36.840 -2.007 0.371 1.00 70.24 446 LYS A N 1
ATOM 3176 C CA . LYS A 1 425 ? 38.280 -1.791 0.275 1.00 70.49 446 LYS A CA 1
ATOM 3177 C C . LYS A 1 425 ? 38.721 -0.713 1.285 1.00 67.26 446 LYS A C 1
ATOM 3178 O O . LYS A 1 425 ? 38.002 0.276 1.519 1.00 65.26 446 LYS A O 1
ATOM 3184 N N . ASP A 1 426 ? 39.915 -0.881 1.850 1.00 57.88 447 ASP A N 1
ATOM 3185 C CA . ASP A 1 426 ? 40.442 0.102 2.801 1.00 61.08 447 ASP A CA 1
ATOM 3186 C C . ASP A 1 426 ? 40.561 1.458 2.104 1.00 65.91 447 ASP A C 1
ATOM 3187 O O . ASP A 1 426 ? 40.991 1.514 0.946 1.00 61.15 447 ASP A O 1
ATOM 3192 N N . ALA A 1 427 ? 40.157 2.523 2.809 1.00 57.38 448 ALA A N 1
ATOM 3193 C CA . ALA A 1 427 ? 40.149 3.893 2.265 1.00 62.77 448 ALA A CA 1
ATOM 3194 C C . ALA A 1 427 ? 40.878 4.904 3.152 1.00 59.21 448 ALA A C 1
ATOM 3195 O O . ALA A 1 427 ? 41.616 5.737 2.641 1.00 56.11 448 ALA A O 1
ATOM 3197 N N . LYS A 1 428 ? 40.684 4.827 4.471 1.00 56.38 449 LYS A N 1
ATOM 3198 C CA A LYS A 1 428 ? 41.261 5.798 5.397 0.50 55.51 449 LYS A CA 1
ATOM 3199 C CA B LYS A 1 428 ? 41.284 5.790 5.391 0.50 55.33 449 LYS A CA 1
ATOM 3200 C C . LYS A 1 428 ? 41.806 5.086 6.640 1.00 51.24 449 LYS A C 1
ATOM 3201 O O . LYS A 1 428 ? 41.110 4.272 7.231 1.00 48.01 449 LYS A O 1
ATOM 3212 N N . LEU A 1 429 ? 43.044 5.407 7.032 1.00 46.34 450 LEU A N 1
ATOM 3213 C CA . LEU A 1 429 ? 43.689 4.878 8.226 1.00 49.09 450 LEU A CA 1
ATOM 3214 C C . LEU A 1 429 ? 43.705 5.989 9.273 1.00 47.66 450 LEU A C 1
ATOM 3215 O O . LEU A 1 429 ? 44.329 7.041 9.059 1.00 50.92 450 LEU A O 1
ATOM 3220 N N . CYS A 1 430 ? 43.080 5.726 10.411 1.00 44.67 451 CYS A N 1
ATOM 3221 C CA . CYS A 1 430 ? 42.936 6.700 11.498 1.00 44.64 451 CYS A CA 1
ATOM 3222 C C . CYS A 1 430 ? 43.681 6.183 12.715 1.00 43.63 451 CYS A C 1
ATOM 3223 O O . CYS A 1 430 ? 43.410 5.084 13.164 1.00 46.38 451 CYS A O 1
ATOM 3226 N N . LEU A 1 431 ? 44.674 6.944 13.178 1.00 41.65 452 LEU A N 1
ATOM 3227 C CA . LEU A 1 431 ? 45.556 6.562 14.270 1.00 41.26 452 LEU A CA 1
ATOM 3228 C C . LEU A 1 431 ? 45.322 7.509 15.442 1.00 42.32 452 LEU A C 1
ATOM 3229 O O . LEU A 1 431 ? 45.083 8.696 15.253 1.00 47.44 452 LEU A O 1
ATOM 3234 N N . PHE A 1 432 ? 45.389 6.954 16.640 1.00 41.73 453 PHE A N 1
ATOM 3235 C CA . PHE A 1 432 ? 45.192 7.678 17.891 1.00 36.34 453 PHE A CA 1
ATOM 3236 C C . PHE A 1 432 ? 46.296 7.318 18.844 1.00 40.90 453 PHE A C 1
ATOM 3237 O O . PHE A 1 432 ? 46.687 6.140 18.937 1.00 37.80 453 PHE A O 1
ATOM 3245 N N . ALA A 1 433 ? 46.754 8.315 19.574 1.00 38.35 454 ALA A N 1
ATOM 3246 C CA . ALA A 1 433 ? 47.646 8.161 20.730 1.00 36.77 454 ALA A CA 1
ATOM 3247 C C . ALA A 1 433 ? 47.205 9.157 21.813 1.00 40.26 454 ALA A C 1
ATOM 3248 O O . ALA A 1 433 ? 46.701 10.264 21.518 1.00 37.75 454 ALA A O 1
ATOM 3250 N N . SER A 1 434 ? 47.373 8.744 23.059 1.00 38.26 455 SER A N 1
ATOM 3251 C CA . SER A 1 434 ? 47.124 9.564 24.235 1.00 38.42 455 SER A CA 1
ATOM 3252 C C . SER A 1 434 ? 48.247 9.330 25.217 1.00 40.97 455 SER A C 1
ATOM 3253 O O . SER A 1 434 ? 48.646 8.195 25.419 1.00 38.23 455 SER A O 1
ATOM 3256 N N . ARG A 1 435 ? 48.669 10.376 25.901 1.00 39.28 456 ARG A N 1
ATOM 3257 C CA . ARG A 1 435 ? 49.715 10.283 26.881 1.00 37.90 456 ARG A CA 1
ATOM 3258 C C . ARG A 1 435 ? 49.427 11.192 28.062 1.00 35.65 456 ARG A C 1
ATOM 3259 O O . ARG A 1 435 ? 49.070 12.383 27.904 1.00 37.91 456 ARG A O 1
ATOM 3267 N N . THR A 1 436 ? 49.581 10.631 29.258 1.00 36.54 457 THR A N 1
ATOM 3268 C CA . THR A 1 436 ? 49.292 11.339 30.523 1.00 36.82 457 THR A CA 1
ATOM 3269 C C . THR A 1 436 ? 50.059 12.649 30.678 1.00 34.45 457 THR A C 1
ATOM 3270 O O . THR A 1 436 ? 51.279 12.658 30.542 1.00 38.49 457 THR A O 1
ATOM 3274 N N . GLN A 1 437 ? 49.320 13.721 30.918 1.00 41.75 458 GLN A N 1
ATOM 3275 C CA . GLN A 1 437 ? 49.857 15.099 31.063 1.00 40.09 458 GLN A CA 1
ATOM 3276 C C . GLN A 1 437 ? 50.361 15.721 29.737 1.00 41.53 458 GLN A C 1
ATOM 3277 O O . GLN A 1 437 ? 51.032 16.764 29.755 1.00 45.25 458 GLN A O 1
ATOM 3283 N N . SER A 1 438 ? 50.007 15.127 28.603 1.00 40.90 459 SER A N 1
ATOM 3284 C CA . SER A 1 438 ? 50.282 15.724 27.287 1.00 39.90 459 SER A CA 1
ATOM 3285 C C . SER A 1 438 ? 49.023 15.867 26.451 1.00 41.00 459 SER A C 1
ATOM 3286 O O . SER A 1 438 ? 48.897 16.803 25.721 1.00 39.86 459 SER A O 1
ATOM 3289 N N . GLY A 1 439 ? 48.098 14.913 26.528 1.00 36.88 460 GLY A N 1
ATOM 3290 C CA . GLY A 1 439 ? 46.858 14.981 25.772 1.00 41.64 460 GLY A CA 1
ATOM 3291 C C . GLY A 1 439 ? 46.765 13.860 24.728 1.00 41.74 460 GLY A C 1
ATOM 3292 O O . GLY A 1 439 ? 47.430 12.858 24.845 1.00 41.39 460 GLY A O 1
ATOM 3293 N N . PHE A 1 440 ? 45.941 14.060 23.704 1.00 43.63 461 PHE A N 1
ATOM 3294 C CA . PHE A 1 440 ? 45.711 13.043 22.685 1.00 43.91 461 PHE A CA 1
ATOM 3295 C C . PHE A 1 440 ? 45.598 13.629 21.293 1.00 42.64 461 PHE A C 1
ATOM 3296 O O . PHE A 1 440 ? 45.365 14.816 21.158 1.00 39.19 461 PHE A O 1
ATOM 3304 N N . VAL A 1 441 ? 45.751 12.783 20.281 1.00 41.53 462 VAL A N 1
ATOM 3305 C CA . VAL A 1 441 ? 45.682 13.193 18.864 1.00 43.00 462 VAL A CA 1
ATOM 3306 C C . VAL A 1 441 ? 45.000 12.079 18.055 1.00 38.77 462 VAL A C 1
ATOM 3307 O O . VAL A 1 441 ? 45.086 10.868 18.400 1.00 40.97 462 VAL A O 1
ATOM 3311 N N . ILE A 1 442 ? 44.246 12.488 17.024 1.00 40.29 463 ILE A N 1
ATOM 3312 C CA . ILE A 1 442 ? 43.763 11.599 16.001 1.00 45.86 463 ILE A CA 1
ATOM 3313 C C . ILE A 1 442 ? 44.405 12.059 14.677 1.00 46.88 463 ILE A C 1
ATOM 3314 O O . ILE A 1 442 ? 44.264 13.221 14.307 1.00 45.40 463 ILE A O 1
ATOM 3319 N N . CYS A 1 443 ? 45.117 11.156 13.992 1.00 41.15 464 CYS A N 1
ATOM 3320 C CA . CYS A 1 443 ? 45.769 11.443 12.713 1.00 44.94 464 CYS A CA 1
ATOM 3321 C C . CYS A 1 443 ? 45.201 10.515 11.661 1.00 48.95 464 CYS A C 1
ATOM 3322 O O . CYS A 1 443 ? 45.277 9.286 11.828 1.00 50.01 464 CYS A O 1
ATOM 3325 N N . GLU A 1 444 ? 44.623 11.084 10.608 1.00 48.32 465 GLU A N 1
ATOM 3326 C CA . GLU A 1 444 ? 43.965 10.319 9.543 1.00 47.88 465 GLU A CA 1
ATOM 3327 C C . GLU A 1 444 ? 44.763 10.460 8.253 1.00 51.86 465 GLU A C 1
ATOM 3328 O O . GLU A 1 444 ? 45.251 11.553 7.919 1.00 50.78 465 GLU A O 1
ATOM 3334 N N . PHE A 1 445 ? 44.840 9.363 7.509 1.00 48.86 466 PHE A N 1
ATOM 3335 C CA . PHE A 1 445 ? 45.607 9.293 6.268 1.00 51.51 466 PHE A CA 1
ATOM 3336 C C . PHE A 1 445 ? 44.833 8.573 5.175 1.00 57.08 466 PHE A C 1
ATOM 3337 O O . PHE A 1 445 ? 44.191 7.561 5.438 1.00 52.53 466 PHE A O 1
ATOM 3345 N N . PRO A 1 446 ? 44.924 9.060 3.941 1.00 55.54 467 PRO A N 1
ATOM 3346 C CA . PRO A 1 446 ? 44.300 8.349 2.824 1.00 56.88 467 PRO A CA 1
ATOM 3347 C C . PRO A 1 446 ? 45.180 7.190 2.315 1.00 56.24 467 PRO A C 1
ATOM 3348 O O . PRO A 1 446 ? 46.341 7.096 2.693 1.00 56.75 467 PRO A O 1
ATOM 3352 N N . ILE A 1 447 ? 44.626 6.306 1.490 1.00 59.67 468 ILE A N 1
ATOM 3353 C CA . ILE A 1 447 ? 45.454 5.339 0.764 1.00 59.48 468 ILE A CA 1
ATOM 3354 C C . ILE A 1 447 ? 46.351 6.140 -0.215 1.00 59.43 468 ILE A C 1
ATOM 3355 O O . ILE A 1 447 ? 45.977 7.214 -0.675 1.00 65.98 468 ILE A O 1
ATOM 3360 N N . LYS A 1 448 ? 47.545 5.636 -0.486 1.00 59.34 469 LYS A N 1
ATOM 3361 C CA . LYS A 1 448 ? 48.387 6.185 -1.538 1.00 58.86 469 LYS A CA 1
ATOM 3362 C C . LYS A 1 448 ? 47.669 6.056 -2.889 1.00 64.93 469 LYS A C 1
ATOM 3363 O O . LYS A 1 448 ? 46.903 5.118 -3.112 1.00 66.64 469 LYS A O 1
ATOM 3369 N N . GLN A 1 449 ? 47.929 7.016 -3.761 1.00 68.13 470 GLN A N 1
ATOM 3370 C CA . GLN A 1 449 ? 47.393 7.083 -5.112 1.00 70.02 470 GLN A CA 1
ATOM 3371 C C . GLN A 1 449 ? 48.576 7.100 -6.070 1.00 71.48 470 GLN A C 1
ATOM 3372 O O . GLN A 1 449 ? 49.597 7.702 -5.742 1.00 64.06 470 GLN A O 1
ATOM 3378 N N . GLU A 1 450 ? 48.435 6.474 -7.246 1.00 78.19 471 GLU A N 1
ATOM 3379 C CA . GLU A 1 450 ? 49.522 6.408 -8.223 1.00 79.76 471 GLU A CA 1
ATOM 3380 C C . GLU A 1 450 ? 50.014 7.796 -8.585 1.00 86.72 471 GLU A C 1
ATOM 3381 O O . GLU A 1 450 ? 49.202 8.668 -8.878 1.00 77.75 471 GLU A O 1
ATOM 3387 N N . GLU A 1 451 ? 51.339 7.990 -8.521 1.00 101.12 472 GLU A N 1
ATOM 3388 C CA . GLU A 1 451 ? 51.967 9.284 -8.763 1.00 102.30 472 GLU A CA 1
ATOM 3389 C C . GLU A 1 451 ? 51.629 9.570 -10.193 1.00 107.38 472 GLU A C 1
ATOM 3390 O O . GLU A 1 451 ? 52.334 9.135 -11.089 1.00 115.38 472 GLU A O 1
ATOM 3400 N N . ASP A 1 453 ? 52.017 11.576 -12.415 1.00 184.27 474 ASP A N 1
ATOM 3401 C CA . ASP A 1 453 ? 53.015 12.576 -12.764 1.00 147.97 474 ASP A CA 1
ATOM 3402 C C . ASP A 1 453 ? 53.306 12.368 -14.243 1.00 132.04 474 ASP A C 1
ATOM 3403 O O . ASP A 1 453 ? 52.383 12.226 -15.056 1.00 131.89 474 ASP A O 1
#

Radius of gyration: 28.62 Å; Cα contacts (8 Å, |Δi|>4): 1182; chains: 1; bounding box: 46×46×96 Å

Nearest PDB structures (foldseek):
  4ftd-assembly1_A  TM=1.002E+00  e=5.094E-87  Bacteroides eggerthii DSM 20697
  5oql-assembly1_A  TM=4.245E-01  e=2.168E-05  Thermochaetoides thermophila DSM 1495
  9c7v-assembly1_1  TM=3.275E-01  e=7.727E-06  Homo sapiens
  7zaz-assembly2_BBB  TM=2.896E-01  e=1.129E-04  Omphalotus olearius
  8bbg-assembly1_A  TM=2.208E-01  e=2.715E-04  Homo sapiens

CATH classification: 2.60.40.2340